Protein 3NVO (pdb70)

Secondary structure (DSSP, 8-state):
--SPPEEHHHH--TT-SEEEEE-SSS-EEE--TT-EE-TTS-EEEEEETTSHHHHHHHHH-TTS-TTTHHHHTT---S-EEEEETTEEEEEEE----EEEEEE-SSEEEEEESS--HHHHHHHHHHHTT-S-SSHHHHHHHHHHHHHHHHHHHHHHHHHHHHHHTT--PPPTTHHHHHHHHHHHHHHHHHHHHHHHHHHTTS--TTS-HHHHHHHHHHHHHHHHHHHHHHHHHHHHHHHHHHHHHHHHT-/--S--B-SSTT--TT-SEEEEE-SSS-EEE--TT--B-SSS-EEEEEETTSHHHHHHHHH-TTS-GGGHHHHTT---S-EEEE-SSSEEEEEEE--EEEEEEE-SSEEEEEESS--TTHHHHHHHHHTT-S-SSHHHHHHHHHHHHHHHHHHHHHHHHHHHHHHHHHHHT--TTHHHHHHHHHHHHHHHHHHHHHHHHHHHHS--TT--HHHHHHHHHHHHHHHHHHHHHHHHHHHHHHHHHHHH--

Foldseek 3Di:
DVDDKDFLLLQPQPPWPAWWWFCLQFATDHGDRHDIFDLQTAIETEHALPDDSNVVSLCDHPVDDNVCSVVQSPPDDAFDWDDDDQKIWTWAQAVNFIKIWIDHSGYIYIYGNDDDPLVVVQVVRRNVSRHASTDLRNVLSSLLSRLVRLQVVLVVLVVVLVCCVPVPHDDPPVLVVSLVVLVVSLVRLVRNLVVLLCCLPPDGPNHDPVSSVSSVVSSVSSVVSSVSSVVSNVSSVVSVVVSVVVVVVD/DPDAKDQLLLDDQPPFPFKWWFQLQQATDGGDRRDIWFLQTAIETEEALVDDSNVVSLCDRPVDDNVCSVVQNVPDDAFDWDDPDQKIWTWAAAPHFIKIWIDHSTYIYIYGNDDDVLCVVQVVRRNVSNHHSTDLSNVLSSLVSRLVRLLVVLVVLLVVLVVVVVVLVVPDPCPLVVSLVVLVVSLVRLVVNLVVLQCSLVPDGPSHDPVSSVSSPVSSVSSVVSSVSSVVSNVSSVVVVVSVVVD

Nearest PDB structures (foldseek):
  3nvo-assembly2_B-2  TM=1.004E+00  e=6.136E-45  Salmonella enterica subsp. enterica serovar Typhimurium
  3nvo-assembly1_A  TM=9.877E-01  e=5.867E-40  Salmonella enterica subsp. enterica serovar Typhimurium
  5n9y-assembly1_E  TM=9.740E-01  e=4.851E-33  Escherichia coli K-12
  3ck6-assembly1_B  TM=8.308E-01  e=1.854E-11  Vibrio parahaemolyticus RIMD 2210633
  2iub-assembly1_C  TM=8.297E-01  e=6.724E-09  Thermotoga maritima

Radius of gyration: 25.21 Å; Cα contacts (8 Å, |Δi|>4): 874; chains: 2; bounding box: 53×58×75 Å

InterPro domains:
  IPR002523 Mg2+ transporter protein, CorA-like/Zinc transport protein ZntB [PF01544] (38-323)
  IPR023714 Zinc transport protein ZntB [MF_01565] (1-327)
  IPR045861 CorA, cytoplasmic domain [SSF143865] (7-255)
  IPR045863 CorA, transmembrane region [SSF144083] (265-324)

B-factor: mean 48.63, std 15.43, range [12.94, 158.64]

CATH classification: 3.30.460.20 (+1 more: 1.20.58.340)

Solvent-accessible surface area: 22160 Å² total; per-residue (Å²): 83,115,36,147,51,8,142,0,56,76,0,52,8,114,36,21,49,27,23,26,8,2,60,36,192,3,6,29,74,62,12,89,76,145,22,89,0,42,26,122,88,1,0,0,0,4,0,17,38,74,67,79,52,0,41,150,32,2,71,83,7,131,36,5,42,119,101,0,37,90,11,0,51,20,138,26,66,125,2,111,14,27,79,56,62,88,0,0,24,0,5,0,26,15,63,63,18,11,2,21,0,11,0,2,13,27,0,0,0,0,0,16,94,159,96,4,22,0,4,20,56,3,1,3,47,2,9,87,35,91,13,6,73,44,2,0,11,0,0,10,56,0,0,55,7,7,2,49,48,6,37,85,44,10,51,30,0,66,69,16,1,78,23,14,87,99,70,106,57,26,47,114,55,25,16,69,36,1,89,148,67,0,49,51,6,92,133,51,9,41,31,2,72,89,5,1,30,91,2,11,85,45,81,2,91,25,2,52,120,76,26,50,127,34,0,72,76,10,0,56,81,4,7,152,11,27,101,39,0,78,45,0,15,58,72,0,23,94,18,51,103,104,34,56,121,92,133,82,85,132,92,109,27,137,44,10,55,0,66,50,2,58,6,123,39,16,59,42,18,25,8,1,38,34,181,2,6,32,88,91,17,100,83,150,26,86,0,34,25,132,79,0,1,0,2,4,0,21,50,94,67,105,61,0,39,59,29,4,63,83,7,128,39,4,30,95,52,0,39,60,11,0,54,23,135,31,65,71,8,96,24,19,70,25,10,60,0,0,21,0,5,0,42,7,51,100,38,9,3,17,0,8,0,4,11,28,3,0,0,0,0,17,49,59,145,7,118,1,7,80,70,3,24,51,52,3,112,126,41,80,10,6,67,47,1,0,11,0,0,4,55,1,0,56,8,4,2,52,51,4,28,119,55,2,104,81,0,78,67,65,1,53,86,24,54,69,82,48,139,125,180,136,175,34,85,26,64,104,3,74,132,58,0,13,67,3,9,93,9,3,9,28,3,17,26,4,0,34,102,1,14,82,59,78,2,95,26,3,55,113,56,25,52,119,111,0,71,81,10,4,70,78,4,9,137,4,8,93,75,0,23,64,5,0,47,62,2,28,97,10,43,90,64,99,68,124,127

Organism: Salmonella typhimurium (strain LT2 / SGSC1412 / ATCC 700720) (NCBI:txid99287)

Structure (mmCIF, N/CA/C/O backbone):
data_3NVO
#
_entry.id   3NVO
#
_cell.length_a   45.039
_cell.length_b   93.845
_cell.length_c   68.231
_cell.angle_alpha   90.00
_cell.angle_beta   91.58
_cell.angle_gamma   90.00
#
_symmetry.space_group_name_H-M   'P 1 21 1'
#
loop_
_entity.id
_entity.type
_entity.pdbx_description
1 polymer 'Zinc transport protein zntB'
2 non-polymer 'SULFATE ION'
3 non-polymer 'ZINC ION'
4 water water
#
loop_
_atom_site.group_PDB
_atom_site.id
_atom_site.type_symbol
_atom_site.label_atom_id
_atom_site.label_alt_id
_atom_site.label_comp_id
_atom_site.label_asym_id
_atom_site.label_entity_id
_atom_site.label_seq_id
_atom_site.pdbx_PDB_ins_code
_atom_site.Cartn_x
_atom_site.Cartn_y
_atom_site.Cartn_z
_atom_site.occupancy
_atom_site.B_iso_or_equiv
_atom_site.auth_seq_id
_atom_site.auth_comp_id
_atom_site.auth_asym_id
_atom_site.auth_atom_id
_atom_site.pdbx_PDB_model_num
ATOM 1 N N . GLY A 1 1 ? 18.562 72.609 37.947 1.00 68.87 1 GLY A N 1
ATOM 2 C CA . GLY A 1 1 ? 18.184 71.379 38.619 1.00 71.37 1 GLY A CA 1
ATOM 3 C C . GLY A 1 1 ? 16.828 71.460 39.300 1.00 71.62 1 GLY A C 1
ATOM 4 O O . GLY A 1 1 ? 16.451 70.578 40.074 1.00 71.70 1 GLY A O 1
ATOM 5 N N . HIS A 1 2 ? 16.093 72.526 39.004 1.00 68.76 2 HIS A N 1
ATOM 6 C CA . HIS A 1 2 ? 14.749 72.726 39.530 1.00 67.63 2 HIS A CA 1
ATOM 7 C C . HIS A 1 2 ? 13.770 71.703 38.967 1.00 65.01 2 HIS A C 1
ATOM 8 O O . HIS A 1 2 ? 12.607 71.670 39.363 1.00 65.65 2 HIS A O 1
ATOM 15 N N . MET A 1 3 ? 14.229 70.890 38.020 1.00 61.50 3 MET A N 1
ATOM 16 C CA . MET A 1 3 ? 13.364 69.888 37.404 1.00 59.56 3 MET A CA 1
ATOM 17 C C . MET A 1 3 ? 13.628 68.491 37.949 1.00 56.97 3 MET A C 1
ATOM 18 O O . MET A 1 3 ? 14.710 68.205 38.459 1.00 58.43 3 MET A O 1
ATOM 23 N N . GLU A 1 4 ? 12.628 67.625 37.836 1.00 54.79 4 GLU A N 1
ATOM 24 C CA . GLU A 1 4 ? 12.745 66.248 38.297 1.00 53.95 4 GLU A CA 1
ATOM 25 C C . GLU A 1 4 ? 13.501 65.380 37.294 1.00 54.90 4 GLU A C 1
ATOM 26 O O . GLU A 1 4 ? 13.368 65.555 36.077 1.00 53.73 4 GLU A O 1
ATOM 32 N N . ALA A 1 5 ? 14.288 64.438 37.804 1.00 50.03 5 ALA A N 1
ATOM 33 C CA . ALA A 1 5 ? 15.107 63.589 36.946 1.00 48.97 5 ALA A CA 1
ATOM 34 C C . ALA A 1 5 ? 14.284 62.582 36.143 1.00 49.98 5 ALA A C 1
ATOM 35 O O . ALA A 1 5 ? 13.124 62.300 36.461 1.00 48.70 5 ALA A O 1
ATOM 37 N N . ILE A 1 6 ? 14.910 62.045 35.099 1.00 48.23 6 ILE A N 1
ATOM 38 C CA . ILE A 1 6 ? 14.276 61.087 34.203 1.00 47.83 6 ILE A CA 1
ATOM 39 C C . ILE A 1 6 ? 15.009 59.750 34.235 1.00 44.84 6 ILE A C 1
ATOM 40 O O . ILE A 1 6 ? 16.234 59.711 34.330 1.00 41.89 6 ILE A O 1
ATOM 45 N N . LYS A 1 7 ? 14.249 58.661 34.162 1.00 50.83 7 LYS A N 1
ATOM 46 C CA . LYS A 1 7 ? 14.815 57.323 34.039 1.00 51.74 7 LYS A CA 1
ATOM 47 C C . LYS A 1 7 ? 15.268 57.079 32.601 1.00 49.09 7 LYS A C 1
ATOM 48 O O . LYS A 1 7 ? 14.618 57.528 31.657 1.00 49.02 7 LYS A O 1
ATOM 54 N N . GLY A 1 8 ? 16.374 56.360 32.434 1.00 46.00 8 GLY A N 1
ATOM 55 C CA . GLY A 1 8 ? 16.866 56.037 31.109 1.00 47.09 8 GLY A CA 1
ATOM 56 C C . GLY A 1 8 ? 15.813 55.273 30.333 1.00 48.99 8 GLY A C 1
ATOM 57 O O . GLY A 1 8 ? 15.476 55.624 29.206 1.00 48.51 8 GLY A O 1
ATOM 58 N N . SER A 1 9 ? 15.281 54.228 30.956 1.00 53.42 9 SER A N 1
ATOM 59 C CA . SER A 1 9 ? 14.243 53.410 30.343 1.00 53.79 9 SER A CA 1
ATOM 60 C C . SER A 1 9 ? 13.108 54.243 29.739 1.00 55.47 9 SER A C 1
ATOM 61 O O . SER A 1 9 ? 12.484 53.829 28.762 1.00 62.86 9 SER A O 1
ATOM 64 N N . ASP A 1 10 ? 12.854 55.418 30.311 1.00 49.48 10 ASP A N 1
ATOM 65 C CA . ASP A 1 10 ? 11.750 56.269 29.869 1.00 49.21 10 ASP A CA 1
ATOM 66 C C . ASP A 1 10 ? 11.989 56.924 28.515 1.00 46.97 10 ASP A C 1
ATOM 67 O O . ASP A 1 10 ? 11.037 57.315 27.839 1.00 40.81 10 ASP A O 1
ATOM 72 N N . VAL A 1 11 ? 13.256 57.061 28.134 1.00 48.04 11 VAL A N 1
ATOM 73 C CA . VAL A 1 11 ? 13.603 57.605 26.822 1.00 53.25 11 VAL A CA 1
ATOM 74 C C . VAL A 1 11 ? 14.489 56.654 26.014 1.00 51.44 11 VAL A C 1
ATOM 75 O O . VAL A 1 11 ? 15.130 57.069 25.058 1.00 47.45 11 VAL A O 1
ATOM 79 N N . ASN A 1 12 ? 14.527 55.381 26.390 1.00 57.13 12 ASN A N 1
ATOM 80 C CA . ASN A 1 12 ? 15.342 54.426 25.647 1.00 62.01 12 ASN A CA 1
ATOM 81 C C . ASN A 1 12 ? 14.567 53.784 24.495 1.00 61.47 12 ASN A C 1
ATOM 82 O O . ASN A 1 12 ? 14.095 52.649 24.597 1.00 64.21 12 ASN A O 1
ATOM 87 N N . VAL A 1 13 ? 14.439 54.535 23.404 1.00 56.10 13 VAL A N 1
ATOM 88 C CA . VAL A 1 13 ? 13.774 54.066 22.194 1.00 51.50 13 VAL A CA 1
ATOM 89 C C . VAL A 1 13 ? 14.752 53.235 21.364 1.00 48.40 13 VAL A C 1
ATOM 90 O O . VAL A 1 13 ? 15.828 53.714 21.011 1.00 48.16 13 VAL A O 1
ATOM 94 N N . PRO A 1 14 ? 14.376 51.985 21.050 1.00 48.66 14 PRO A N 1
ATOM 95 C CA . PRO A 1 14 ? 15.279 51.002 20.439 1.00 47.06 14 PRO A CA 1
ATOM 96 C C . PRO A 1 14 ? 15.750 51.391 19.041 1.00 48.47 14 PRO A C 1
ATOM 97 O O . PRO A 1 14 ? 16.930 51.216 18.736 1.00 51.62 14 PRO A O 1
ATOM 101 N N . ASP A 1 15 ? 14.847 51.913 18.215 1.00 44.99 15 ASP A N 1
ATOM 102 C CA . ASP A 1 15 ? 15.180 52.240 16.832 1.00 46.39 15 ASP A CA 1
ATOM 103 C C . ASP A 1 15 ? 15.548 53.708 16.633 1.00 46.89 15 ASP A C 1
ATOM 104 O O . ASP A 1 15 ? 15.414 54.243 15.531 1.00 46.12 15 ASP A O 1
ATOM 109 N N . ALA A 1 16 ? 16.009 54.357 17.697 1.00 42.24 16 ALA A N 1
ATOM 110 C CA . ALA A 1 16 ? 16.435 55.746 17.594 1.00 40.49 16 ALA A CA 1
ATOM 111 C C . ALA A 1 16 ? 17.702 55.855 16.748 1.00 40.74 16 ALA A C 1
ATOM 112 O O . ALA A 1 16 ? 18.573 54.994 16.803 1.00 41.04 16 ALA A O 1
ATOM 114 N N . VAL A 1 17 ? 17.803 56.918 15.964 1.00 39.86 17 VAL A N 1
ATOM 115 C CA . VAL A 1 17 ? 19.040 57.193 15.256 1.00 39.08 17 VAL A CA 1
ATOM 116 C C . VAL A 1 17 ? 20.169 57.362 16.277 1.00 44.82 17 VAL A C 1
ATOM 117 O O . VAL A 1 17 ? 21.229 56.755 16.140 1.00 45.58 17 VAL A O 1
ATOM 121 N N . PHE A 1 18 ? 19.927 58.184 17.300 1.00 40.50 18 PHE A N 1
ATOM 122 C CA . PHE A 1 18 ? 20.882 58.395 18.385 1.00 37.30 18 PHE A CA 1
ATOM 123 C C . PHE A 1 18 ? 20.146 58.435 19.715 1.00 38.07 18 PHE A C 1
ATOM 124 O O . PHE A 1 18 ? 19.077 59.038 19.827 1.00 40.46 18 PHE A O 1
ATOM 132 N N . ALA A 1 19 ? 20.723 57.791 20.722 1.00 36.45 19 ALA A N 1
ATOM 133 C CA . ALA A 1 19 ? 20.233 57.897 22.086 1.00 39.71 19 ALA A CA 1
ATOM 134 C C . ALA A 1 19 ? 21.445 58.057 22.989 1.00 36.96 19 ALA A C 1
ATOM 135 O O . ALA A 1 19 ? 22.106 57.085 23.343 1.00 37.70 19 ALA A O 1
ATOM 137 N N . TRP A 1 20 ? 21.741 59.297 23.349 1.00 34.76 20 TRP A N 1
ATOM 138 C CA . TRP A 1 20 ? 23.007 59.607 23.989 1.00 31.49 20 TRP A CA 1
ATOM 139 C C . TRP A 1 20 ? 22.834 60.394 25.276 1.00 29.81 20 TRP A C 1
ATOM 140 O O . TRP A 1 20 ? 21.870 61.131 25.440 1.00 33.02 20 TRP A O 1
ATOM 151 N N . LEU A 1 21 ? 23.784 60.228 26.184 1.00 30.28 21 LEU A N 1
ATOM 152 C CA . LEU A 1 21 ? 23.921 61.113 27.330 1.00 34.05 21 LEU A CA 1
ATOM 153 C C . LEU A 1 21 ? 25.184 61.908 27.093 1.00 33.92 21 LEU A C 1
ATOM 154 O O . LEU A 1 21 ? 26.205 61.336 26.722 1.00 33.27 21 LEU A O 1
ATOM 159 N N . LEU A 1 22 ? 25.125 63.221 27.279 1.00 34.85 22 LEU A N 1
ATOM 160 C CA . LEU A 1 22 ? 26.328 64.031 27.148 1.00 32.99 22 LEU A CA 1
ATOM 161 C C . LEU A 1 22 ? 27.163 63.822 28.408 1.00 39.90 22 LEU A C 1
ATOM 162 O O . LEU A 1 22 ? 26.623 63.800 29.513 1.00 45.12 22 LEU A O 1
ATOM 167 N N . ASP A 1 23 ? 28.470 63.642 28.256 1.00 40.87 23 ASP A N 1
ATOM 168 C CA . ASP A 1 23 ? 29.308 63.369 29.419 1.00 38.29 23 ASP A CA 1
ATOM 169 C C . ASP A 1 23 ? 29.740 64.650 30.122 1.00 40.05 23 ASP A C 1
ATOM 170 O O . ASP A 1 23 ? 30.442 64.609 31.129 1.00 43.56 23 ASP A O 1
ATOM 175 N N . GLY A 1 24 ? 29.296 65.785 29.595 1.00 37.01 24 GLY A N 1
ATOM 176 C CA . GLY A 1 24 ? 29.562 67.061 30.231 1.00 33.29 24 GLY A CA 1
ATOM 177 C C . GLY A 1 24 ? 30.972 67.548 29.976 1.00 31.69 24 GLY A C 1
ATOM 178 O O . GLY A 1 24 ? 31.401 68.554 30.531 1.00 33.02 24 GLY A O 1
ATOM 179 N N . ARG A 1 25 ? 31.701 66.836 29.130 1.00 35.44 25 ARG A N 1
ATOM 180 C CA . ARG A 1 25 ? 33.060 67.239 28.803 1.00 40.89 25 ARG A CA 1
ATOM 181 C C . ARG A 1 25 ? 33.304 67.251 27.301 1.00 39.14 25 ARG A C 1
ATOM 182 O O . ARG A 1 25 ? 34.450 67.261 26.857 1.00 43.48 25 ARG A O 1
ATOM 190 N N . GLY A 1 26 ? 32.225 67.255 26.525 1.00 30.73 26 GLY A N 1
ATOM 191 C CA . GLY A 1 26 ? 32.339 67.368 25.086 1.00 32.54 26 GLY A CA 1
ATOM 192 C C . GLY A 1 26 ? 32.015 66.094 24.332 1.00 33.45 26 GLY A C 1
ATOM 193 O O . GLY A 1 26 ? 31.882 66.108 23.112 1.00 41.27 26 GLY A O 1
ATOM 194 N N . GLY A 1 27 ? 31.888 64.992 25.059 1.00 29.31 27 GLY A N 1
ATOM 195 C CA . GLY A 1 27 ? 31.581 63.708 24.456 1.00 24.71 27 GLY A CA 1
ATOM 196 C C . GLY A 1 27 ? 30.236 63.138 24.874 1.00 30.77 27 GLY A C 1
ATOM 197 O O . GLY A 1 27 ? 29.408 63.820 25.495 1.00 27.12 27 GLY A O 1
ATOM 198 N N . VAL A 1 28 ? 30.021 61.871 24.529 1.00 33.99 28 VAL A N 1
ATOM 199 C CA . VAL A 1 28 ? 28.749 61.202 24.760 1.00 35.21 28 VAL A CA 1
ATOM 200 C C . VAL A 1 28 ? 28.983 59.764 25.202 1.00 39.22 28 VAL A C 1
ATOM 201 O O . VAL A 1 28 ? 30.044 59.194 24.954 1.00 35.02 28 VAL A O 1
ATOM 205 N N . LYS A 1 29 ? 27.980 59.187 25.855 1.00 42.73 29 LYS A N 1
ATOM 206 C CA . LYS A 1 29 ? 27.979 57.767 26.175 1.00 45.90 29 LYS A CA 1
ATOM 207 C C . LYS A 1 29 ? 26.602 57.224 25.833 1.00 42.71 29 LYS A C 1
ATOM 208 O O . LYS A 1 29 ? 25.629 57.976 25.801 1.00 40.62 29 LYS A O 1
ATOM 214 N N . PRO A 1 30 ? 26.516 55.918 25.552 1.00 47.90 30 PRO A N 1
ATOM 215 C CA . PRO A 1 30 ? 25.240 55.310 25.160 1.00 48.43 30 PRO A CA 1
ATOM 216 C C . PRO A 1 30 ? 24.212 55.415 26.271 1.00 43.17 30 PRO A C 1
ATOM 217 O O . PRO A 1 30 ? 24.514 55.104 27.419 1.00 44.14 30 PRO A O 1
ATOM 221 N N . LEU A 1 31 ? 23.010 55.862 25.936 1.00 44.57 31 LEU A N 1
ATOM 222 C CA . LEU A 1 31 ? 21.935 55.870 26.911 1.00 45.34 31 LEU A CA 1
ATOM 223 C C . LEU A 1 31 ? 21.644 54.439 27.338 1.00 46.29 31 LEU A C 1
ATOM 224 O O . LEU A 1 31 ? 21.780 53.509 26.542 1.00 45.58 31 LEU A O 1
ATOM 229 N N . GLU A 1 32 ? 21.247 54.268 28.595 1.00 48.82 32 GLU A N 1
ATOM 230 C CA . GLU A 1 32 ? 20.893 52.954 29.126 1.00 47.51 32 GLU A CA 1
ATOM 231 C C . GLU A 1 32 ? 19.701 53.075 30.060 1.00 46.23 32 GLU A C 1
ATOM 232 O O . GLU A 1 32 ? 19.507 54.111 30.698 1.00 46.60 32 GLU A O 1
ATOM 238 N N . ASP A 1 33 ? 18.90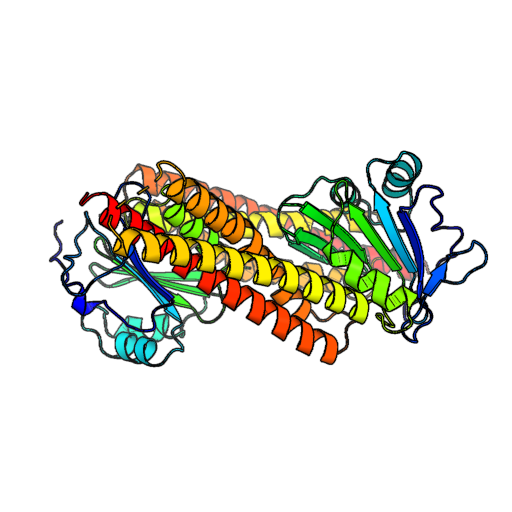7 52.013 30.145 1.00 48.74 33 ASP A N 1
ATOM 239 C CA . ASP A 1 33 ? 17.688 52.034 30.953 1.00 53.94 33 ASP A CA 1
ATOM 240 C C . ASP A 1 33 ? 17.916 52.508 32.390 1.00 54.22 33 ASP A C 1
ATOM 241 O O . ASP A 1 33 ? 17.043 53.141 32.984 1.00 56.65 33 ASP A O 1
ATOM 246 N N . ASN A 1 34 ? 19.090 52.218 32.941 1.00 52.89 34 ASN A N 1
ATOM 247 C CA . ASN A 1 34 ? 19.366 52.566 34.334 1.00 57.65 34 ASN A CA 1
ATOM 248 C C . ASN A 1 34 ? 20.047 53.920 34.553 1.00 55.01 34 ASN A C 1
ATOM 249 O O . ASN A 1 34 ? 20.205 54.364 35.697 1.00 49.79 34 ASN A O 1
ATOM 254 N N . ASP A 1 35 ? 20.449 54.576 33.467 1.00 49.24 35 ASP A N 1
ATOM 255 C CA . ASP A 1 35 ? 21.017 55.912 33.586 1.00 46.63 35 ASP A CA 1
ATOM 256 C C . ASP A 1 35 ? 19.993 56.835 34.220 1.00 45.24 35 ASP A C 1
ATOM 257 O O . ASP A 1 35 ? 18.791 56.622 34.080 1.00 43.92 35 ASP A O 1
ATOM 262 N N . VAL A 1 36 ? 20.473 57.851 34.927 1.00 45.99 36 VAL A N 1
ATOM 263 C CA . VAL A 1 36 ? 19.601 58.899 35.443 1.00 43.16 36 VAL A CA 1
ATOM 264 C C . VAL A 1 36 ? 19.880 60.196 34.688 1.00 43.31 36 VAL A C 1
ATOM 265 O O . VAL A 1 36 ? 21.015 60.684 34.648 1.00 38.23 36 VAL A O 1
ATOM 269 N N . ILE A 1 37 ? 18.840 60.736 34.066 1.00 42.49 37 ILE A N 1
ATOM 270 C CA . ILE A 1 37 ? 18.982 61.926 33.244 1.00 38.59 37 ILE A CA 1
ATOM 271 C C . ILE A 1 37 ? 18.579 63.169 34.026 1.00 41.57 37 ILE A C 1
ATOM 272 O O . ILE A 1 37 ? 17.427 63.312 34.435 1.00 36.47 37 ILE A O 1
ATOM 277 N N . ASP A 1 38 ? 19.549 64.049 34.245 1.00 42.52 38 ASP A N 1
ATOM 278 C CA . ASP A 1 38 ? 19.304 65.330 34.880 1.00 42.26 38 ASP A CA 1
ATOM 279 C C . ASP A 1 38 ? 20.101 66.384 34.124 1.00 42.51 38 ASP A C 1
ATOM 280 O O . ASP A 1 38 ? 20.815 66.058 33.172 1.00 40.19 38 ASP A O 1
ATOM 285 N N . SER A 1 39 ? 19.982 67.636 34.550 1.00 37.38 39 SER A N 1
ATOM 286 C CA . SER A 1 39 ? 20.662 68.745 33.890 1.00 31.00 39 SER A CA 1
ATOM 287 C C . SER A 1 39 ? 22.191 68.619 33.824 1.00 31.37 39 SER A C 1
ATOM 288 O O . SER A 1 39 ? 22.819 69.282 33.007 1.00 36.89 39 SER A O 1
ATOM 291 N N . GLN A 1 40 ? 22.794 67.785 34.666 1.00 31.72 40 GLN A N 1
ATOM 292 C CA . GLN A 1 40 ? 24.232 67.518 34.546 1.00 35.46 40 GLN A CA 1
ATOM 293 C C . GLN A 1 40 ? 24.505 66.323 33.648 1.00 39.50 40 GLN A C 1
ATOM 294 O O . GLN A 1 40 ? 25.645 66.084 33.259 1.00 49.80 40 GLN A O 1
ATOM 300 N N . HIS A 1 41 ? 23.464 65.561 33.336 1.00 36.56 41 HIS A N 1
ATOM 301 C CA . HIS A 1 41 ? 23.603 64.405 32.453 1.00 36.85 41 HIS A CA 1
ATOM 302 C C . HIS A 1 41 ? 22.471 64.402 31.441 1.00 36.68 41 HIS A C 1
ATOM 303 O O . HIS A 1 41 ? 21.619 63.514 31.458 1.00 35.52 41 HIS A O 1
ATOM 310 N N . PRO A 1 42 ? 22.455 65.408 30.553 1.00 33.40 42 PRO A N 1
ATOM 311 C CA . PRO A 1 42 ? 21.335 65.560 29.626 1.00 28.85 42 PRO A CA 1
ATOM 312 C C . PRO A 1 42 ? 21.306 64.405 28.631 1.00 26.84 42 PRO A C 1
ATOM 313 O O . PRO A 1 42 ? 22.352 63.850 28.302 1.00 28.80 42 PRO A O 1
ATOM 317 N N . CYS A 1 43 ? 20.119 64.051 28.157 1.00 27.99 43 CYS A N 1
ATOM 318 C CA . CYS A 1 43 ? 19.995 63.073 27.090 1.00 30.57 43 CYS A CA 1
ATOM 319 C C . CYS A 1 43 ? 19.631 63.750 25.775 1.00 29.11 43 CYS A C 1
ATOM 320 O O . CYS A 1 43 ? 18.747 64.613 25.726 1.00 27.89 43 CYS A O 1
ATOM 323 N N . TRP A 1 44 ? 20.326 63.370 24.710 1.00 30.51 44 TRP A N 1
ATOM 324 C CA . TRP A 1 44 ? 19.906 63.756 23.362 1.00 30.78 44 TRP A CA 1
ATOM 325 C C . TRP A 1 44 ? 19.361 62.537 22.628 1.00 31.49 44 TRP A C 1
ATOM 326 O O . TRP A 1 44 ? 20.097 61.605 22.309 1.00 26.40 44 TRP A O 1
ATOM 337 N N . LEU A 1 45 ? 18.057 62.553 22.384 1.00 31.69 45 LEU A N 1
ATOM 338 C CA . LEU A 1 45 ? 17.399 61.488 21.659 1.00 28.99 45 LEU A CA 1
ATOM 339 C C . LEU A 1 45 ? 17.055 61.985 20.258 1.00 32.59 45 LEU A C 1
ATOM 340 O O . LEU A 1 45 ? 16.261 62.911 20.094 1.00 27.70 45 LEU A O 1
ATOM 345 N N . HIS A 1 46 ? 17.659 61.372 19.246 1.00 31.05 46 HIS A N 1
ATOM 346 C CA . HIS A 1 46 ? 17.404 61.778 17.876 1.00 29.67 46 HIS A CA 1
ATOM 347 C C . HIS A 1 46 ? 16.672 60.673 17.121 1.00 29.77 46 HIS A C 1
ATOM 348 O O . HIS A 1 46 ? 17.133 59.528 17.076 1.00 25.52 46 HIS A O 1
ATOM 355 N N . LEU A 1 47 ? 15.532 61.024 16.530 1.00 27.28 47 LEU A N 1
ATOM 356 C CA . LEU A 1 47 ? 14.638 60.038 15.929 1.00 31.77 47 LEU A CA 1
ATOM 357 C C . LEU A 1 47 ? 14.310 60.298 14.460 1.00 33.71 47 LEU A C 1
ATOM 358 O O . LEU A 1 47 ? 14.116 61.439 14.043 1.00 31.49 47 LEU A O 1
ATOM 363 N N . ASN A 1 48 ? 14.218 59.224 13.686 1.00 35.32 48 ASN A N 1
ATOM 364 C CA . ASN A 1 48 ? 13.519 59.270 12.408 1.00 35.66 48 ASN A CA 1
ATOM 365 C C . ASN A 1 48 ? 12.041 59.083 12.724 1.00 35.26 48 ASN A C 1
ATOM 366 O O . ASN A 1 48 ? 11.617 57.977 13.054 1.00 37.28 48 ASN A O 1
ATOM 371 N N . TYR A 1 49 ? 11.255 60.152 12.654 1.00 34.44 49 TYR A N 1
ATOM 372 C CA . TYR A 1 49 ? 9.875 60.077 13.131 1.00 40.26 49 TYR A CA 1
ATOM 373 C C . TYR A 1 49 ? 9.014 59.135 12.296 1.00 47.95 49 TYR A C 1
ATOM 374 O O . TYR A 1 49 ? 7.809 58.997 12.525 1.00 48.39 49 TYR A O 1
ATOM 383 N N . THR A 1 50 ? 9.654 58.485 11.333 1.00 47.79 50 THR A N 1
ATOM 384 C CA . THR A 1 50 ? 8.993 57.533 10.456 1.00 44.57 50 THR A CA 1
ATOM 385 C C . THR A 1 50 ? 9.129 56.100 10.973 1.00 38.45 50 THR A C 1
ATOM 386 O O . THR A 1 50 ? 8.239 55.280 10.782 1.00 42.57 50 THR A O 1
ATOM 390 N N . HIS A 1 51 ? 10.240 55.797 11.631 1.00 37.17 51 HIS A N 1
ATOM 391 C CA . HIS A 1 51 ? 10.436 54.456 12.170 1.00 41.10 51 HIS A CA 1
ATOM 392 C C . HIS A 1 51 ? 9.363 54.120 13.201 1.00 43.43 51 HIS A C 1
ATOM 393 O O . HIS A 1 51 ? 8.906 54.998 13.930 1.00 40.89 51 HIS A O 1
ATOM 400 N N . PRO A 1 52 ? 8.963 52.839 13.258 1.00 49.00 52 PRO A N 1
ATOM 401 C CA . PRO A 1 52 ? 7.836 52.327 14.049 1.00 49.07 52 PRO A CA 1
ATOM 402 C C . PRO A 1 52 ? 7.905 52.742 15.512 1.00 46.98 52 PRO A C 1
ATOM 403 O O . PRO A 1 52 ? 7.070 53.510 15.990 1.00 50.54 52 PRO A O 1
ATOM 407 N N . ASP A 1 53 ? 8.906 52.218 16.208 1.00 49.55 53 ASP A N 1
ATOM 408 C CA . ASP A 1 53 ? 9.081 52.447 17.635 1.00 51.60 53 ASP A CA 1
ATOM 409 C C . ASP A 1 53 ? 9.146 53.926 17.963 1.00 47.24 53 ASP A C 1
ATOM 410 O O . ASP A 1 53 ? 8.669 54.363 19.009 1.00 43.45 53 ASP A O 1
ATOM 415 N N . SER A 1 54 ? 9.745 54.693 17.060 1.00 43.94 54 SER A N 1
ATOM 416 C CA . SER A 1 54 ? 9.912 56.124 17.256 1.00 34.60 54 SER A CA 1
ATOM 417 C C . SER A 1 54 ? 8.571 56.821 17.197 1.00 35.25 54 SER A C 1
ATOM 418 O O . SER A 1 54 ? 8.276 57.701 18.009 1.00 38.18 54 SER A O 1
ATOM 421 N N . ALA A 1 55 ? 7.759 56.435 16.222 1.00 34.62 55 ALA A N 1
ATOM 422 C CA . ALA A 1 55 ? 6.443 57.032 16.078 1.00 35.41 55 ALA A CA 1
ATOM 423 C C . ALA A 1 55 ? 5.565 56.722 17.300 1.00 41.13 55 ALA A C 1
ATOM 424 O O . ALA A 1 55 ? 4.835 57.587 17.776 1.00 43.97 55 ALA A O 1
ATOM 426 N N . ARG A 1 56 ? 5.653 55.494 17.811 1.00 42.25 56 ARG A N 1
ATOM 427 C CA . ARG A 1 56 ? 4.875 55.092 18.985 1.00 44.33 56 ARG A CA 1
ATOM 428 C C . ARG A 1 56 ? 5.285 55.859 20.235 1.00 41.52 56 ARG A C 1
ATOM 429 O O . ARG A 1 56 ? 4.433 56.339 20.986 1.00 37.29 56 ARG A O 1
ATOM 437 N N . TRP A 1 57 ? 6.593 55.949 20.465 1.00 38.37 57 TRP A N 1
ATOM 438 C CA . TRP A 1 57 ? 7.109 56.730 21.580 1.00 38.38 57 TRP A CA 1
ATOM 439 C C . TRP A 1 57 ? 6.563 58.142 21.478 1.00 41.18 57 TRP A C 1
ATOM 440 O O . TRP A 1 57 ? 5.845 58.611 22.356 1.00 48.23 57 TRP A O 1
ATOM 451 N N . LEU A 1 58 ? 6.896 58.815 20.385 1.00 43.03 58 LEU A N 1
ATOM 452 C CA . LEU A 1 58 ? 6.370 60.146 20.109 1.00 43.93 58 LEU A CA 1
ATOM 453 C C . LEU A 1 58 ? 4.874 60.270 20.393 1.00 40.66 58 LEU A C 1
ATOM 454 O O . LEU A 1 58 ? 4.416 61.298 20.866 1.00 40.17 58 LEU A O 1
ATOM 459 N N . ALA A 1 59 ? 4.118 59.217 20.100 1.00 43.22 59 ALA A N 1
ATOM 460 C CA . ALA A 1 59 ? 2.662 59.263 20.191 1.00 40.52 59 ALA A CA 1
ATOM 461 C C . ALA A 1 59 ? 2.105 59.039 21.605 1.00 41.30 59 ALA A C 1
ATOM 462 O O . ALA A 1 59 ? 0.964 59.409 21.884 1.00 41.58 59 ALA A O 1
ATOM 464 N N . SER A 1 60 ? 2.906 58.454 22.492 1.00 36.47 60 SER A N 1
ATOM 465 C CA . SER A 1 60 ? 2.395 58.000 23.787 1.00 41.26 60 SER A CA 1
ATOM 466 C C . SER A 1 60 ? 3.148 58.476 25.032 1.00 43.71 60 SER A C 1
ATOM 467 O O . SER A 1 60 ? 2.641 58.346 26.140 1.00 49.88 60 SER A O 1
ATOM 470 N N . THR A 1 61 ? 4.355 59.000 24.874 1.00 44.92 61 THR A N 1
ATOM 471 C CA . THR A 1 61 ? 5.179 59.299 26.047 1.00 45.39 61 THR A CA 1
ATOM 472 C C . THR A 1 61 ? 4.676 60.486 26.881 1.00 48.84 61 THR A C 1
ATOM 473 O O . THR A 1 61 ? 4.261 61.503 26.333 1.00 53.23 61 THR A O 1
ATOM 477 N N . PRO A 1 62 ? 4.712 60.345 28.219 1.00 46.21 62 PRO A N 1
ATOM 478 C CA . PRO A 1 62 ? 4.316 61.374 29.188 1.00 44.15 62 PRO A CA 1
ATOM 479 C C . PRO A 1 62 ? 5.285 62.550 29.220 1.00 46.31 62 PRO A C 1
ATOM 480 O O . PRO A 1 62 ? 4.963 63.604 29.777 1.00 42.29 62 PRO A O 1
ATOM 484 N N . LEU A 1 63 ? 6.460 62.365 28.628 1.00 47.87 63 LEU A N 1
ATOM 485 C CA . LEU A 1 63 ? 7.485 63.404 28.596 1.00 47.35 63 LEU A CA 1
ATOM 486 C C . LEU A 1 63 ? 7.177 64.531 27.609 1.00 53.08 63 LEU A C 1
ATOM 487 O O . LEU A 1 63 ? 7.821 65.582 27.641 1.00 56.27 63 LEU A O 1
ATOM 492 N N . LEU A 1 64 ? 6.202 64.313 26.731 1.00 51.23 64 LEU A N 1
ATOM 493 C CA . LEU A 1 64 ? 5.806 65.333 25.766 1.00 45.84 64 LEU A CA 1
ATOM 494 C C . LEU A 1 64 ? 4.396 65.833 26.030 1.00 47.64 64 LEU A C 1
ATOM 495 O O . LEU A 1 64 ? 3.487 65.033 26.225 1.00 51.98 64 LEU A O 1
ATOM 500 N N . PRO A 1 65 ? 4.210 67.162 26.035 1.00 48.64 65 PRO A N 1
ATOM 501 C CA . PRO A 1 65 ? 2.861 67.733 26.005 1.00 51.02 65 PRO A CA 1
ATOM 502 C C . PRO A 1 65 ? 2.100 67.180 24.810 1.00 56.68 65 PRO A C 1
ATOM 503 O O . PRO A 1 65 ? 2.707 66.880 23.784 1.00 59.31 65 PRO A O 1
ATOM 507 N N . ASN A 1 66 ? 0.787 67.047 24.935 1.00 56.90 66 ASN A N 1
ATOM 508 C CA . ASN A 1 66 ? -0.005 66.478 23.858 1.00 53.73 66 ASN A CA 1
ATOM 509 C C . ASN A 1 66 ? 0.071 67.276 22.561 1.00 54.68 66 ASN A C 1
ATOM 510 O O . ASN A 1 66 ? -0.029 66.713 21.471 1.00 54.38 66 ASN A O 1
ATOM 515 N N . ASN A 1 67 ? 0.271 68.583 22.688 1.00 53.88 67 ASN A N 1
ATOM 516 C CA . ASN A 1 67 ? 0.187 69.489 21.550 1.00 51.81 67 ASN A CA 1
ATOM 517 C C . ASN A 1 67 ? 1.446 69.564 20.684 1.00 46.53 67 ASN A C 1
ATOM 518 O O . ASN A 1 67 ? 1.430 70.191 19.627 1.00 48.80 67 ASN A O 1
ATOM 523 N N . VAL A 1 68 ? 2.535 68.944 21.128 1.00 47.93 68 VAL A N 1
ATOM 524 C CA . VAL A 1 68 ? 3.771 68.949 20.341 1.00 46.57 68 VAL A CA 1
ATOM 525 C C . VAL A 1 68 ? 4.015 67.623 19.619 1.00 47.57 68 VAL A C 1
ATOM 526 O O . VAL A 1 68 ? 4.872 67.536 18.742 1.00 47.32 68 VAL A O 1
ATOM 530 N N . ARG A 1 69 ? 3.258 66.598 19.995 1.00 46.50 69 ARG A N 1
ATOM 531 C CA . ARG A 1 69 ? 3.424 65.267 19.427 1.00 49.63 69 ARG A CA 1
ATOM 532 C C . ARG A 1 69 ? 3.315 65.274 17.908 1.00 49.31 69 ARG A C 1
ATOM 533 O O . ARG A 1 69 ? 4.065 64.589 17.217 1.00 46.27 69 ARG A O 1
ATOM 541 N N . ASP A 1 70 ? 2.365 66.045 17.393 1.00 50.73 70 ASP A N 1
ATOM 542 C CA . ASP A 1 70 ? 2.135 66.108 15.957 1.00 54.90 70 ASP A CA 1
ATOM 543 C C . ASP A 1 70 ? 3.278 66.833 15.249 1.00 50.14 70 ASP A C 1
ATOM 544 O O . ASP A 1 70 ? 3.789 66.352 14.240 1.00 50.24 70 ASP A O 1
ATOM 549 N N . ALA A 1 71 ? 3.680 67.984 15.781 1.00 44.93 71 ALA A N 1
ATOM 550 C CA . ALA A 1 71 ? 4.803 68.726 15.216 1.00 44.71 71 ALA A CA 1
ATOM 551 C C . ALA A 1 71 ? 6.018 67.824 15.046 1.00 39.07 71 ALA A C 1
ATOM 552 O O . ALA A 1 71 ? 6.555 67.699 13.950 1.00 37.58 71 ALA A O 1
ATOM 554 N N . LEU A 1 72 ? 6.442 67.192 16.138 1.00 39.53 72 LEU A N 1
ATOM 555 C CA . LEU A 1 72 ? 7.614 66.314 16.127 1.00 35.38 72 LEU A CA 1
ATOM 556 C C . LEU A 1 72 ? 7.437 65.142 15.172 1.00 33.25 72 LEU A C 1
ATOM 557 O O . LEU A 1 72 ? 8.416 64.543 14.712 1.00 30.59 72 LEU A O 1
ATOM 562 N N . ALA A 1 73 ? 6.184 64.813 14.886 1.00 39.67 73 ALA A N 1
ATOM 563 C CA . ALA A 1 73 ? 5.865 63.739 13.961 1.00 42.93 73 ALA A CA 1
ATOM 564 C C . ALA A 1 73 ? 5.908 64.235 12.519 1.00 46.76 73 ALA A C 1
ATOM 565 O O . ALA A 1 73 ? 5.608 63.485 11.593 1.00 50.27 73 ALA A O 1
ATOM 567 N N . GLY A 1 74 ? 6.276 65.503 12.341 1.00 50.30 74 GLY A N 1
ATOM 568 C CA . GLY A 1 74 ? 6.486 66.070 11.019 1.00 53.33 74 GLY A CA 1
ATOM 569 C C . GLY A 1 74 ? 5.535 67.197 10.662 1.00 61.12 74 GLY A C 1
ATOM 570 O O . GLY A 1 74 ? 5.710 67.862 9.645 1.00 63.41 74 GLY A O 1
ATOM 571 N N . GLU A 1 75 ? 4.528 67.417 11.500 1.00 67.35 75 GLU A N 1
ATOM 572 C CA . GLU A 1 75 ? 3.476 68.384 11.198 1.00 71.81 75 GLU A CA 1
ATOM 573 C C . GLU A 1 75 ? 3.880 69.817 11.523 1.00 70.04 75 GLU A C 1
ATOM 574 O O . GLU A 1 75 ? 3.185 70.514 12.262 1.00 70.19 75 GLU A O 1
ATOM 580 N N . SER A 1 76 ? 5.008 70.254 10.974 1.00 67.74 76 SER A N 1
ATOM 581 C CA . SER A 1 76 ? 5.446 71.636 11.140 1.00 64.33 76 SER A CA 1
ATOM 582 C C . SER A 1 76 ? 6.306 72.059 9.958 1.00 61.63 76 SER A C 1
ATOM 583 O O . SER A 1 76 ? 7.070 71.257 9.417 1.00 60.41 76 SER A O 1
ATOM 586 N N . SER A 1 77 ? 6.176 73.318 9.555 1.00 60.50 77 SER A N 1
ATOM 587 C CA . SER A 1 77 ? 6.910 73.813 8.396 1.00 60.62 77 SER A CA 1
ATOM 588 C C . SER A 1 77 ? 7.766 75.034 8.720 1.00 52.48 77 SER A C 1
ATOM 589 O O . SER A 1 77 ? 8.991 74.992 8.611 1.00 53.81 77 SER A O 1
ATOM 592 N N . ARG A 1 78 ? 7.112 76.119 9.112 1.00 46.26 78 ARG A N 1
ATOM 593 C CA . ARG A 1 78 ? 7.786 77.400 9.266 1.00 49.59 78 ARG A CA 1
ATOM 594 C C . ARG A 1 78 ? 8.746 77.404 10.450 1.00 47.64 78 ARG A C 1
ATOM 595 O O . ARG A 1 78 ? 8.383 76.978 11.541 1.00 48.69 78 ARG A O 1
ATOM 603 N N . PRO A 1 79 ? 9.982 77.883 10.232 1.00 45.44 79 PRO A N 1
ATOM 604 C CA . PRO A 1 79 ? 10.915 78.035 11.350 1.00 40.89 79 PRO A CA 1
ATOM 605 C C . PRO A 1 79 ? 10.248 78.818 12.473 1.00 40.07 79 PRO A C 1
ATOM 606 O O . PRO A 1 79 ? 9.683 79.887 12.223 1.00 36.58 79 PRO A O 1
ATOM 610 N N . ARG A 1 80 ? 10.297 78.275 13.688 1.00 37.91 80 ARG A N 1
ATOM 611 C CA . ARG A 1 80 ? 9.529 78.817 14.799 1.00 36.23 80 ARG A CA 1
ATOM 612 C C . ARG A 1 80 ? 10.008 78.300 16.154 1.00 41.22 80 ARG A C 1
ATOM 613 O O . ARG A 1 80 ? 10.496 77.179 16.266 1.00 40.02 80 ARG A O 1
ATOM 621 N N . VAL A 1 81 ? 9.861 79.125 17.183 1.00 45.59 81 VAL A N 1
ATOM 622 C CA . VAL A 1 81 ? 10.077 78.674 18.548 1.00 47.14 81 VAL A CA 1
ATOM 623 C C . VAL A 1 81 ? 8.805 78.906 19.370 1.00 52.65 81 VAL A C 1
ATOM 624 O O . VAL A 1 81 ? 8.094 79.893 19.165 1.00 55.17 81 VAL A O 1
ATOM 628 N N . SER A 1 82 ? 8.507 77.974 20.271 1.00 49.31 82 SER A N 1
ATOM 629 C CA . SER A 1 82 ? 7.328 78.071 21.125 1.00 47.79 82 SER A CA 1
ATOM 630 C C . SER A 1 82 ? 7.660 77.534 22.502 1.00 49.70 82 SER A C 1
ATOM 631 O O . SER A 1 82 ? 8.591 76.745 22.661 1.00 47.20 82 SER A O 1
ATOM 634 N N . ARG A 1 83 ? 6.894 77.950 23.501 1.00 57.15 83 ARG A N 1
ATOM 635 C CA . ARG A 1 83 ? 7.148 77.496 24.862 1.00 62.74 83 ARG A CA 1
ATOM 636 C C . ARG A 1 83 ? 5.930 76.828 25.485 1.00 65.93 83 ARG A C 1
ATOM 637 O O . ARG A 1 83 ? 4.852 77.416 25.562 1.00 70.38 83 ARG A O 1
ATOM 645 N N . MET A 1 84 ? 6.120 75.588 25.922 1.00 63.13 84 MET A N 1
ATOM 646 C CA . MET A 1 84 ? 5.052 74.786 26.498 1.00 60.40 84 MET A CA 1
ATOM 647 C C . MET A 1 84 ? 5.350 74.529 27.970 1.00 62.98 84 MET A C 1
ATOM 648 O O . MET A 1 84 ? 5.476 73.380 28.395 1.00 64.65 84 MET A O 1
ATOM 653 N N . GLY A 1 85 ? 5.469 75.602 28.744 1.00 62.70 85 GLY A N 1
ATOM 654 C CA . GLY A 1 85 ? 5.778 75.485 30.155 1.00 61.10 85 GLY A CA 1
ATOM 655 C C . GLY A 1 85 ? 7.274 75.430 30.385 1.00 64.13 85 GLY A C 1
ATOM 656 O O . GLY A 1 85 ? 7.988 76.393 30.115 1.00 70.28 85 GLY A O 1
ATOM 657 N N . GLU A 1 86 ? 7.750 74.294 30.882 1.00 62.37 86 GLU A N 1
ATOM 658 C CA . GLU A 1 86 ? 9.174 74.094 31.094 1.00 60.78 86 GLU A CA 1
ATOM 659 C C . GLU A 1 86 ? 9.894 73.848 29.773 1.00 57.00 86 GLU A C 1
ATOM 660 O O . GLU A 1 86 ? 11.088 74.113 29.654 1.00 57.67 86 GLU A O 1
ATOM 666 N N . GLY A 1 87 ? 9.158 73.341 28.788 1.00 51.49 87 GLY A N 1
ATOM 667 C CA . GLY A 1 87 ? 9.739 72.926 27.523 1.00 51.46 87 GLY A CA 1
ATOM 668 C C . GLY A 1 87 ? 9.676 73.943 26.396 1.00 48.45 87 GLY A C 1
ATOM 669 O O . GLY A 1 87 ? 8.925 74.917 26.453 1.00 45.72 87 GLY A O 1
ATOM 670 N N . THR A 1 88 ? 10.479 73.706 25.364 1.00 47.14 88 THR A N 1
ATOM 671 C CA . THR A 1 88 ? 10.583 74.616 24.225 1.00 44.37 88 THR A CA 1
ATOM 672 C C . THR A 1 88 ? 10.509 73.822 22.932 1.00 41.80 88 THR A C 1
ATOM 673 O O . THR A 1 88 ? 11.299 72.902 22.727 1.00 45.09 88 THR A O 1
ATOM 677 N N . LEU A 1 89 ? 9.555 74.167 22.070 1.00 40.08 89 LEU A N 1
ATOM 678 C CA . LEU A 1 89 ? 9.401 73.497 20.780 1.00 37.20 89 LEU A CA 1
ATOM 679 C C . LEU A 1 89 ? 9.995 74.333 19.648 1.00 38.51 89 LEU A C 1
ATOM 680 O O . LEU A 1 89 ? 9.602 75.482 19.439 1.00 33.22 89 LEU A O 1
ATOM 685 N N . ILE A 1 90 ? 10.936 73.749 18.911 1.00 38.55 90 ILE A N 1
ATOM 686 C CA . ILE A 1 90 ? 11.617 74.483 17.849 1.00 39.26 90 ILE A CA 1
ATOM 687 C C . ILE A 1 90 ? 11.626 73.742 16.505 1.00 38.58 90 ILE A C 1
ATOM 688 O O . ILE A 1 90 ? 12.009 72.572 16.431 1.00 31.99 90 ILE A O 1
ATOM 693 N N . THR A 1 91 ? 11.183 74.432 15.455 1.00 35.94 91 THR A N 1
ATOM 694 C CA . THR A 1 91 ? 11.301 73.936 14.082 1.00 33.08 91 THR A CA 1
ATOM 695 C C . THR A 1 91 ? 12.373 74.755 13.380 1.00 28.65 91 THR A C 1
ATOM 696 O O . THR A 1 91 ? 12.373 75.979 13.469 1.00 32.64 91 THR A O 1
ATOM 700 N N . LEU A 1 92 ? 13.307 74.084 12.719 1.00 29.35 92 LEU A N 1
ATOM 701 C CA . LEU A 1 92 ? 14.346 74.770 11.955 1.00 30.33 92 LEU A CA 1
ATOM 702 C C . LEU A 1 92 ? 14.514 74.164 10.564 1.00 37.50 92 LEU A C 1
ATOM 703 O O . LEU A 1 92 ? 14.246 72.978 10.357 1.00 34.70 92 LEU A O 1
ATOM 708 N N . ARG A 1 93 ? 14.969 74.981 9.618 1.00 36.99 93 ARG A N 1
ATOM 709 C CA . ARG A 1 93 ? 15.224 74.508 8.261 1.00 42.19 93 ARG A CA 1
ATOM 710 C C . ARG A 1 93 ? 16.701 74.540 7.873 1.00 40.00 93 ARG A C 1
ATOM 711 O O . ARG A 1 93 ? 17.470 75.386 8.323 1.00 39.98 93 ARG A O 1
ATOM 719 N N . CYS A 1 94 ? 17.073 73.597 7.021 1.00 40.59 94 CYS A N 1
ATOM 720 C CA . CYS A 1 94 ? 18.398 73.534 6.434 1.00 40.26 94 CYS A CA 1
ATOM 721 C C . CYS A 1 94 ? 18.232 73.616 4.917 1.00 44.81 94 CYS A C 1
ATOM 722 O O . CYS A 1 94 ? 17.136 73.408 4.399 1.00 39.92 94 CYS A O 1
ATOM 725 N N . ILE A 1 95 ? 19.311 73.940 4.211 1.00 56.02 95 ILE A N 1
ATOM 726 C CA . ILE A 1 95 ? 19.292 73.965 2.751 1.00 63.20 95 ILE A CA 1
ATOM 727 C C . ILE A 1 95 ? 19.983 72.733 2.160 1.00 64.33 95 ILE A C 1
ATOM 728 O O . ILE A 1 95 ? 19.350 71.704 1.916 1.00 63.42 95 ILE A O 1
ATOM 733 N N . LEU A 1 106 ? 13.347 72.189 1.328 1.00 64.45 106 LEU A N 1
ATOM 734 C CA . LEU A 1 106 ? 14.321 72.406 2.398 1.00 67.92 106 LEU A CA 1
ATOM 735 C C . LEU A 1 106 ? 14.037 71.514 3.609 1.00 69.28 106 LEU A C 1
ATOM 736 O O . LEU A 1 106 ? 12.981 71.619 4.237 1.00 71.10 106 LEU A O 1
ATOM 738 N N . VAL A 1 107 ? 14.987 70.638 3.928 1.00 64.09 107 VAL A N 1
ATOM 739 C CA . VAL A 1 107 ? 14.835 69.704 5.040 1.00 59.00 107 VAL A CA 1
ATOM 740 C C . VAL A 1 107 ? 14.591 70.426 6.366 1.00 54.18 107 VAL A C 1
ATOM 741 O O . VAL A 1 107 ? 14.968 71.587 6.539 1.00 53.68 107 VAL A O 1
ATOM 745 N N . ALA A 1 108 ? 13.960 69.724 7.300 1.00 45.36 108 ALA A N 1
ATOM 746 C CA . ALA A 1 108 ? 13.500 70.342 8.528 1.00 41.90 108 ALA A CA 1
ATOM 747 C C . ALA A 1 108 ? 13.961 69.579 9.763 1.00 44.66 108 ALA A C 1
ATOM 748 O O . ALA A 1 108 ? 14.067 68.352 9.755 1.00 47.06 108 ALA A O 1
ATOM 750 N N . MET A 1 109 ? 14.247 70.324 10.821 1.00 43.20 109 MET A N 1
ATOM 751 C CA . MET A 1 109 ? 14.624 69.740 12.094 1.00 40.24 109 MET A CA 1
ATOM 752 C C . MET A 1 109 ? 13.661 70.229 13.162 1.00 42.65 109 MET A C 1
ATOM 753 O O . MET A 1 109 ? 13.446 71.433 13.323 1.00 39.55 109 MET A O 1
ATOM 758 N N . ARG A 1 110 ? 13.065 69.288 13.880 1.00 42.77 110 ARG A N 1
ATOM 759 C CA . ARG A 1 110 ? 12.081 69.631 14.888 1.00 42.95 110 ARG A CA 1
ATOM 760 C C . ARG A 1 110 ? 12.531 69.091 16.231 1.00 43.25 110 ARG A C 1
ATOM 761 O O . ARG A 1 110 ? 12.808 67.904 16.369 1.00 44.50 110 ARG A O 1
ATOM 769 N N . LEU A 1 111 ? 12.619 69.965 17.224 1.00 43.72 111 LEU A N 1
ATOM 770 C CA . LEU A 1 111 ? 13.065 69.527 18.537 1.00 39.37 111 LEU A CA 1
ATOM 771 C C . LEU A 1 111 ? 12.200 70.043 19.687 1.00 38.81 111 LEU A C 1
ATOM 772 O O . LEU A 1 111 ? 11.690 71.162 19.654 1.00 39.49 111 LEU A O 1
ATOM 777 N N . TYR A 1 112 ? 12.030 69.199 20.697 1.00 39.34 112 TYR A N 1
ATOM 778 C CA . TYR A 1 112 ? 11.504 69.639 21.977 1.00 38.19 112 TYR A CA 1
ATOM 779 C C . TYR A 1 112 ? 12.565 69.391 23.035 1.00 37.57 112 TYR A C 1
ATOM 780 O O . TYR A 1 112 ? 13.099 68.286 23.147 1.00 43.87 112 TYR A O 1
ATOM 789 N N . MET A 1 113 ? 12.880 70.419 23.813 1.00 33.64 113 MET A N 1
ATOM 790 C CA . MET A 1 113 ? 13.955 70.292 24.783 1.00 30.26 113 MET A CA 1
ATOM 791 C C . MET A 1 113 ? 13.714 71.076 26.064 1.00 32.02 113 MET A C 1
ATOM 792 O O . MET A 1 113 ? 13.049 72.108 26.062 1.00 38.59 113 MET A O 1
ATOM 797 N N . ASP A 1 114 ? 14.258 70.565 27.161 1.00 34.10 114 ASP A N 1
ATOM 798 C CA . ASP A 1 114 ? 14.389 71.345 28.382 1.00 38.29 114 ASP A CA 1
ATOM 799 C C . ASP A 1 114 ? 15.761 71.075 28.967 1.00 40.99 114 ASP A C 1
ATOM 800 O O . ASP A 1 114 ? 16.623 70.519 28.286 1.00 43.58 114 ASP A O 1
ATOM 805 N N . GLU A 1 115 ? 15.965 71.459 30.222 1.00 39.53 115 GLU A N 1
ATOM 806 C CA . GLU A 1 115 ? 17.287 71.389 30.824 1.00 38.16 115 GLU A CA 1
ATOM 807 C C . GLU A 1 115 ? 17.820 69.961 30.887 1.00 33.00 115 GLU A C 1
ATOM 808 O O . GLU A 1 115 ? 19.026 69.740 30.947 1.00 34.15 115 GLU A O 1
ATOM 814 N N . ARG A 1 116 ? 16.916 68.991 30.866 1.00 29.44 116 ARG A N 1
ATOM 815 C CA . ARG A 1 116 ? 17.302 67.603 31.075 1.00 35.99 116 ARG A CA 1
ATOM 816 C C . ARG A 1 116 ? 17.536 66.835 29.780 1.00 39.34 116 ARG A C 1
ATOM 817 O O . ARG A 1 116 ? 18.349 65.908 29.733 1.00 36.04 116 ARG A O 1
ATOM 825 N N . PHE A 1 117 ? 16.804 67.190 28.735 1.00 39.16 117 PHE A N 1
ATOM 826 C CA . PHE A 1 117 ? 16.850 66.367 27.548 1.00 39.61 117 PHE A CA 1
ATOM 827 C C . PHE A 1 117 ? 16.361 67.062 26.287 1.00 34.61 117 PHE A C 1
ATOM 828 O O . PHE A 1 117 ? 15.636 68.056 26.336 1.00 35.25 117 PHE A O 1
ATOM 836 N N . ILE A 1 118 ? 16.795 66.518 25.162 1.00 28.73 118 ILE A N 1
ATOM 837 C CA . ILE A 1 118 ? 16.416 66.992 23.843 1.00 29.60 118 ILE A CA 1
ATOM 838 C C . ILE A 1 118 ? 15.839 65.809 2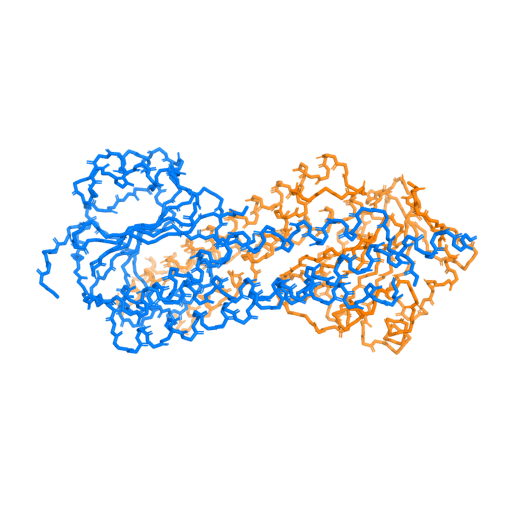3.081 1.00 26.48 118 ILE A C 1
ATOM 839 O O . ILE A 1 118 ? 16.416 64.727 23.072 1.00 31.15 118 ILE A O 1
ATOM 844 N N . VAL A 1 119 ? 14.680 65.992 22.474 1.00 29.00 119 VAL A N 1
ATOM 845 C CA . VAL A 1 119 ? 14.227 65.025 21.493 1.00 32.36 119 VAL A CA 1
ATOM 846 C C . VAL A 1 119 ? 14.083 65.751 20.161 1.00 33.50 119 VAL A C 1
ATOM 847 O O . VAL A 1 119 ? 13.277 66.672 20.025 1.00 29.54 119 VAL A O 1
ATOM 851 N N . SER A 1 120 ? 14.912 65.372 19.194 1.00 29.32 120 SER A N 1
ATOM 852 C CA . SER A 1 120 ? 14.790 65.942 17.863 1.00 33.77 120 SER A CA 1
ATOM 853 C C . SER A 1 120 ? 14.366 64.853 16.895 1.00 35.72 120 SER A C 1
ATOM 854 O O . SER A 1 120 ? 14.660 63.678 17.099 1.00 33.90 120 SER A O 1
ATOM 857 N N . THR A 1 121 ? 13.660 65.254 15.846 1.00 35.94 121 THR A N 1
ATOM 858 C CA . THR A 1 121 ? 13.149 64.313 14.868 1.00 33.26 121 THR A CA 1
ATOM 859 C C . THR A 1 121 ? 13.354 64.854 13.462 1.00 35.11 121 THR A C 1
ATOM 860 O O . THR A 1 121 ? 13.385 66.068 13.248 1.00 35.60 121 THR A O 1
ATOM 864 N N . ARG A 1 122 ? 13.517 63.942 12.512 1.00 32.18 122 ARG A N 1
ATOM 865 C CA . ARG A 1 122 ? 13.529 64.295 11.100 1.00 37.98 122 ARG A CA 1
ATOM 866 C C . ARG A 1 122 ? 13.166 63.073 10.264 1.00 40.59 122 ARG A C 1
ATOM 867 O O . ARG A 1 122 ? 12.999 61.975 10.791 1.00 37.00 122 ARG A O 1
ATOM 875 N N . GLN A 1 123 ? 13.023 63.270 8.961 1.00 45.59 123 GLN A N 1
ATOM 876 C CA . GLN A 1 123 ? 12.918 62.144 8.053 1.00 43.21 123 GLN A CA 1
ATOM 877 C C . GLN A 1 123 ? 14.177 62.124 7.202 1.00 46.26 123 GLN A C 1
ATOM 878 O O . GLN A 1 123 ? 14.975 61.183 7.263 1.00 46.83 123 GLN A O 1
ATOM 884 N N . ARG A 1 124 ? 14.360 63.186 6.426 1.00 44.12 124 ARG A N 1
ATOM 885 C CA . ARG A 1 124 ? 15.565 63.357 5.638 1.00 44.33 124 ARG A CA 1
ATOM 886 C C . ARG A 1 124 ? 16.676 63.870 6.541 1.00 39.52 124 ARG A C 1
ATOM 887 O O . ARG A 1 124 ? 16.444 64.720 7.409 1.00 39.83 124 ARG A O 1
ATOM 895 N N . LYS A 1 125 ? 17.882 63.355 6.333 1.00 32.15 125 LYS A N 1
ATOM 896 C CA . LYS A 1 125 ? 19.019 63.717 7.163 1.00 36.40 125 LYS A CA 1
ATOM 897 C C . LYS A 1 125 ? 19.327 65.214 7.149 1.00 40.96 125 LYS A C 1
ATOM 898 O O . LYS A 1 125 ? 19.181 65.891 6.127 1.00 39.32 125 LYS A O 1
ATOM 904 N N . VAL A 1 126 ? 19.731 65.719 8.311 1.00 40.37 126 VAL A N 1
ATOM 905 C CA . VAL A 1 126 ? 20.104 67.114 8.472 1.00 39.10 126 VAL A CA 1
ATOM 906 C C . VAL A 1 126 ? 21.627 67.179 8.524 1.00 37.29 126 VAL A C 1
ATOM 907 O O . VAL A 1 126 ? 22.238 66.736 9.495 1.00 37.42 126 VAL A O 1
ATOM 911 N N . LEU A 1 127 ? 22.236 67.696 7.457 1.00 34.88 127 LEU A N 1
ATOM 912 C CA . LEU A 1 127 ? 23.694 67.708 7.324 1.00 34.63 127 LEU A CA 1
ATOM 913 C C . LEU A 1 127 ? 24.360 68.477 8.460 1.00 40.22 127 LEU A C 1
ATOM 914 O O . LEU A 1 127 ? 25.510 68.210 8.815 1.00 42.33 127 LEU A O 1
ATOM 916 N N . ALA A 1 128 ? 23.628 69.437 9.017 1.00 38.22 128 ALA A N 1
ATOM 917 C CA . ALA A 1 128 ? 24.099 70.222 10.154 1.00 38.97 128 ALA A CA 1
ATOM 918 C C . ALA A 1 128 ? 24.329 69.367 11.402 1.00 36.31 128 ALA A C 1
ATOM 919 O O . ALA A 1 128 ? 25.302 69.574 12.124 1.00 42.85 128 ALA A O 1
ATOM 921 N N . LEU A 1 129 ? 23.438 68.413 11.661 1.00 31.44 129 LEU A N 1
ATOM 922 C CA . LEU A 1 129 ? 23.583 67.567 12.847 1.00 35.73 129 LEU A CA 1
ATOM 923 C C . LEU A 1 129 ? 24.831 66.692 12.817 1.00 40.15 129 LEU A C 1
ATOM 924 O O . LEU A 1 129 ? 25.333 66.295 13.866 1.00 40.87 129 LEU A O 1
ATOM 929 N N . ASP A 1 130 ? 25.336 66.396 11.622 1.00 42.88 130 ASP A N 1
ATOM 930 C CA . ASP A 1 130 ? 26.504 65.531 11.508 1.00 43.50 130 ASP A CA 1
ATOM 931 C C . ASP A 1 130 ? 27.760 66.222 12.014 1.00 37.22 130 ASP A C 1
ATOM 932 O O . ASP A 1 130 ? 28.678 65.572 12.499 1.00 39.15 130 ASP A O 1
ATOM 937 N N . ASP A 1 131 ? 27.788 67.546 11.901 1.00 35.50 131 ASP A N 1
ATOM 938 C CA . ASP A 1 131 ? 28.853 68.347 12.494 1.00 37.28 131 ASP A CA 1
ATOM 939 C C . ASP A 1 131 ? 28.885 68.169 14.008 1.00 37.35 131 ASP A C 1
ATOM 940 O O . ASP A 1 131 ? 29.952 68.020 14.611 1.00 40.51 131 ASP A O 1
ATOM 945 N N . VAL A 1 132 ? 27.704 68.195 14.616 1.00 31.80 132 VAL A N 1
ATOM 946 C CA . VAL A 1 132 ? 27.582 68.098 16.062 1.00 31.21 132 VAL A CA 1
ATOM 947 C C . VAL A 1 132 ? 27.878 66.670 16.520 1.00 27.96 132 VAL A C 1
ATOM 948 O O . VAL A 1 132 ? 28.586 66.458 17.503 1.00 25.11 132 VAL A O 1
ATOM 952 N N . VAL A 1 133 ? 27.353 65.695 15.782 1.00 27.79 133 VAL A N 1
ATOM 953 C CA . VAL A 1 133 ? 27.615 64.296 16.083 1.00 29.59 133 VAL A CA 1
ATOM 954 C C . VAL A 1 133 ? 29.109 63.997 16.003 1.00 33.87 133 VAL A C 1
ATOM 955 O O . VAL A 1 133 ? 29.655 63.315 16.866 1.00 34.02 133 VAL A O 1
ATOM 959 N N . SER A 1 134 ? 29.770 64.520 14.975 1.00 32.69 134 SER A N 1
ATOM 960 C CA . SER A 1 134 ? 31.204 64.304 14.814 1.00 31.56 134 SER A CA 1
ATOM 961 C C . SER A 1 134 ? 32.003 64.900 15.961 1.00 25.41 134 SER A C 1
ATOM 962 O O . SER A 1 134 ? 32.907 64.259 16.492 1.00 30.31 134 SER A O 1
ATOM 965 N N . ASP A 1 135 ? 31.680 66.134 16.326 1.00 26.05 135 ASP A N 1
ATOM 966 C CA . ASP A 1 135 ? 32.337 66.793 17.448 1.00 28.76 135 ASP A CA 1
ATOM 967 C C . ASP A 1 135 ? 32.142 65.994 18.746 1.00 26.39 135 ASP A C 1
ATOM 968 O O . ASP A 1 135 ? 33.095 65.726 19.476 1.00 25.52 135 ASP A O 1
ATOM 973 N N . LEU A 1 136 ? 30.904 65.595 19.014 1.00 27.72 136 LEU A N 1
ATOM 974 C CA . LEU A 1 136 ? 30.613 64.737 20.153 1.00 27.42 136 LEU A CA 1
ATOM 975 C C . LEU A 1 136 ? 31.435 63.443 20.138 1.00 34.58 136 LEU A C 1
ATOM 976 O O . LEU A 1 136 ? 32.025 63.070 21.160 1.00 31.45 136 LEU A O 1
ATOM 981 N N . GLN A 1 137 ? 31.485 62.767 18.986 1.00 38.55 137 GLN A N 1
ATOM 982 C CA . GLN A 1 137 ? 32.262 61.525 18.848 1.00 38.23 137 GLN A CA 1
ATOM 983 C C . GLN A 1 137 ? 33.731 61.790 19.129 1.00 33.73 137 GLN A C 1
ATOM 984 O O . GLN A 1 137 ? 34.453 60.927 19.624 1.00 41.32 137 GLN A O 1
ATOM 990 N N . GLU A 1 138 ? 34.168 62.997 18.810 1.00 32.20 138 GLU A N 1
ATOM 991 C CA . GLU A 1 138 ? 35.559 63.367 18.989 1.00 36.62 138 GLU A CA 1
ATOM 992 C C . GLU A 1 138 ? 35.825 63.904 20.385 1.00 38.63 138 GLU A C 1
ATOM 993 O O . GLU A 1 138 ? 36.961 64.231 20.717 1.00 41.24 138 GLU A O 1
ATOM 999 N N . GLY A 1 139 ? 34.776 64.006 21.194 1.00 35.83 139 GLY A N 1
ATOM 1000 C CA . GLY A 1 139 ? 34.908 64.542 22.537 1.00 34.71 139 GLY A CA 1
ATOM 1001 C C . GLY A 1 139 ? 35.052 66.055 22.550 1.00 35.06 139 GLY A C 1
ATOM 1002 O O . GLY A 1 139 ? 35.596 66.630 23.499 1.00 29.57 139 GLY A O 1
ATOM 1003 N N . THR A 1 140 ? 34.569 66.712 21.498 1.00 33.96 140 THR A N 1
ATOM 1004 C CA . THR A 1 140 ? 34.690 68.168 21.425 1.00 33.63 140 THR A CA 1
ATOM 1005 C C . THR A 1 140 ? 33.367 68.885 21.146 1.00 33.32 140 THR A C 1
ATOM 1006 O O . THR A 1 140 ? 33.362 70.018 20.667 1.00 32.34 140 THR A O 1
ATOM 1010 N N . GLY A 1 141 ? 32.254 68.228 21.468 1.00 31.38 141 GLY A N 1
ATOM 1011 C CA . GLY A 1 141 ? 30.937 68.802 21.258 1.00 31.36 141 GLY A CA 1
ATOM 1012 C C . GLY A 1 141 ? 30.363 69.555 22.450 1.00 32.90 141 GLY A C 1
ATOM 1013 O O . GLY A 1 141 ? 31.089 69.925 23.374 1.00 33.92 141 GLY A O 1
ATOM 1014 N N . PRO A 1 142 ? 29.042 69.782 22.435 1.00 32.91 142 PRO A N 1
ATOM 1015 C CA . PRO A 1 142 ? 28.323 70.503 23.498 1.00 36.04 142 PRO A CA 1
ATOM 1016 C C . PRO A 1 142 ? 28.412 69.768 24.833 1.00 34.21 142 PRO A C 1
ATOM 1017 O O . PRO A 1 142 ? 28.429 68.535 24.831 1.00 33.05 142 PRO A O 1
ATOM 1021 N N . VAL A 1 143 ? 28.471 70.502 25.947 1.00 31.12 143 VAL A N 1
ATOM 1022 C CA . VAL A 1 143 ? 28.550 69.865 27.263 1.00 35.04 143 VAL A CA 1
ATOM 1023 C C . VAL A 1 143 ? 27.205 69.874 27.980 1.00 33.99 143 VAL A C 1
ATOM 1024 O O . VAL A 1 143 ? 27.017 69.157 28.961 1.00 36.95 143 VAL A O 1
ATOM 1028 N N . ASP A 1 144 ? 26.275 70.685 27.483 1.00 29.27 144 ASP A N 1
ATOM 1029 C CA . ASP A 1 144 ? 24.932 70.750 28.043 1.00 30.71 144 ASP A CA 1
ATOM 1030 C C . ASP A 1 144 ? 23.901 71.101 26.983 1.00 33.04 144 ASP A C 1
ATOM 1031 O O . ASP A 1 144 ? 24.244 71.315 25.823 1.00 33.62 144 ASP A O 1
ATOM 1036 N N . CYS A 1 145 ? 22.636 71.160 27.385 1.00 34.78 145 CYS A N 1
ATOM 1037 C CA . CYS A 1 145 ? 21.547 71.404 26.448 1.00 34.81 145 CYS A CA 1
ATOM 1038 C C . CYS A 1 145 ? 21.655 72.758 25.749 1.00 36.30 145 CYS A C 1
ATOM 1039 O O . CYS A 1 145 ? 21.415 72.868 24.548 1.00 33.99 145 CYS A O 1
ATOM 1042 N N . GLY A 1 146 ? 22.016 73.784 26.510 1.00 33.20 146 GLY A N 1
ATOM 1043 C CA . GLY A 1 146 ? 22.179 75.116 25.961 1.00 32.19 146 GLY A CA 1
ATOM 1044 C C . GLY A 1 146 ? 23.281 75.182 24.927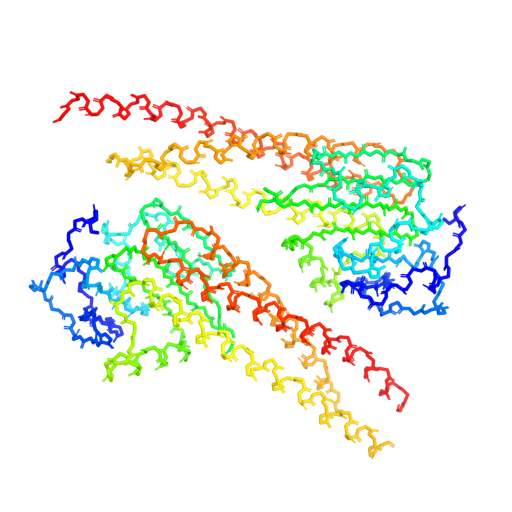 1.00 30.28 146 GLY A C 1
ATOM 1045 O O . GLY A 1 146 ? 23.117 75.800 23.878 1.00 37.99 146 GLY A O 1
ATOM 1046 N N . GLY A 1 147 ? 24.405 74.539 25.214 1.00 29.07 147 GLY A N 1
ATOM 1047 C CA . GLY A 1 147 ? 25.523 74.522 24.286 1.00 31.68 147 GLY A CA 1
ATOM 1048 C C . GLY A 1 147 ? 25.238 73.699 23.040 1.00 34.91 147 GLY A C 1
ATOM 1049 O O . GLY A 1 147 ? 25.871 73.891 22.006 1.00 35.86 147 GLY A O 1
ATOM 1050 N N . TRP A 1 148 ? 24.284 72.776 23.146 1.00 32.32 148 TRP A N 1
ATOM 1051 C CA . TRP A 1 148 ? 23.911 71.911 22.042 1.00 29.59 148 TRP A CA 1
ATOM 1052 C C . TRP A 1 148 ? 23.108 72.687 20.995 1.00 35.14 148 TRP A C 1
ATOM 1053 O O . TRP A 1 148 ? 23.406 72.649 19.802 1.00 34.41 148 TRP A O 1
ATOM 1064 N N . LEU A 1 149 ? 22.084 73.390 21.459 1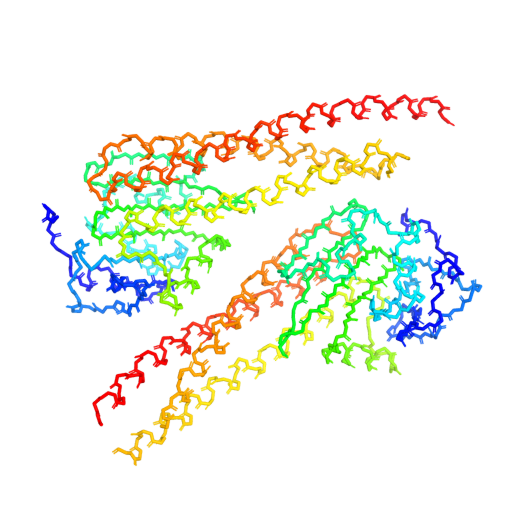.00 36.15 149 LEU A N 1
ATOM 1065 C CA . LEU A 1 149 ? 21.233 74.168 20.583 1.00 33.53 149 LEU A CA 1
ATOM 1066 C C . LEU A 1 149 ? 22.065 75.238 19.898 1.00 33.14 149 LEU A C 1
ATOM 1067 O O . LEU A 1 149 ? 21.935 75.458 18.699 1.00 32.77 149 LEU A O 1
ATOM 1072 N N . VAL A 1 150 ? 22.927 75.900 20.662 1.00 29.77 150 VAL A N 1
ATOM 1073 C CA . VAL A 1 150 ? 23.827 76.879 20.074 1.00 32.70 150 VAL A CA 1
ATOM 1074 C C . VAL A 1 150 ? 24.723 76.273 18.987 1.00 33.29 150 VAL A C 1
ATOM 1075 O O . VAL A 1 150 ? 24.947 76.901 17.959 1.00 29.43 150 VAL A O 1
ATOM 1079 N N . ASP A 1 151 ? 25.241 75.064 19.203 1.00 32.54 151 ASP A N 1
ATOM 1080 C CA . ASP A 1 151 ? 26.138 74.474 18.205 1.00 34.39 151 ASP A CA 1
ATOM 1081 C C . ASP A 1 151 ? 25.378 74.055 16.946 1.00 31.94 151 ASP A C 1
ATOM 1082 O O . ASP A 1 151 ? 25.908 74.105 15.840 1.00 26.50 151 ASP A O 1
ATOM 1087 N N . VAL A 1 152 ? 24.129 73.654 17.141 1.00 34.47 152 VAL A N 1
ATOM 1088 C CA . VAL A 1 152 ? 23.247 73.262 16.064 1.00 28.63 152 VAL A CA 1
ATOM 1089 C C . VAL A 1 152 ? 22.898 74.473 15.202 1.00 30.96 152 VAL A C 1
ATOM 1090 O O . VAL A 1 152 ? 23.040 74.431 13.976 1.00 28.80 152 VAL A O 1
ATOM 1094 N N . CYS A 1 153 ? 22.458 75.555 15.849 1.00 28.07 153 CYS A N 1
ATOM 1095 C CA . CYS A 1 153 ? 22.101 76.784 15.142 1.00 30.36 153 CYS A CA 1
ATOM 1096 C C . CYS A 1 153 ? 23.312 77.399 14.450 1.00 30.15 153 CYS A C 1
ATOM 1097 O O . CYS A 1 153 ? 23.187 78.059 13.419 1.00 31.76 153 CYS A O 1
ATOM 1100 N N . ASP A 1 154 ? 24.486 77.166 15.017 1.00 32.09 154 ASP A N 1
ATOM 1101 C CA . ASP A 1 154 ? 25.727 77.643 14.427 1.00 33.01 154 ASP A CA 1
ATOM 1102 C C . ASP A 1 154 ? 26.067 76.847 13.173 1.00 37.49 154 ASP A C 1
ATOM 1103 O O . ASP A 1 154 ? 26.513 77.409 12.179 1.00 40.89 154 ASP A O 1
ATOM 1108 N N . ALA A 1 155 ? 25.857 75.534 13.221 1.00 34.22 155 ALA A N 1
ATOM 1109 C CA . ALA A 1 155 ? 26.159 74.682 12.076 1.00 30.64 155 ALA A CA 1
ATOM 1110 C C . ALA A 1 155 ? 25.185 74.932 10.920 1.00 30.06 155 ALA A C 1
ATOM 1111 O O . ALA A 1 155 ? 25.588 74.995 9.767 1.00 30.61 155 ALA A O 1
ATOM 1113 N N . LEU A 1 156 ? 23.906 75.080 11.243 1.00 27.10 156 LEU A N 1
ATOM 1114 C CA . LEU A 1 156 ? 22.900 75.434 10.260 1.00 22.59 156 LEU A CA 1
ATOM 1115 C C . LEU A 1 156 ? 23.257 76.746 9.564 1.00 26.37 156 LEU A C 1
ATOM 1116 O O . LEU A 1 156 ? 23.027 76.908 8.371 1.00 26.61 156 LEU A O 1
ATOM 1121 N N . THR A 1 157 ? 23.819 77.682 10.316 1.00 34.53 157 THR A N 1
ATOM 1122 C CA . THR A 1 157 ? 24.154 78.987 9.767 1.00 36.44 157 THR A CA 1
ATOM 1123 C C . THR A 1 157 ? 25.421 78.921 8.918 1.00 40.24 157 THR A C 1
ATOM 1124 O O . THR A 1 157 ? 25.559 79.666 7.952 1.00 38.75 157 THR A O 1
ATOM 1128 N N . ASP A 1 158 ? 26.339 78.026 9.277 1.00 42.21 158 ASP A N 1
ATOM 1129 C CA . ASP A 1 158 ? 27.531 77.805 8.468 1.00 40.41 158 ASP A CA 1
ATOM 1130 C C . ASP A 1 158 ? 27.119 77.340 7.091 1.00 38.98 158 ASP A C 1
ATOM 1131 O O . ASP A 1 158 ? 27.644 77.809 6.085 1.00 46.27 158 ASP A O 1
ATOM 1136 N N . HIS A 1 159 ? 26.173 76.410 7.059 1.00 36.95 159 HIS A N 1
ATOM 1137 C CA . HIS A 1 159 ? 25.713 75.821 5.812 1.00 41.70 159 HIS A CA 1
ATOM 1138 C C . HIS A 1 159 ? 24.922 76.829 4.979 1.00 42.10 159 HIS A C 1
ATOM 1139 O O . HIS A 1 159 ? 25.065 76.887 3.759 1.00 39.87 159 HIS A O 1
ATOM 1146 N N . ALA A 1 160 ? 24.075 77.609 5.642 1.00 38.47 160 ALA A N 1
ATOM 1147 C CA . ALA A 1 160 ? 23.250 78.586 4.949 1.00 36.83 160 ALA A CA 1
ATOM 1148 C C . ALA A 1 160 ? 24.150 79.654 4.340 1.00 39.15 160 ALA A C 1
ATOM 1149 O O . ALA A 1 160 ? 23.982 80.042 3.184 1.00 38.85 160 ALA A O 1
ATOM 1151 N N . SER A 1 161 ? 25.119 80.102 5.125 1.00 38.35 161 SER A N 1
ATOM 1152 C CA . SER A 1 161 ? 26.079 81.094 4.677 1.00 44.03 161 SER A CA 1
ATOM 1153 C C . SER A 1 161 ? 26.875 80.623 3.461 1.00 44.86 161 SER A C 1
ATOM 1154 O O . SER A 1 161 ? 27.037 81.370 2.493 1.00 41.10 161 SER A O 1
ATOM 1157 N N . GLU A 1 162 ? 27.373 79.387 3.520 1.00 48.04 162 GLU A N 1
ATOM 1158 C CA . GLU A 1 162 ? 28.194 78.824 2.448 1.00 46.59 162 GLU A CA 1
ATOM 1159 C C . GLU A 1 162 ? 27.418 78.755 1.145 1.00 46.01 162 GLU A C 1
ATOM 1160 O O . GLU A 1 162 ? 27.970 78.948 0.059 1.00 46.19 162 GLU A O 1
ATOM 1166 N N . PHE A 1 163 ? 26.130 78.467 1.256 1.00 43.95 163 PHE A N 1
ATOM 1167 C CA . PHE A 1 163 ? 25.279 78.387 0.084 1.00 38.23 163 PHE A CA 1
ATOM 1168 C C . PHE A 1 163 ? 24.986 79.783 -0.453 1.00 39.34 163 PHE A C 1
ATOM 1169 O O . PHE A 1 163 ? 25.085 80.029 -1.646 1.00 40.79 163 PHE A O 1
ATOM 1177 N N . ILE A 1 164 ? 24.635 80.704 0.436 1.00 40.57 164 ILE A N 1
ATOM 1178 C CA . ILE A 1 164 ? 24.357 82.071 0.020 1.00 34.15 164 ILE A CA 1
ATOM 1179 C C . ILE A 1 164 ? 25.530 82.633 -0.777 1.00 35.02 164 ILE A C 1
ATOM 1180 O O . ILE A 1 164 ? 25.338 83.281 -1.802 1.00 36.82 164 ILE A O 1
ATOM 1185 N N . GLU A 1 165 ? 26.742 82.377 -0.298 1.00 38.37 165 GLU A N 1
ATOM 1186 C CA . GLU A 1 165 ? 27.949 82.841 -0.967 1.00 42.07 165 GLU A CA 1
ATOM 1187 C C . GLU A 1 165 ? 28.167 82.137 -2.306 1.00 48.03 165 GLU A C 1
ATOM 1188 O O . GLU A 1 165 ? 28.735 82.720 -3.226 1.00 52.87 165 GLU A O 1
ATOM 1190 N N . GLU A 1 166 ? 27.721 80.888 -2.418 1.00 47.32 166 GLU A N 1
ATOM 1191 C CA . GLU A 1 166 ? 27.839 80.159 -3.684 1.00 44.42 166 GLU A CA 1
ATOM 1192 C C . GLU A 1 166 ? 26.960 80.786 -4.756 1.00 44.37 166 GLU A C 1
ATOM 1193 O O . GLU A 1 166 ? 27.376 80.944 -5.904 1.00 48.57 166 GLU A O 1
ATOM 1195 N N . LEU A 1 167 ? 25.736 81.135 -4.376 1.00 41.38 167 LEU A N 1
ATOM 1196 C CA . LEU A 1 167 ? 24.823 81.815 -5.282 1.00 40.60 167 LEU A CA 1
ATOM 1197 C C . LEU A 1 167 ? 25.383 83.165 -5.694 1.00 42.72 167 LEU A C 1
ATOM 1198 O O . LEU A 1 167 ? 25.219 83.582 -6.830 1.00 47.69 167 LEU A O 1
ATOM 1203 N N . HIS A 1 168 ? 26.042 83.844 -4.761 1.00 46.66 168 HIS A N 1
ATOM 1204 C CA . HIS A 1 168 ? 26.614 85.157 -5.020 1.00 51.39 168 HIS A CA 1
ATOM 1205 C C . HIS A 1 168 ? 27.670 85.061 -6.109 1.00 55.61 168 HIS A C 1
ATOM 1206 O O . HIS A 1 168 ? 27.690 85.863 -7.041 1.00 53.51 168 HIS A O 1
ATOM 1213 N N . ASP A 1 169 ? 28.535 84.058 -5.993 1.00 56.51 169 ASP A N 1
ATOM 1214 C CA . ASP A 1 169 ? 29.624 83.859 -6.946 1.00 56.46 169 ASP A CA 1
ATOM 1215 C C . ASP A 1 169 ? 29.140 83.474 -8.343 1.00 52.83 169 ASP A C 1
ATOM 1216 O O . ASP A 1 169 ? 29.641 83.994 -9.342 1.00 54.68 169 ASP A O 1
ATOM 1221 N N . LYS A 1 170 ? 28.168 82.570 -8.416 1.00 44.22 170 LYS A N 1
ATOM 1222 C CA . LYS A 1 170 ? 27.587 82.209 -9.705 1.00 43.61 170 LYS A CA 1
ATOM 1223 C C . LYS A 1 170 ? 26.975 83.431 -10.388 1.00 45.62 170 LYS A C 1
ATOM 1224 O O . LYS A 1 170 ? 27.049 83.576 -11.608 1.00 48.39 170 LYS A O 1
ATOM 1230 N N . ILE A 1 171 ? 26.373 84.306 -9.591 1.00 45.58 171 ILE A N 1
ATOM 1231 C CA . ILE A 1 171 ? 25.728 85.507 -10.104 1.00 46.29 171 ILE A CA 1
ATOM 1232 C C . ILE A 1 171 ? 26.755 86.532 -10.573 1.00 47.83 171 ILE A C 1
ATOM 1233 O O . ILE A 1 171 ? 26.624 87.103 -11.661 1.00 44.58 171 ILE A O 1
ATOM 1238 N N . ILE A 1 172 ? 27.771 86.763 -9.745 1.00 47.83 172 ILE A N 1
ATOM 1239 C CA . ILE A 1 172 ? 28.879 87.635 -10.108 1.00 45.57 172 ILE A CA 1
ATOM 1240 C C . ILE A 1 172 ? 29.483 87.154 -11.412 1.00 53.19 172 ILE A C 1
ATOM 1241 O O . ILE A 1 172 ? 29.773 87.947 -12.307 1.00 58.26 172 ILE A O 1
ATOM 1246 N N . ASP A 1 173 ? 29.670 85.845 -11.518 1.00 55.41 173 ASP A N 1
ATOM 1247 C CA . ASP A 1 173 ? 30.188 85.259 -12.739 1.00 60.58 173 ASP A CA 1
ATOM 1248 C C . ASP A 1 173 ? 29.289 85.633 -13.906 1.00 62.70 173 ASP A C 1
ATOM 1249 O O . ASP A 1 173 ? 29.760 86.059 -14.965 1.00 66.22 173 ASP A O 1
ATOM 1254 N N . LEU A 1 174 ? 27.986 85.469 -13.707 1.00 56.70 174 LEU A N 1
ATOM 1255 C CA . LEU A 1 174 ? 27.014 85.773 -14.746 1.00 52.14 174 LEU A CA 1
ATOM 1256 C C . LEU A 1 174 ? 27.094 87.216 -15.218 1.00 49.64 174 LEU A C 1
ATOM 1257 O O . LEU A 1 174 ? 26.990 87.486 -16.411 1.00 48.91 174 LEU A O 1
ATOM 1262 N N . GLU A 1 175 ? 27.281 88.138 -14.280 1.00 53.21 175 GLU A N 1
ATOM 1263 C CA . GLU A 1 175 ? 27.365 89.555 -14.607 1.00 61.88 175 GLU A CA 1
ATOM 1264 C C . GLU A 1 175 ? 28.344 89.840 -15.746 1.00 68.84 175 GLU A C 1
ATOM 1265 O O . GLU A 1 175 ? 28.383 90.949 -16.276 1.00 71.72 175 GLU A O 1
ATOM 1271 N N . ASP A 1 176 ? 29.142 88.846 -16.116 1.00 70.11 176 ASP A N 1
ATOM 1272 C CA . ASP A 1 176 ? 30.106 89.022 -17.193 1.00 70.34 176 ASP A CA 1
ATOM 1273 C C . ASP A 1 176 ? 29.930 87.916 -18.222 1.00 70.25 176 ASP A C 1
ATOM 1274 O O . ASP A 1 176 ? 29.443 88.150 -19.331 1.00 73.67 176 ASP A O 1
ATOM 1279 N N . ASN A 1 177 ? 30.324 86.707 -17.828 1.00 63.66 177 ASN A N 1
ATOM 1280 C CA . ASN A 1 177 ? 30.287 85.541 -18.699 1.00 60.81 177 ASN A CA 1
ATOM 1281 C C . ASN A 1 177 ? 29.065 84.657 -18.450 1.00 62.71 177 ASN A C 1
ATOM 1282 O O . ASN A 1 177 ? 28.968 83.544 -18.977 1.00 60.37 177 ASN A O 1
ATOM 1284 N N . GLN A 1 182 ? 28.856 87.251 -21.794 1.00 77.21 182 GLN A N 1
ATOM 1285 C CA . GLN A 1 182 ? 27.886 86.582 -22.654 1.00 75.47 182 GLN A CA 1
ATOM 1286 C C . GLN A 1 182 ? 26.566 86.390 -21.914 1.00 74.74 182 GLN A C 1
ATOM 1287 O O . GLN A 1 182 ? 26.451 86.742 -20.738 1.00 74.77 182 GLN A O 1
ATOM 1289 N N . ILE A 1 183 ? 25.574 85.840 -22.611 1.00 71.20 183 ILE A N 1
ATOM 1290 C CA . ILE A 1 183 ? 24.280 85.541 -22.009 1.00 66.68 183 ILE A CA 1
ATOM 1291 C C . ILE A 1 183 ? 24.315 84.175 -21.332 1.00 68.66 183 ILE A C 1
ATOM 1292 O O . ILE A 1 183 ? 25.037 83.282 -21.774 1.00 65.93 183 ILE A O 1
ATOM 1294 N N . PRO A 1 184 ? 23.548 84.015 -20.236 1.00 72.16 184 PRO A N 1
ATOM 1295 C CA . PRO A 1 184 ? 23.445 82.749 -19.496 1.00 70.33 184 PRO A CA 1
ATOM 1296 C C . PRO A 1 184 ? 22.675 81.666 -20.252 1.00 69.92 184 PRO A C 1
ATOM 1297 O O . PRO A 1 184 ? 21.866 81.979 -21.126 1.00 71.59 184 PRO A O 1
ATOM 1301 N N . PRO A 1 185 ? 22.933 80.393 -19.916 1.00 69.49 185 PRO A N 1
ATOM 1302 C CA . PRO A 1 185 ? 22.175 79.242 -20.419 1.00 66.59 185 PRO A CA 1
ATOM 1303 C C . PRO A 1 185 ? 20.706 79.313 -20.015 1.00 62.07 185 PRO A C 1
ATOM 1304 O O . PRO A 1 185 ? 20.391 79.730 -18.902 1.00 61.47 185 PRO A O 1
ATOM 1308 N N . ARG A 1 186 ? 19.827 78.893 -20.918 1.00 63.52 186 ARG A N 1
ATOM 1309 C CA . ARG A 1 186 ? 18.384 79.003 -20.727 1.00 64.05 186 ARG A CA 1
ATOM 1310 C C . ARG A 1 186 ? 17.904 78.418 -19.402 1.00 64.55 186 ARG A C 1
ATOM 1311 O O . ARG A 1 186 ? 18.180 77.262 -19.087 1.00 67.21 186 ARG A O 1
ATOM 1313 N N . GLY A 1 187 ? 17.182 79.229 -18.632 1.00 61.52 187 GLY A N 1
ATOM 1314 C CA . GLY A 1 187 ? 16.570 78.775 -17.395 1.00 59.06 187 GLY A CA 1
ATOM 1315 C C . GLY A 1 187 ? 17.424 78.938 -16.149 1.00 52.08 187 GLY A C 1
ATOM 1316 O O . GLY A 1 187 ? 16.922 78.823 -15.035 1.00 48.09 187 GLY A O 1
ATOM 1317 N N . PHE A 1 188 ? 18.712 79.211 -16.341 1.00 48.68 188 PHE A N 1
ATOM 1318 C CA . PHE A 1 188 ? 19.665 79.301 -15.237 1.00 44.88 188 PHE A CA 1
ATOM 1319 C C . PHE A 1 188 ? 19.407 80.510 -14.333 1.00 44.41 188 PHE A C 1
ATOM 1320 O O . PHE A 1 188 ? 19.230 80.363 -13.130 1.00 38.61 188 PHE A O 1
ATOM 1328 N N . LEU A 1 189 ? 19.393 81.705 -14.914 1.00 44.08 189 LEU A N 1
ATOM 1329 C CA . LEU A 1 189 ? 19.174 82.909 -14.130 1.00 42.49 189 LEU A CA 1
ATOM 1330 C C . LEU A 1 189 ? 17.859 82.768 -13.380 1.00 43.25 189 LEU A C 1
ATOM 1331 O O . LEU A 1 189 ? 17.764 83.125 -12.208 1.00 45.95 189 LEU A O 1
ATOM 1336 N N . ALA A 1 190 ? 16.848 82.238 -14.059 1.00 37.97 190 ALA A N 1
ATOM 1337 C CA . ALA A 1 190 ? 15.544 82.045 -13.440 1.00 39.46 190 ALA A CA 1
ATOM 1338 C C . ALA A 1 190 ? 15.633 81.068 -12.273 1.00 42.47 190 ALA A C 1
ATOM 1339 O O . ALA A 1 190 ? 14.859 81.152 -11.318 1.00 43.54 190 ALA A O 1
ATOM 1341 N N . LEU A 1 191 ? 16.587 80.146 -12.355 1.00 42.61 191 LEU A N 1
ATOM 1342 C CA . LEU A 1 191 ? 16.812 79.172 -11.290 1.00 42.86 191 LEU A CA 1
ATOM 1343 C C . LEU A 1 191 ? 17.468 79.793 -10.057 1.00 39.57 191 LEU A C 1
ATOM 1344 O O . LEU A 1 191 ? 17.056 79.523 -8.933 1.00 43.03 191 LEU A O 1
ATOM 1346 N N . LEU A 1 192 ? 18.496 80.610 -10.267 1.00 36.36 192 LEU A N 1
ATOM 1347 C CA . LEU A 1 192 ? 19.191 81.247 -9.157 1.00 36.77 192 LEU A CA 1
ATOM 1348 C C . LEU A 1 192 ? 18.229 82.117 -8.363 1.00 37.24 192 LEU A C 1
ATOM 1349 O O . LEU A 1 192 ? 18.206 82.082 -7.131 1.00 34.74 192 LEU A O 1
ATOM 1354 N N . ARG A 1 193 ? 17.436 82.895 -9.090 1.00 41.09 193 ARG A N 1
ATOM 1355 C CA . ARG A 1 193 ? 16.431 83.764 -8.499 1.00 41.40 193 ARG A CA 1
ATOM 1356 C C . ARG A 1 193 ? 15.446 82.979 -7.642 1.00 44.65 193 ARG A C 1
ATOM 1357 O O . ARG A 1 193 ? 15.112 83.393 -6.530 1.00 48.57 193 ARG A O 1
ATOM 1365 N N . LYS A 1 194 ? 14.983 81.848 -8.164 1.00 43.53 194 LYS A N 1
ATOM 1366 C CA . LYS A 1 194 ? 14.034 81.002 -7.453 1.00 43.86 194 LYS A CA 1
ATOM 1367 C C . LYS A 1 194 ? 14.625 80.510 -6.130 1.00 41.85 194 LYS A C 1
ATOM 1368 O O . LYS A 1 194 ? 13.939 80.484 -5.102 1.00 32.67 194 LYS A O 1
ATOM 1374 N N . GLN A 1 195 ? 15.901 80.130 -6.169 1.00 40.52 195 GLN A N 1
ATOM 1375 C CA . GLN A 1 195 ? 16.602 79.615 -4.996 1.00 43.84 195 GLN A CA 1
ATOM 1376 C C . GLN A 1 195 ? 16.806 80.699 -3.938 1.00 45.12 195 GLN A C 1
ATOM 1377 O O . GLN A 1 195 ? 16.667 80.445 -2.741 1.00 42.65 195 GLN A O 1
ATOM 1383 N N . LEU A 1 196 ? 17.149 81.904 -4.387 1.00 43.48 196 LEU A N 1
ATOM 1384 C CA . LEU A 1 196 ? 17.324 83.033 -3.480 1.00 35.69 196 LEU A CA 1
ATOM 1385 C C . LEU A 1 196 ? 16.024 83.329 -2.746 1.00 29.14 196 LEU A C 1
ATOM 1386 O O . LEU A 1 196 ? 16.014 83.523 -1.537 1.00 31.40 196 LEU A O 1
ATOM 1391 N N . ILE A 1 197 ? 14.932 83.359 -3.498 1.00 29.01 197 ILE A N 1
ATOM 1392 C CA . ILE A 1 197 ? 13.604 83.625 -2.962 1.00 29.93 197 ILE A CA 1
ATOM 1393 C C . ILE A 1 197 ? 13.156 82.560 -1.966 1.00 33.90 197 ILE A C 1
ATOM 1394 O O . ILE A 1 197 ? 12.467 82.864 -0.981 1.00 29.88 197 ILE A O 1
ATOM 1399 N N . VAL A 1 198 ? 13.536 81.309 -2.230 1.00 33.06 198 VAL A N 1
ATOM 1400 C CA . VAL A 1 198 ? 13.254 80.226 -1.294 1.00 35.59 198 VAL A CA 1
ATOM 1401 C C . VAL A 1 198 ? 14.093 80.368 -0.017 1.00 34.10 198 VAL A C 1
ATOM 1402 O O . VAL A 1 198 ? 13.575 80.181 1.085 1.00 32.82 198 VAL A O 1
ATOM 1406 N N . MET A 1 199 ? 15.374 80.714 -0.170 1.00 27.49 199 MET A N 1
ATOM 1407 C CA . MET A 1 199 ? 16.231 81.000 0.980 1.00 32.06 199 MET A CA 1
ATOM 1408 C C . MET A 1 199 ? 15.648 82.123 1.818 1.00 36.94 199 MET A C 1
ATOM 1409 O O . MET A 1 199 ? 15.605 82.024 3.038 1.00 41.61 199 MET A O 1
ATOM 1414 N N . ARG A 1 200 ? 15.207 83.192 1.156 1.00 36.70 200 ARG A N 1
ATOM 1415 C CA . ARG A 1 200 ? 14.648 84.353 1.843 1.00 34.81 200 ARG A CA 1
ATOM 1416 C C . ARG A 1 200 ? 13.413 83.973 2.631 1.00 38.95 200 ARG A C 1
ATOM 1417 O O . ARG A 1 200 ? 13.269 84.348 3.792 1.00 40.01 200 ARG A O 1
ATOM 1425 N N . ARG A 1 201 ? 12.516 83.235 1.987 1.00 38.00 201 ARG A N 1
ATOM 1426 C CA . ARG A 1 201 ? 11.248 82.882 2.603 1.00 40.12 201 ARG A CA 1
ATOM 1427 C C . ARG A 1 201 ? 11.437 82.158 3.934 1.00 40.93 201 ARG A C 1
ATOM 1428 O O . ARG A 1 201 ? 10.686 82.389 4.886 1.00 35.78 201 ARG A O 1
ATOM 1436 N N . TYR A 1 202 ? 12.444 81.295 4.008 1.00 40.43 202 TYR A N 1
ATOM 1437 C CA . TYR A 1 202 ? 12.621 80.479 5.205 1.00 44.94 202 TYR A CA 1
ATOM 1438 C C . TYR A 1 202 ? 13.664 80.992 6.183 1.00 40.54 202 TYR A C 1
ATOM 1439 O O . TYR A 1 202 ? 13.584 80.705 7.375 1.00 39.71 202 TYR A O 1
ATOM 1448 N N . MET A 1 203 ? 14.632 81.755 5.689 1.00 33.82 203 MET A N 1
ATOM 1449 C CA . MET A 1 203 ? 15.700 82.259 6.546 1.00 28.85 203 MET A CA 1
ATOM 1450 C C . MET A 1 203 ? 15.285 83.466 7.375 1.00 32.07 203 MET A C 1
ATOM 1451 O O . MET A 1 203 ? 15.810 83.678 8.470 1.00 35.38 203 MET A O 1
ATOM 1456 N N . ALA A 1 204 ? 14.357 84.266 6.858 1.00 36.02 204 ALA A N 1
ATOM 1457 C CA . ALA A 1 204 ? 13.884 85.433 7.596 1.00 35.89 204 ALA A CA 1
ATOM 1458 C C . ALA A 1 204 ? 13.242 85.047 8.940 1.00 35.57 204 ALA A C 1
ATOM 1459 O O . ALA A 1 204 ? 13.610 85.592 9.986 1.00 36.43 204 ALA A O 1
ATOM 1461 N N . PRO A 1 205 ? 12.275 84.109 8.917 1.00 39.05 205 PRO A N 1
ATOM 1462 C CA . PRO A 1 205 ? 11.675 83.574 10.146 1.00 40.91 205 PRO A CA 1
ATOM 1463 C C . PRO A 1 205 ? 12.706 82.888 11.044 1.00 40.58 205 PRO A C 1
ATOM 1464 O O . PRO A 1 205 ? 12.702 83.073 12.257 1.00 43.72 205 PRO A O 1
ATOM 1468 N N . GLN A 1 206 ? 13.583 82.095 10.444 1.00 36.21 206 GLN A N 1
ATOM 1469 C CA . GLN A 1 206 ? 14.576 81.365 11.214 1.00 33.93 206 GLN A CA 1
ATOM 1470 C C . GLN A 1 206 ? 15.526 82.322 11.926 1.00 34.90 206 GLN A C 1
ATOM 1471 O O . GLN A 1 206 ? 15.941 82.083 13.057 1.00 30.71 206 GLN A O 1
ATOM 1477 N N . ARG A 1 207 ? 15.860 83.414 11.257 1.00 41.51 207 ARG A N 1
ATOM 1478 C CA . ARG A 1 207 ? 16.699 84.441 11.851 1.00 42.31 207 ARG A CA 1
ATOM 1479 C C . ARG A 1 207 ? 16.013 85.043 13.084 1.00 40.70 207 ARG A C 1
ATOM 1480 O O . ARG A 1 207 ? 16.672 85.443 14.046 1.00 37.28 207 ARG A O 1
ATOM 1488 N N . ASP A 1 208 ? 14.685 85.083 13.063 1.00 37.25 208 ASP A N 1
ATOM 1489 C CA . ASP A 1 208 ? 13.933 85.593 14.200 1.00 36.87 208 ASP A CA 1
ATOM 1490 C C . ASP A 1 208 ? 13.914 84.585 15.354 1.00 43.59 208 ASP A C 1
ATOM 1491 O O . ASP A 1 208 ? 13.874 84.968 16.528 1.00 36.84 208 ASP A O 1
ATOM 1496 N N . VAL A 1 209 ? 13.944 83.299 15.018 1.00 42.58 209 VAL A N 1
ATOM 1497 C CA . VAL A 1 209 ? 14.065 82.265 16.033 1.00 41.73 209 VAL A CA 1
ATOM 1498 C C . VAL A 1 209 ? 15.377 82.439 16.787 1.00 39.37 209 VAL A C 1
ATOM 1499 O O . VAL A 1 209 ? 15.408 82.377 18.007 1.00 38.69 209 VAL A O 1
ATOM 1503 N N . TYR A 1 210 ? 16.464 82.664 16.055 1.00 37.40 210 TYR A N 1
ATOM 1504 C CA . TYR A 1 210 ? 17.762 82.851 16.684 1.00 34.26 210 TYR A CA 1
ATOM 1505 C C . TYR A 1 210 ? 17.765 84.069 17.598 1.00 41.44 210 TYR A C 1
ATOM 1506 O O . TYR A 1 210 ? 18.315 84.030 18.703 1.00 45.19 210 TYR A O 1
ATOM 1515 N N . ALA A 1 211 ? 17.146 85.149 17.134 1.00 40.58 211 ALA A N 1
ATOM 1516 C CA . ALA A 1 211 ? 17.138 86.397 17.881 1.00 45.09 211 ALA A CA 1
ATOM 1517 C C . ALA A 1 211 ? 16.339 86.269 19.185 1.00 48.92 211 ALA A C 1
ATOM 1518 O O . ALA A 1 211 ? 16.683 86.881 20.203 1.00 48.38 211 ALA A O 1
ATOM 1520 N N . ARG A 1 212 ? 15.286 85.456 19.148 1.00 43.81 212 ARG A N 1
ATOM 1521 C CA . ARG A 1 212 ? 14.433 85.248 20.310 1.00 38.08 212 ARG A CA 1
ATOM 1522 C C . ARG A 1 212 ? 15.105 84.361 21.364 1.00 42.21 212 ARG A C 1
ATOM 1523 O O . ARG A 1 212 ? 15.034 84.633 22.564 1.00 38.85 212 ARG A O 1
ATOM 1531 N N . LEU A 1 213 ? 15.756 83.295 20.915 1.00 42.31 213 LEU A N 1
ATOM 1532 C CA . LEU A 1 213 ? 16.507 82.448 21.830 1.00 44.84 213 LEU A CA 1
ATOM 1533 C C . LEU A 1 213 ? 17.600 83.258 22.519 1.00 47.01 213 LEU A C 1
ATOM 1534 O O . LEU A 1 213 ? 17.985 82.966 23.650 1.00 50.45 213 LEU A O 1
ATOM 1539 N N . ALA A 1 214 ? 18.086 84.284 21.830 1.00 47.32 214 ALA A N 1
ATOM 1540 C CA . ALA A 1 214 ? 19.178 85.101 22.336 1.00 47.67 214 ALA A CA 1
ATOM 1541 C C . ALA A 1 214 ? 18.726 86.109 23.391 1.00 51.32 214 ALA A C 1
ATOM 1542 O O . ALA A 1 214 ? 19.552 86.685 24.100 1.00 53.86 214 ALA A O 1
ATOM 1544 N N . SER A 1 215 ? 17.422 86.334 23.498 1.00 51.37 215 SER A N 1
ATOM 1545 C CA . SER A 1 215 ? 16.919 87.278 24.496 1.00 52.99 215 SER A CA 1
ATOM 1546 C C . SER A 1 215 ? 15.970 86.631 25.498 1.00 56.23 215 SER A C 1
ATOM 1547 O O . SER A 1 215 ? 15.935 87.020 26.660 1.00 62.01 215 SER A O 1
ATOM 1550 N N . GLU A 1 216 ? 15.206 85.645 25.045 1.00 57.94 216 GLU A N 1
ATOM 1551 C CA . GLU A 1 216 ? 14.332 84.888 25.927 1.00 64.16 216 GLU A CA 1
ATOM 1552 C C . GLU A 1 216 ? 15.145 84.398 27.116 1.00 65.53 216 GLU A C 1
ATOM 1553 O O . GLU A 1 216 ? 16.255 83.896 26.951 1.00 66.14 216 GLU A O 1
ATOM 1559 N N . ARG A 1 217 ? 14.602 84.554 28.317 1.00 66.34 217 ARG A N 1
ATOM 1560 C CA . ARG A 1 217 ? 15.292 84.081 29.507 1.00 64.22 217 ARG A CA 1
ATOM 1561 C C . ARG A 1 217 ? 15.065 82.586 29.656 1.00 60.07 217 ARG A C 1
ATOM 1562 O O . ARG A 1 217 ? 14.057 82.148 30.205 1.00 61.05 217 ARG A O 1
ATOM 1564 N N . LEU A 1 218 ? 15.999 81.801 29.143 1.00 59.20 218 LEU A N 1
ATOM 1565 C CA . LEU A 1 218 ? 15.918 80.358 29.296 1.00 59.45 218 LEU A CA 1
ATOM 1566 C C . LEU A 1 218 ? 16.853 79.913 30.407 1.00 56.91 218 LEU A C 1
ATOM 1567 O O . LEU A 1 218 ? 18.015 80.314 30.446 1.00 62.25 218 LEU A O 1
ATOM 1572 N N . PRO A 1 219 ? 16.334 79.099 31.331 1.00 49.67 219 PRO A N 1
ATOM 1573 C CA . PRO A 1 219 ? 17.105 78.601 32.475 1.00 51.62 219 PRO A CA 1
ATOM 1574 C C . PRO A 1 219 ? 18.353 77.846 32.024 1.00 48.07 219 PRO A C 1
ATOM 1575 O O . PRO A 1 219 ? 19.438 78.058 32.566 1.00 44.02 219 PRO A O 1
ATOM 1579 N N . TRP A 1 220 ? 18.192 76.975 31.033 1.00 45.32 220 TRP A N 1
ATOM 1580 C CA . TRP A 1 220 ? 19.290 76.130 30.573 1.00 40.68 220 TRP A CA 1
ATOM 1581 C C . TRP A 1 220 ? 20.185 76.817 29.541 1.00 37.19 220 TRP A C 1
ATOM 1582 O O . TRP A 1 220 ? 21.144 76.223 29.041 1.00 39.98 220 TRP A O 1
ATOM 1593 N N . MET A 1 221 ? 19.868 78.068 29.225 1.00 38.11 221 MET A N 1
ATOM 1594 C CA . MET A 1 221 ? 20.749 78.888 28.396 1.00 40.60 221 MET A CA 1
ATOM 1595 C C . MET A 1 221 ? 21.471 79.928 29.253 1.00 39.97 221 MET A C 1
ATOM 1596 O O . MET A 1 221 ? 20.840 80.684 29.985 1.00 32.92 221 MET A O 1
ATOM 1601 N N . SER A 1 222 ? 22.798 79.950 29.163 1.00 43.49 222 SER A N 1
ATOM 1602 C CA . SER A 1 222 ? 23.611 80.890 29.928 1.00 43.61 222 SER A CA 1
ATOM 1603 C C . SER A 1 222 ? 23.706 82.233 29.209 1.00 48.65 222 SER A C 1
ATOM 1604 O O . SER A 1 222 ? 23.224 82.372 28.083 1.00 44.71 222 SER A O 1
ATOM 1607 N N . ASP A 1 223 ? 24.329 83.213 29.866 1.00 51.44 223 ASP A N 1
ATOM 1608 C CA . ASP A 1 223 ? 24.617 84.513 29.256 1.00 46.83 223 ASP A CA 1
ATOM 1609 C C . ASP A 1 223 ? 25.529 84.353 28.049 1.00 40.94 223 ASP A C 1
ATOM 1610 O O . ASP A 1 223 ? 25.350 85.027 27.033 1.00 38.88 223 ASP A O 1
ATOM 1615 N N . ASP A 1 224 ? 26.521 83.475 28.171 1.00 35.40 224 ASP A N 1
ATOM 1616 C CA . ASP A 1 224 ? 27.415 83.199 27.054 1.00 43.43 224 ASP A CA 1
ATOM 1617 C C . ASP A 1 224 ? 26.635 82.578 25.895 1.00 42.12 224 ASP A C 1
ATOM 1618 O O . ASP A 1 224 ? 26.834 82.936 24.735 1.00 45.66 224 ASP A O 1
ATOM 1623 N N . HIS A 1 225 ? 25.740 81.652 26.221 1.00 43.64 225 HIS A N 1
ATOM 1624 C CA . HIS A 1 225 ? 24.897 81.021 25.214 1.00 45.82 225 HIS A CA 1
ATOM 1625 C C . HIS A 1 225 ? 24.060 82.052 24.474 1.00 44.98 225 HIS A C 1
ATOM 1626 O O . HIS A 1 225 ? 23.998 82.032 23.246 1.00 43.16 225 HIS A O 1
ATOM 1633 N N . ARG A 1 226 ? 23.412 82.947 25.219 1.00 39.85 226 ARG A N 1
ATOM 1634 C CA . ARG A 1 226 ? 22.586 83.976 24.594 1.00 39.52 226 ARG A CA 1
ATOM 1635 C C . ARG A 1 226 ? 23.432 84.911 23.747 1.00 37.34 226 ARG A C 1
ATOM 1636 O O . ARG A 1 226 ? 22.944 85.483 22.780 1.00 37.47 226 ARG A O 1
ATOM 1644 N N . ARG A 1 227 ? 24.701 85.058 24.115 1.00 39.69 227 ARG A N 1
ATOM 1645 C CA . ARG A 1 227 ? 25.625 85.913 23.376 1.00 41.41 227 ARG A CA 1
ATOM 1646 C C . ARG A 1 227 ? 26.029 85.270 22.060 1.00 39.84 227 ARG A C 1
ATOM 1647 O O . ARG A 1 227 ? 26.018 85.914 21.015 1.00 45.76 227 ARG A O 1
ATOM 1654 N N . ARG A 1 228 ? 26.396 83.996 22.120 1.00 41.18 228 ARG A N 1
ATOM 1655 C CA . ARG A 1 228 ? 26.759 83.245 20.926 1.00 38.83 228 ARG A CA 1
ATOM 1656 C C . ARG A 1 228 ? 25.608 83.235 19.920 1.00 38.01 228 ARG A C 1
ATOM 1657 O O . ARG A 1 228 ? 25.808 83.461 18.730 1.00 39.03 228 ARG A O 1
ATOM 1660 N N . MET A 1 229 ? 24.404 82.970 20.414 1.00 35.45 229 MET A N 1
ATOM 1661 C CA . MET A 1 229 ? 23.195 83.008 19.602 1.00 29.74 229 MET A CA 1
ATOM 1662 C C . MET A 1 229 ? 22.993 84.344 18.902 1.00 34.64 229 MET A C 1
ATOM 1663 O O . MET A 1 229 ? 22.658 84.385 17.716 1.00 39.96 229 MET A O 1
ATOM 1668 N N . GLN A 1 230 ? 23.165 85.437 19.638 1.00 35.75 230 GLN A N 1
ATOM 1669 C CA . GLN A 1 230 ? 22.959 86.755 19.058 1.00 36.59 230 GLN A CA 1
ATOM 1670 C C . GLN A 1 230 ? 23.915 86.950 17.888 1.00 37.82 230 GLN A C 1
ATOM 1671 O O . GLN A 1 230 ? 23.532 87.502 16.854 1.00 38.73 230 GLN A O 1
ATOM 1677 N N . ASP A 1 231 ? 25.149 86.481 18.042 1.00 37.76 231 ASP A N 1
ATOM 1678 C CA . ASP A 1 231 ? 26.114 86.527 16.942 1.00 42.12 231 ASP A CA 1
ATOM 1679 C C . ASP A 1 231 ? 25.647 85.690 15.753 1.00 38.18 231 ASP A C 1
ATOM 1680 O O . ASP A 1 231 ? 25.811 86.082 14.596 1.00 34.64 231 ASP A O 1
ATOM 1685 N N . ILE A 1 232 ? 25.075 84.528 16.046 1.00 37.39 232 ILE A N 1
ATOM 1686 C CA . ILE A 1 232 ? 24.540 83.654 15.007 1.00 38.03 232 ILE A CA 1
ATOM 1687 C C . ILE A 1 232 ? 23.363 84.327 14.306 1.00 35.94 232 ILE A C 1
ATOM 1688 O O . ILE A 1 232 ? 23.185 84.186 13.102 1.00 32.18 232 ILE A O 1
ATOM 1693 N N . ALA A 1 233 ? 22.568 85.069 15.073 1.00 38.23 233 ALA A N 1
ATOM 1694 C CA . ALA A 1 233 ? 21.420 85.794 14.528 1.00 35.66 233 ALA A CA 1
ATOM 1695 C C . ALA A 1 233 ? 21.850 86.944 13.618 1.00 35.05 233 ALA A C 1
ATOM 1696 O O . ALA A 1 233 ? 21.230 87.192 12.587 1.00 36.75 233 ALA A O 1
ATOM 1698 N N . ASP A 1 234 ? 22.909 87.644 14.002 1.00 33.56 234 ASP A N 1
ATOM 1699 C CA . ASP A 1 234 ? 23.425 88.746 13.198 1.00 35.99 234 ASP A CA 1
ATOM 1700 C C . ASP A 1 234 ? 24.138 88.219 11.962 1.00 40.46 234 ASP A C 1
ATOM 1701 O O . ASP A 1 234 ? 24.082 88.828 10.893 1.00 38.99 234 ASP A O 1
ATOM 1706 N N . ARG A 1 235 ? 24.808 87.082 12.106 1.00 42.46 235 ARG A N 1
ATOM 1707 C CA . ARG A 1 235 ? 25.446 86.463 10.960 1.00 41.38 235 ARG A CA 1
ATOM 1708 C C . ARG A 1 235 ? 24.394 86.137 9.908 1.00 42.16 235 ARG A C 1
ATOM 1709 O O . ARG A 1 235 ? 24.544 86.482 8.738 1.00 41.25 235 ARG A O 1
ATOM 1717 N N . LEU A 1 236 ? 23.319 85.483 10.337 1.00 42.00 236 LEU A N 1
ATOM 1718 C CA . LEU A 1 236 ? 22.224 85.149 9.440 1.00 35.73 236 LEU A CA 1
ATOM 1719 C C . LEU A 1 236 ? 21.552 86.411 8.888 1.00 37.83 236 LEU A C 1
ATOM 1720 O O . LEU A 1 236 ? 21.188 86.472 7.710 1.00 36.98 236 LEU A O 1
ATOM 1725 N N . GLY A 1 237 ? 21.396 87.416 9.742 1.00 34.22 237 GLY A N 1
ATOM 1726 C CA . GLY A 1 237 ? 20.862 88.705 9.325 1.00 34.64 237 GLY A CA 1
ATOM 1727 C C . GLY A 1 237 ? 21.629 89.305 8.163 1.00 36.41 237 GLY A C 1
ATOM 1728 O O . GLY A 1 237 ? 21.032 89.776 7.199 1.00 40.63 237 GLY A O 1
ATOM 1729 N N . ARG A 1 238 ? 22.955 89.276 8.249 1.00 39.30 238 ARG A N 1
ATOM 1730 C CA . ARG A 1 238 ? 23.815 89.740 7.162 1.00 40.35 238 ARG A CA 1
ATOM 1731 C C . ARG A 1 238 ? 23.646 88.893 5.899 1.00 41.37 238 ARG A C 1
ATOM 1732 O O . ARG A 1 238 ? 23.945 89.343 4.798 1.00 43.70 238 ARG A O 1
ATOM 1740 N N . GLY A 1 239 ? 23.175 87.663 6.067 1.00 41.02 239 GLY A N 1
ATOM 1741 C CA . GLY A 1 239 ? 22.975 86.763 4.945 1.00 35.59 239 GLY A CA 1
ATOM 1742 C C . GLY A 1 239 ? 21.728 87.116 4.164 1.00 31.22 239 GLY A C 1
ATOM 1743 O O . GLY A 1 239 ? 21.738 87.131 2.936 1.00 30.79 239 GLY A O 1
ATOM 1744 N N . LEU A 1 240 ? 20.649 87.399 4.884 1.00 32.63 240 LEU A N 1
ATOM 1745 C CA . LEU A 1 240 ? 19.413 87.874 4.274 1.00 32.52 240 LEU A CA 1
ATOM 1746 C C . LEU A 1 240 ? 19.654 89.182 3.518 1.00 34.20 240 LEU A C 1
ATOM 1747 O O . LEU A 1 240 ? 19.046 89.428 2.474 1.00 30.86 240 LEU A O 1
ATOM 1752 N N . ASP A 1 241 ? 20.537 90.013 4.062 1.00 35.41 241 ASP A N 1
ATOM 1753 C CA . ASP A 1 241 ? 20.950 91.250 3.409 1.00 38.28 241 ASP A CA 1
ATOM 1754 C C . ASP A 1 241 ? 21.576 90.955 2.055 1.00 36.57 241 ASP A C 1
ATOM 1755 O O . ASP A 1 241 ? 21.286 91.625 1.069 1.00 38.17 241 ASP A O 1
ATOM 1760 N N . GLU A 1 242 ? 22.446 89.953 2.014 1.00 37.47 242 GLU A N 1
ATOM 1761 C CA . GLU A 1 242 ? 23.124 89.583 0.778 1.00 37.36 242 GLU A CA 1
ATOM 1762 C C . GLU A 1 242 ? 22.150 88.913 -0.190 1.00 35.55 242 GLU A C 1
ATOM 1763 O O . GLU A 1 242 ? 22.157 89.188 -1.388 1.00 36.30 242 GLU A O 1
ATOM 1765 N N . ILE A 1 243 ? 21.299 88.040 0.334 1.00 36.03 243 ILE A N 1
ATOM 1766 C CA . ILE A 1 243 ? 20.250 87.451 -0.488 1.00 34.58 243 ILE A CA 1
ATOM 1767 C C . ILE A 1 243 ? 19.461 88.548 -1.198 1.00 32.74 243 ILE A C 1
ATOM 1768 O O . ILE A 1 243 ? 19.190 88.454 -2.394 1.00 35.92 243 ILE A O 1
ATOM 1773 N N . ASP A 1 244 ? 19.108 89.593 -0.458 1.00 28.67 244 ASP A N 1
ATOM 1774 C CA . ASP A 1 244 ? 18.277 90.659 -1.006 1.00 33.70 244 ASP A CA 1
ATOM 1775 C C . ASP A 1 244 ? 18.958 91.425 -2.140 1.00 29.32 244 ASP A C 1
ATOM 1776 O O . ASP A 1 244 ? 18.342 91.673 -3.170 1.00 27.73 244 ASP A O 1
ATOM 1781 N N . ALA A 1 245 ? 20.223 91.792 -1.954 1.00 23.62 245 ALA A N 1
ATOM 1782 C CA . ALA A 1 245 ? 21.005 92.388 -3.035 1.00 25.46 245 ALA A CA 1
ATOM 1783 C C . ALA A 1 245 ? 21.098 91.476 -4.271 1.00 29.28 245 ALA A C 1
ATOM 1784 O O . ALA A 1 245 ? 21.018 91.947 -5.399 1.00 34.16 245 ALA A O 1
ATOM 1786 N N . CYS A 1 246 ? 21.267 90.175 -4.048 1.00 30.58 246 CYS A N 1
ATOM 1787 C CA . CYS A 1 246 ? 21.334 89.199 -5.130 1.00 27.87 246 CYS A CA 1
ATOM 1788 C C . CYS A 1 246 ? 20.043 89.109 -5.909 1.00 31.48 246 CYS A C 1
ATOM 1789 O O . CYS A 1 246 ? 20.060 88.974 -7.138 1.00 31.45 246 CYS A O 1
ATOM 1792 N N . ILE A 1 247 ? 18.923 89.147 -5.190 1.00 33.24 247 ILE A N 1
ATOM 1793 C CA . ILE A 1 247 ? 17.614 89.103 -5.831 1.00 33.40 247 ILE A CA 1
ATOM 1794 C C . ILE A 1 247 ? 17.467 90.288 -6.784 1.00 35.03 247 ILE A C 1
ATOM 1795 O O . ILE A 1 247 ? 17.069 90.119 -7.940 1.00 32.42 247 ILE A O 1
ATOM 1800 N N . ALA A 1 248 ? 17.803 91.483 -6.298 1.00 30.92 248 ALA A N 1
ATOM 1801 C CA . ALA A 1 248 ? 17.742 92.693 -7.118 1.00 30.06 248 ALA A CA 1
ATOM 1802 C C . ALA A 1 248 ? 18.624 92.558 -8.368 1.00 29.93 248 ALA A C 1
ATOM 1803 O O . ALA A 1 248 ? 18.253 92.982 -9.462 1.00 26.22 248 ALA A O 1
ATOM 1805 N N . ARG A 1 249 ? 19.790 91.952 -8.200 1.00 32.97 249 ARG A N 1
ATOM 1806 C CA . ARG A 1 249 ? 20.709 91.756 -9.315 1.00 36.82 249 ARG A CA 1
ATOM 1807 C C . ARG A 1 249 ? 20.132 90.797 -10.370 1.00 34.43 249 ARG A C 1
ATOM 1808 O O . ARG A 1 249 ? 20.280 91.027 -11.572 1.00 36.25 249 ARG A O 1
ATOM 1816 N N . THR A 1 250 ? 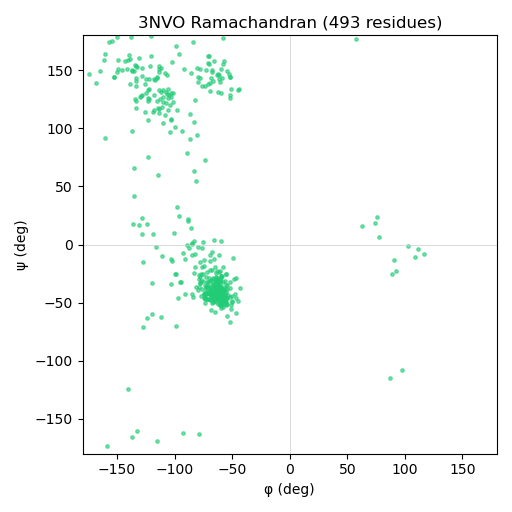19.467 89.732 -9.930 1.00 32.94 250 THR A N 1
ATOM 1817 C CA . THR A 1 250 ? 18.880 88.781 -10.873 1.00 31.90 250 THR A CA 1
ATOM 1818 C C . THR A 1 250 ? 17.790 89.435 -11.713 1.00 31.59 250 THR A C 1
ATOM 1819 O O . THR A 1 250 ? 17.595 89.080 -12.873 1.00 34.47 250 THR A O 1
ATOM 1823 N N . GLY A 1 251 ? 17.077 90.385 -11.118 1.00 28.57 251 GLY A N 1
ATOM 1824 C CA . GLY A 1 251 ? 16.062 91.134 -11.834 1.00 25.58 251 GLY A CA 1
ATOM 1825 C C . GLY A 1 251 ? 16.679 92.096 -12.833 1.00 27.87 251 GLY A C 1
ATOM 1826 O O . GLY A 1 251 ? 16.192 92.243 -13.950 1.00 27.97 251 GLY A O 1
ATOM 1827 N N . ILE A 1 252 ? 17.757 92.760 -12.432 1.00 32.95 252 ILE A N 1
ATOM 1828 C CA . ILE A 1 252 ? 18.442 93.662 -13.342 1.00 37.96 252 ILE A CA 1
ATOM 1829 C C . ILE A 1 252 ? 19.069 92.877 -14.479 1.00 37.41 252 ILE A C 1
ATOM 1830 O O . ILE A 1 252 ? 19.031 93.304 -15.625 1.00 39.80 252 ILE A O 1
ATOM 1835 N N . MET A 1 253 ? 19.633 91.720 -14.161 1.00 36.74 253 MET A N 1
ATOM 1836 C CA . MET A 1 253 ? 20.262 90.899 -15.183 1.00 38.03 253 MET A CA 1
ATOM 1837 C C . MET A 1 253 ? 19.261 90.394 -16.220 1.00 38.07 253 MET A C 1
ATOM 1838 O O . MET A 1 253 ? 19.548 90.395 -17.414 1.00 40.16 253 MET A O 1
ATOM 1843 N N . ALA A 1 254 ? 18.086 89.964 -15.772 1.00 34.33 254 ALA A N 1
ATOM 1844 C CA . ALA A 1 254 ? 17.068 89.504 -16.708 1.00 28.49 254 ALA A CA 1
ATOM 1845 C C . ALA A 1 254 ? 16.706 90.628 -17.670 1.00 28.10 254 ALA A C 1
ATOM 1846 O O . ALA A 1 254 ? 16.635 90.416 -18.881 1.00 33.45 254 ALA A O 1
ATOM 1848 N N . ASP A 1 255 ? 16.500 91.827 -17.130 1.00 31.77 255 ASP A N 1
ATOM 1849 C CA . ASP A 1 255 ? 16.164 92.990 -17.946 1.00 32.44 255 ASP A CA 1
ATOM 1850 C C . ASP A 1 255 ? 17.212 93.273 -19.012 1.00 29.54 255 ASP A C 1
ATOM 1851 O O . ASP A 1 255 ? 16.877 93.506 -20.168 1.00 32.63 255 ASP A O 1
ATOM 1856 N N . GLU A 1 256 ? 18.481 93.256 -18.624 1.00 31.80 256 GLU A N 1
ATOM 1857 C CA . GLU A 1 256 ? 19.546 93.612 -19.556 1.00 37.21 256 GLU A CA 1
ATOM 1858 C C . GLU A 1 256 ? 19.847 92.492 -20.542 1.00 34.93 256 GLU A C 1
ATOM 1859 O O . GLU A 1 256 ? 20.331 92.737 -21.642 1.00 41.89 256 GLU A O 1
ATOM 1865 N N . ILE A 1 257 ? 19.542 91.266 -20.143 1.00 35.29 257 ILE A N 1
ATOM 1866 C CA . ILE A 1 257 ? 19.653 90.115 -21.025 1.00 33.82 257 ILE A CA 1
ATOM 1867 C C . ILE A 1 257 ? 18.674 90.260 -22.180 1.00 37.32 257 ILE A C 1
ATOM 1868 O O . ILE A 1 257 ? 18.971 89.876 -23.308 1.00 37.84 257 ILE A O 1
ATOM 1873 N N . ALA A 1 258 ? 17.507 90.829 -21.886 1.00 37.46 258 ALA A N 1
ATOM 1874 C CA . ALA A 1 258 ? 16.479 91.043 -22.891 1.00 35.03 258 ALA A CA 1
ATOM 1875 C C . ALA A 1 258 ? 16.949 92.067 -23.916 1.00 40.72 258 ALA A C 1
ATOM 1876 O O . ALA A 1 258 ? 16.547 92.028 -25.088 1.00 38.80 258 ALA A O 1
ATOM 1878 N N . GLN A 1 259 ? 17.798 92.988 -23.468 1.00 41.62 259 GLN A N 1
ATOM 1879 C CA . GLN A 1 259 ? 18.336 94.023 -24.344 1.00 42.91 259 GLN A CA 1
ATOM 1880 C C . GLN A 1 259 ? 19.382 93.410 -25.280 1.00 37.61 259 GLN A C 1
ATOM 1881 O O . GLN A 1 259 ? 19.416 93.695 -26.468 1.00 38.33 259 GLN A O 1
ATOM 1887 N N . VAL A 1 260 ? 20.230 92.558 -24.728 1.00 41.82 260 VAL A N 1
ATOM 1888 C CA . VAL A 1 260 ? 21.211 91.852 -25.527 1.00 47.67 260 VAL A CA 1
ATOM 1889 C C . VAL A 1 260 ? 20.520 91.070 -26.645 1.00 52.93 260 VAL A C 1
ATOM 1890 O O . VAL A 1 260 ? 20.900 91.169 -27.816 1.00 57.35 260 VAL A O 1
ATOM 1894 N N . MET A 1 261 ? 19.486 90.316 -26.289 1.00 51.55 261 MET A N 1
ATOM 1895 C CA . MET A 1 261 ? 18.725 89.561 -27.280 1.00 52.10 261 MET A CA 1
ATOM 1896 C C . MET A 1 261 ? 18.102 90.434 -28.376 1.00 59.17 261 MET A C 1
ATOM 1897 O O . MET A 1 261 ? 18.151 90.080 -29.552 1.00 60.99 261 MET A O 1
ATOM 1902 N N . GLN A 1 262 ? 17.520 91.568 -27.993 1.00 59.51 262 GLN A N 1
ATOM 1903 C CA . GLN A 1 262 ? 16.926 92.481 -28.964 1.00 55.31 262 GLN A CA 1
ATOM 1904 C C . GLN A 1 262 ? 17.988 93.073 -29.887 1.00 59.93 262 GLN A C 1
ATOM 1905 O O . GLN A 1 262 ? 17.709 93.387 -31.045 1.00 55.78 262 GLN A O 1
ATOM 1907 N N . GLU A 1 263 ? 19.205 93.232 -29.377 1.00 62.61 263 GLU A N 1
ATOM 1908 C CA . GLU A 1 263 ? 20.299 93.708 -30.216 1.00 68.33 263 GLU A CA 1
ATOM 1909 C C . GLU A 1 263 ? 20.642 92.612 -31.214 1.00 76.56 263 GLU A C 1
ATOM 1910 O O . GLU A 1 263 ? 21.427 92.821 -32.136 1.00 78.61 263 GLU A O 1
ATOM 1912 N N . SER A 1 264 ? 20.041 91.443 -31.003 1.00 84.63 264 SER A N 1
ATOM 1913 C CA . SER A 1 264 ? 20.159 90.294 -31.900 1.00 89.46 264 SER A CA 1
ATOM 1914 C C . SER A 1 264 ? 21.573 90.080 -32.432 1.00 93.95 264 SER A C 1
ATOM 1915 O O . SER A 1 264 ? 21.762 89.542 -33.526 1.00 94.82 264 SER A O 1
ATOM 1918 N N . GLY B 1 1 ? 22.255 66.593 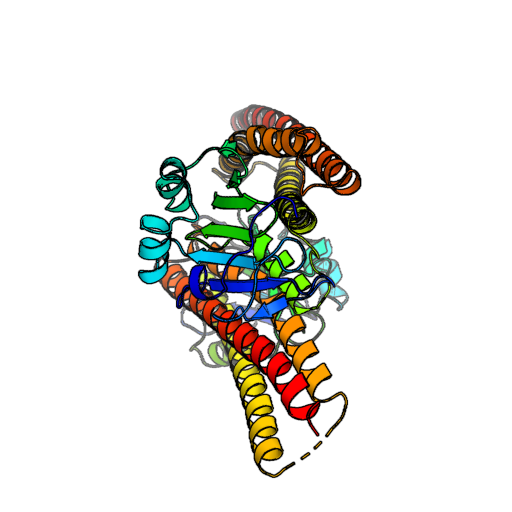-26.796 1.00 70.02 1 GLY B N 1
ATOM 1919 C CA . GLY B 1 1 ? 23.149 67.330 -27.670 1.00 71.31 1 GLY B CA 1
ATOM 1920 C C . GLY B 1 1 ? 22.708 68.766 -27.879 1.00 70.41 1 GLY B C 1
ATOM 1921 O O . GLY B 1 1 ? 22.675 69.262 -29.006 1.00 74.10 1 GLY B O 1
ATOM 1922 N N . HIS B 1 2 ? 22.361 69.433 -26.785 1.00 67.39 2 HIS B N 1
ATOM 1923 C CA . HIS B 1 2 ? 21.941 70.825 -26.828 1.00 65.57 2 HIS B CA 1
ATOM 1924 C C . HIS B 1 2 ? 23.168 71.723 -26.795 1.00 61.56 2 HIS B C 1
ATOM 1925 O O . HIS B 1 2 ? 23.066 72.938 -26.958 1.00 61.69 2 HIS B O 1
ATOM 1932 N N . MET B 1 3 ? 24.327 71.126 -26.552 1.00 59.91 3 MET B N 1
ATOM 1933 C CA . MET B 1 3 ? 25.561 71.896 -26.501 1.00 60.56 3 MET B CA 1
ATOM 1934 C C . MET B 1 3 ? 26.424 71.661 -27.724 1.00 65.85 3 MET B C 1
ATOM 1935 O O . MET B 1 3 ? 26.460 70.563 -28.280 1.00 69.03 3 MET B O 1
ATOM 1940 N N . GLU B 1 4 ? 27.117 72.711 -28.140 1.00 66.40 4 GLU B N 1
ATOM 1941 C CA . GLU B 1 4 ? 27.917 72.660 -29.347 1.00 69.59 4 GLU B CA 1
ATOM 1942 C C . GLU B 1 4 ? 29.261 71.981 -29.081 1.00 62.31 4 GLU B C 1
ATOM 1943 O O . GLU B 1 4 ? 29.763 71.989 -27.953 1.00 57.43 4 GLU B O 1
ATOM 1949 N N . ALA B 1 5 ? 29.820 71.365 -30.121 1.00 57.76 5 ALA B N 1
ATOM 1950 C CA . ALA B 1 5 ? 31.027 70.559 -29.984 1.00 54.54 5 ALA B CA 1
ATOM 1951 C C . ALA B 1 5 ? 32.261 71.370 -29.597 1.00 53.93 5 ALA B C 1
ATOM 1952 O O . ALA B 1 5 ? 32.323 72.579 -29.808 1.00 53.49 5 ALA B O 1
ATOM 1954 N N . ILE B 1 6 ? 33.242 70.681 -29.026 1.00 55.00 6 ILE B N 1
ATOM 1955 C CA . ILE B 1 6 ? 34.515 71.285 -28.669 1.00 55.95 6 ILE B CA 1
ATOM 1956 C C . ILE B 1 6 ? 35.573 70.755 -29.628 1.00 56.69 6 ILE B C 1
ATOM 1957 O O . ILE B 1 6 ? 35.489 69.613 -30.085 1.00 51.40 6 ILE B O 1
ATOM 1962 N N . LYS B 1 7 ? 36.568 71.579 -29.932 1.00 66.11 7 LYS B N 1
ATOM 1963 C CA . LYS B 1 7 ? 37.526 71.250 -30.986 1.00 75.19 7 LYS B CA 1
ATOM 1964 C C . LYS B 1 7 ? 38.326 69.979 -30.720 1.00 78.11 7 LYS B C 1
ATOM 1965 O O . LYS B 1 7 ? 38.586 69.205 -31.637 1.00 83.74 7 LYS B O 1
ATOM 1967 N N . GLY B 1 8 ? 38.715 69.761 -29.471 1.00 75.64 8 GLY B N 1
ATOM 1968 C CA . GLY B 1 8 ? 39.625 68.673 -29.161 1.00 77.85 8 GLY B CA 1
ATOM 1969 C C . GLY B 1 8 ? 41.038 69.203 -29.277 1.00 79.13 8 GLY B C 1
ATOM 1970 O O . GLY B 1 8 ? 41.973 68.683 -28.665 1.00 79.64 8 GLY B O 1
ATOM 1971 N N . SER B 1 9 ? 41.181 70.249 -30.084 1.00 76.64 9 SER B N 1
ATOM 1972 C CA . SER B 1 9 ? 42.400 71.037 -30.123 1.00 74.02 9 SER B CA 1
ATOM 1973 C C . SER B 1 9 ? 42.372 71.954 -28.910 1.00 72.68 9 SER B C 1
ATOM 1974 O O . SER B 1 9 ? 43.407 72.262 -28.323 1.00 73.32 9 SER B O 1
ATOM 1977 N N . ASP B 1 10 ? 41.168 72.377 -28.536 1.00 72.21 10 ASP B N 1
ATOM 1978 C CA . ASP B 1 10 ? 40.970 73.277 -27.406 1.00 76.39 10 ASP B CA 1
ATOM 1979 C C . ASP B 1 10 ? 41.099 72.550 -26.068 1.00 79.50 10 ASP B C 1
ATOM 1980 O O . ASP B 1 10 ? 41.017 73.163 -25.000 1.00 79.40 10 ASP B O 1
ATOM 1982 N N . VAL B 1 11 ? 41.307 71.240 -26.131 1.00 79.60 11 VAL B N 1
ATOM 1983 C CA . VAL B 1 11 ? 41.373 70.425 -24.927 1.00 78.39 11 VAL B CA 1
ATOM 1984 C C . VAL B 1 11 ? 42.534 69.439 -24.969 1.00 82.86 11 VAL B C 1
ATOM 1985 O O . VAL B 1 11 ? 42.386 68.280 -24.582 1.00 85.72 11 VAL B O 1
ATOM 1987 N N . ASN B 1 12 ? 43.689 69.896 -25.440 1.00 84.72 12 ASN B N 1
ATOM 1988 C CA . ASN B 1 12 ? 44.889 69.063 -25.418 1.00 86.67 12 ASN B CA 1
ATOM 1989 C C . ASN B 1 12 ? 45.979 69.615 -24.501 1.00 81.26 12 ASN B C 1
ATOM 1990 O O . ASN B 1 12 ? 46.493 70.715 -24.708 1.00 80.54 12 ASN B O 1
ATOM 1995 N N . VAL B 1 13 ? 46.308 68.837 -23.474 1.00 74.00 13 VAL B N 1
ATOM 1996 C CA . VAL B 1 13 ? 47.351 69.191 -22.525 1.00 69.88 13 VAL B CA 1
ATOM 1997 C C . VAL B 1 13 ? 48.387 68.072 -22.512 1.00 73.13 13 VAL B C 1
ATOM 1998 O O . VAL B 1 13 ? 48.126 66.987 -21.995 1.00 77.38 13 VAL B O 1
ATOM 2002 N N . PRO B 1 14 ? 49.568 68.334 -23.092 1.00 72.81 14 PRO B N 1
ATOM 2003 C CA . PRO B 1 14 ? 50.613 67.321 -23.284 1.00 70.15 14 PRO B CA 1
ATOM 2004 C C . PRO B 1 14 ? 50.881 66.481 -22.036 1.00 72.11 14 PRO B C 1
ATOM 2005 O O . PRO B 1 14 ? 50.969 65.258 -22.145 1.00 73.22 14 PRO B O 1
ATOM 2009 N N . ASP B 1 15 ? 51.001 67.123 -20.875 1.00 72.78 15 ASP B N 1
ATOM 2010 C CA . ASP B 1 15 ? 51.324 66.412 -19.634 1.00 69.86 15 ASP B CA 1
ATOM 2011 C C . ASP B 1 15 ? 50.092 65.846 -18.923 1.00 66.33 15 ASP B C 1
ATOM 2012 O O . ASP B 1 15 ? 50.161 65.458 -17.755 1.00 64.43 15 ASP B O 1
ATOM 2017 N N . ALA B 1 16 ? 48.969 65.803 -19.634 1.00 65.80 16 ALA B N 1
ATOM 2018 C CA . ALA B 1 16 ? 47.749 65.215 -19.099 1.00 61.81 16 ALA B CA 1
ATOM 2019 C C . ALA B 1 16 ? 47.998 63.755 -18.752 1.00 58.73 16 ALA B C 1
ATOM 2020 O O . ALA B 1 16 ? 48.540 63.004 -19.563 1.00 58.83 16 ALA B O 1
ATOM 2022 N N . VAL B 1 17 ? 47.612 63.362 -17.542 1.00 54.91 17 VAL B N 1
ATOM 2023 C CA . VAL B 1 17 ? 47.740 61.977 -17.119 1.00 52.63 17 VAL B CA 1
ATOM 2024 C C . VAL B 1 17 ? 47.210 61.121 -18.258 1.00 53.37 17 VAL B C 1
ATOM 2025 O O . VAL B 1 17 ? 47.926 60.293 -18.817 1.00 56.98 17 VAL B O 1
ATOM 2029 N N . PHE B 1 18 ? 45.952 61.345 -18.614 1.00 53.28 18 PHE B N 1
ATOM 2030 C CA . PHE B 1 18 ? 45.430 60.876 -19.888 1.00 53.24 18 PHE B CA 1
ATOM 2031 C C . PHE B 1 18 ? 44.288 61.753 -20.362 1.00 53.28 18 PHE B C 1
ATOM 2032 O O . PHE B 1 18 ? 43.510 62.272 -19.562 1.00 55.91 18 PHE B O 1
ATOM 2040 N N . ALA B 1 19 ? 44.222 61.938 -21.675 1.00 52.64 19 ALA B N 1
ATOM 2041 C CA . ALA B 1 19 ? 43.111 62.617 -22.312 1.00 48.20 19 ALA B CA 1
ATOM 2042 C C . ALA B 1 19 ? 42.449 61.607 -23.232 1.00 51.22 19 ALA B C 1
ATOM 2043 O O . ALA B 1 19 ? 43.062 61.121 -24.181 1.00 52.96 19 ALA B O 1
ATOM 2045 N N . TRP B 1 20 ? 41.202 61.269 -22.939 1.00 54.04 20 TRP B N 1
ATOM 2046 C CA . TRP B 1 20 ? 40.509 60.250 -23.709 1.00 57.22 20 TRP B CA 1
ATOM 2047 C C . TRP B 1 20 ? 39.228 60.761 -24.348 1.00 57.91 20 TRP B C 1
ATOM 2048 O O . TRP B 1 20 ? 38.622 61.721 -23.876 1.00 56.82 20 TRP B O 1
ATOM 2059 N N . LEU B 1 21 ? 38.843 60.120 -25.446 1.00 56.83 21 LEU B N 1
ATOM 2060 C CA . LEU B 1 21 ? 37.545 60.343 -26.058 1.00 52.81 21 LEU B CA 1
ATOM 2061 C C . LEU B 1 21 ? 36.780 59.030 -25.953 1.00 51.44 21 LEU B C 1
ATOM 2062 O O . LEU B 1 21 ? 37.271 57.994 -26.394 1.00 52.43 21 LEU B O 1
ATOM 2067 N N . LEU B 1 22 ? 35.599 59.060 -25.342 1.00 44.82 22 LEU B N 1
ATOM 2068 C CA . LEU B 1 22 ? 34.805 57.845 -25.216 1.00 44.61 22 LEU B CA 1
ATOM 2069 C C . LEU B 1 22 ? 34.104 57.536 -26.543 1.00 45.64 22 LEU B C 1
ATOM 2070 O O . LEU B 1 22 ? 33.794 58.441 -27.316 1.00 39.08 22 LEU B O 1
ATOM 2075 N N . ASP B 1 23 ? 33.860 56.257 -26.803 1.00 49.94 23 ASP B N 1
ATOM 2076 C CA . ASP B 1 23 ? 33.276 55.842 -28.072 1.00 54.73 23 ASP B CA 1
ATOM 2077 C C . ASP B 1 23 ? 31.782 55.556 -27.951 1.00 56.76 23 ASP B C 1
ATOM 2078 O O . ASP B 1 23 ? 31.167 55.021 -28.869 1.00 66.31 23 ASP B O 1
ATOM 2083 N N . GLY B 1 24 ? 31.199 55.914 -26.815 1.00 52.04 24 GLY B N 1
ATOM 2084 C CA . GLY B 1 24 ? 29.775 55.733 -26.622 1.00 49.25 24 GLY B CA 1
ATOM 2085 C C . GLY B 1 24 ? 29.347 54.279 -26.677 1.00 50.12 24 GLY B C 1
ATOM 2086 O O . GLY B 1 24 ? 28.160 53.983 -26.823 1.00 49.57 24 GLY B O 1
ATOM 2087 N N . ARG B 1 25 ? 30.305 53.366 -26.558 1.00 52.77 25 ARG B N 1
ATOM 2088 C CA . ARG B 1 25 ? 29.975 51.946 -26.472 1.00 58.83 25 ARG B CA 1
ATOM 2089 C C . ARG B 1 25 ? 30.777 51.211 -25.391 1.00 63.29 25 ARG B C 1
ATOM 2090 O O . ARG B 1 25 ? 30.861 49.983 -25.397 1.00 68.56 25 ARG B O 1
ATOM 2098 N N . GLY B 1 26 ? 31.353 51.967 -24.461 1.00 62.07 26 GLY B N 1
ATOM 2099 C CA . GLY B 1 26 ? 32.068 51.382 -23.338 1.00 57.32 26 GLY B CA 1
ATOM 2100 C C . GLY B 1 26 ? 33.578 51.434 -23.471 1.00 53.73 26 GLY B C 1
ATOM 2101 O O . GLY B 1 26 ? 34.302 50.996 -22.575 1.00 56.34 26 GLY B O 1
ATOM 2102 N N . GLY B 1 27 ? 34.058 51.977 -24.585 1.00 46.14 27 GLY B N 1
ATOM 2103 C CA . GLY B 1 27 ? 35.485 52.080 -24.819 1.00 42.53 27 GLY B CA 1
ATOM 2104 C C . GLY B 1 27 ? 35.976 53.501 -25.020 1.00 45.33 27 GLY B C 1
ATOM 2105 O O . GLY B 1 27 ? 35.195 54.458 -25.003 1.00 41.33 27 GLY B O 1
ATOM 2106 N N . VAL B 1 28 ? 37.285 53.633 -25.217 1.00 51.31 28 VAL B N 1
ATOM 2107 C CA . VAL B 1 28 ? 37.913 54.933 -25.431 1.00 52.98 28 VAL B CA 1
ATOM 2108 C C . VAL B 1 28 ? 38.979 54.841 -26.508 1.00 54.85 28 VAL B C 1
ATOM 2109 O O . VAL B 1 28 ? 39.429 53.752 -26.851 1.00 55.42 28 VAL B O 1
ATOM 2113 N N . LYS B 1 29 ? 39.375 55.995 -27.035 1.00 54.23 29 LYS B N 1
ATOM 2114 C CA . LYS B 1 29 ? 40.576 56.107 -27.850 1.00 58.22 29 LYS B CA 1
ATOM 2115 C C . LYS B 1 29 ? 41.318 57.331 -27.337 1.00 56.67 29 LYS B C 1
ATOM 2116 O O . LYS B 1 29 ? 40.700 58.237 -26.785 1.00 56.79 29 LYS B O 1
ATOM 2122 N N . PRO B 1 30 ? 42.645 57.363 -27.503 1.00 57.64 30 PRO B N 1
ATOM 2123 C CA . PRO B 1 30 ? 43.396 58.549 -27.074 1.00 56.20 30 PRO B CA 1
ATOM 2124 C C . PRO B 1 30 ? 42.912 59.784 -27.825 1.00 56.04 30 PRO B C 1
ATOM 2125 O O . PRO B 1 30 ? 42.645 59.694 -29.022 1.00 62.04 30 PRO B O 1
ATOM 2129 N N . LEU B 1 31 ? 42.795 60.919 -27.144 1.00 55.83 31 LEU B N 1
ATOM 2130 C CA . LEU B 1 31 ? 42.297 62.133 -27.791 1.00 59.45 31 LEU B CA 1
ATOM 2131 C C . LEU B 1 31 ? 43.263 62.682 -28.839 1.00 62.18 31 LEU B C 1
ATOM 2132 O O . LEU B 1 31 ? 44.477 62.551 -28.711 1.00 62.54 31 LEU B O 1
ATOM 2137 N N . GLU B 1 32 ? 42.706 63.307 -29.870 1.00 68.03 32 GLU B N 1
ATOM 2138 C CA . GLU B 1 32 ? 43.502 63.919 -30.928 1.00 72.88 32 GLU B CA 1
ATOM 2139 C C . GLU B 1 32 ? 42.934 65.272 -31.343 1.00 68.73 32 GLU B C 1
ATOM 2140 O O . GLU B 1 32 ? 41.765 65.569 -31.100 1.00 68.67 32 GLU B O 1
ATOM 2146 N N . ASP B 1 33 ? 43.773 66.090 -31.968 1.00 68.64 33 ASP B N 1
ATOM 2147 C CA . ASP B 1 33 ? 43.424 67.477 -32.264 1.00 72.27 33 ASP B CA 1
ATOM 2148 C C . ASP B 1 33 ? 42.213 67.650 -33.178 1.00 71.26 33 ASP B C 1
ATOM 2149 O O . ASP B 1 33 ? 41.380 68.523 -32.941 1.00 69.26 33 ASP B O 1
ATOM 2154 N N . ASN B 1 34 ? 42.118 66.827 -34.221 1.00 75.13 34 ASN B N 1
ATOM 2155 C CA . ASN B 1 34 ? 41.011 66.924 -35.175 1.00 73.83 34 ASN B CA 1
ATOM 2156 C C . ASN B 1 34 ? 39.697 66.354 -34.647 1.00 66.81 34 ASN B C 1
ATOM 2157 O O . ASN B 1 34 ? 38.622 66.677 -35.153 1.00 64.07 34 ASN B O 1
ATOM 2162 N N . ASP B 1 35 ? 39.798 65.515 -33.620 1.00 62.38 35 ASP B N 1
ATOM 2163 C CA . ASP B 1 35 ? 38.638 64.856 -33.028 1.00 54.88 35 ASP B CA 1
ATOM 2164 C C . ASP B 1 35 ? 37.534 65.826 -32.634 1.00 51.72 35 ASP B C 1
ATOM 2165 O O . ASP B 1 35 ? 37.800 66.957 -32.242 1.00 48.78 35 ASP B O 1
ATOM 2170 N N . VAL B 1 36 ? 36.290 65.369 -32.747 1.00 54.29 36 VAL B N 1
ATOM 2171 C CA . VAL B 1 36 ? 35.132 66.161 -32.347 1.00 52.03 36 VAL B CA 1
ATOM 2172 C C . VAL B 1 36 ? 34.589 65.675 -31.004 1.00 51.35 36 VAL B C 1
ATOM 2173 O O . VAL B 1 36 ? 34.364 64.477 -30.809 1.00 48.99 36 VAL B O 1
ATOM 2177 N N . ILE B 1 37 ? 34.378 66.613 -30.086 1.00 48.98 37 ILE B N 1
ATOM 2178 C CA . ILE B 1 37 ? 33.903 66.286 -28.746 1.00 46.15 37 ILE B CA 1
ATOM 2179 C C . ILE B 1 37 ? 32.470 66.747 -28.527 1.00 44.73 37 ILE B C 1
ATOM 2180 O O . ILE B 1 37 ? 32.144 67.912 -28.733 1.00 48.33 37 ILE B O 1
ATOM 2185 N N . ASP B 1 38 ? 31.615 65.830 -28.097 1.00 42.95 38 ASP B N 1
ATOM 2186 C CA . ASP B 1 38 ? 30.233 66.177 -27.810 1.00 44.11 38 ASP B CA 1
ATOM 2187 C C . ASP B 1 38 ? 29.601 65.159 -26.878 1.00 45.77 38 ASP B C 1
ATOM 2188 O O . ASP B 1 38 ? 30.281 64.269 -26.376 1.00 46.43 38 ASP B O 1
ATOM 2193 N N . SER B 1 39 ? 28.296 65.300 -26.663 1.00 49.91 39 SER B N 1
ATOM 2194 C CA . SER B 1 39 ? 27.564 64.493 -25.689 1.00 47.64 39 SER B CA 1
ATOM 2195 C C . SER B 1 39 ? 27.587 63.011 -26.032 1.00 47.79 39 SER B C 1
ATOM 2196 O O . SER B 1 39 ? 27.569 62.166 -25.140 1.00 45.49 39 SER B O 1
ATOM 2199 N N . GLN B 1 40 ? 27.614 62.692 -27.324 1.00 44.75 40 GLN B N 1
ATOM 2200 C CA . GLN B 1 40 ? 27.680 61.297 -27.744 1.00 43.32 40 GLN B CA 1
ATOM 2201 C C . GLN B 1 40 ? 29.101 60.777 -27.614 1.00 44.91 40 GLN B C 1
ATOM 2202 O O . GLN B 1 40 ? 29.317 59.622 -27.245 1.00 50.71 40 GLN B O 1
ATOM 2208 N N . HIS B 1 41 ? 30.070 61.636 -27.907 1.00 38.07 41 HIS B N 1
ATOM 2209 C CA . HIS B 1 41 ? 31.464 61.253 -27.780 1.00 39.05 41 HIS B CA 1
ATOM 2210 C C . HIS B 1 41 ? 32.178 62.211 -26.845 1.00 37.56 41 HIS B C 1
ATOM 2211 O O . HIS B 1 41 ? 32.913 63.089 -27.294 1.00 39.66 41 HIS B O 1
ATOM 2218 N N . PRO B 1 42 ? 31.933 62.052 -25.529 1.00 29.11 42 PRO B N 1
ATOM 2219 C CA . PRO B 1 42 ? 32.505 62.931 -24.508 1.00 31.34 42 PRO B CA 1
ATOM 2220 C C . PRO B 1 42 ? 33.984 62.683 -24.387 1.00 32.40 42 PRO B C 1
ATOM 2221 O O . PRO B 1 42 ? 34.477 61.648 -24.817 1.00 43.04 42 PRO B O 1
ATOM 2225 N N . CYS B 1 43 ? 34.675 63.633 -23.784 1.00 34.18 43 CYS B N 1
ATOM 2226 C CA . CYS B 1 43 ? 36.092 63.519 -23.530 1.00 34.96 43 CYS B CA 1
ATOM 2227 C C . CYS B 1 43 ? 36.332 63.523 -22.024 1.00 41.50 43 CYS B C 1
ATOM 2228 O O . CYS B 1 43 ? 35.657 64.242 -21.282 1.00 42.54 43 CYS B O 1
ATOM 2231 N N . TRP B 1 44 ? 37.283 62.707 -21.577 1.00 43.64 44 TRP B N 1
ATOM 2232 C CA . TRP B 1 44 ? 37.730 62.733 -20.190 1.00 43.60 44 TRP B CA 1
ATOM 2233 C C . TRP B 1 44 ? 39.174 63.209 -20.144 1.00 38.62 44 TRP B C 1
ATOM 2234 O O . TRP B 1 44 ? 40.077 62.536 -20.633 1.00 33.54 44 TRP B O 1
ATOM 2245 N N . LEU B 1 45 ? 39.385 64.386 -19.571 1.00 39.24 45 LEU B N 1
ATOM 2246 C CA . LEU B 1 45 ? 40.734 64.878 -19.346 1.00 44.83 45 LEU B CA 1
ATOM 2247 C C . LEU B 1 45 ? 41.071 64.718 -17.868 1.00 47.08 45 LEU B C 1
ATOM 2248 O O . LEU B 1 45 ? 40.388 65.265 -17.004 1.00 47.40 45 LEU B O 1
ATOM 2253 N N . HIS B 1 46 ? 42.116 63.955 -17.577 1.00 49.50 46 HIS B N 1
ATOM 2254 C CA . HIS B 1 46 ? 42.510 63.728 -16.197 1.00 48.11 46 HIS B CA 1
ATOM 2255 C C . HIS B 1 46 ? 43.835 64.408 -15.899 1.00 47.10 46 HIS B C 1
ATOM 2256 O O . HIS B 1 46 ? 44.861 64.077 -16.493 1.00 46.51 46 HIS B O 1
ATOM 2263 N N . LEU B 1 47 ? 43.808 65.352 -14.963 1.00 47.16 47 LEU B N 1
ATOM 2264 C CA . LEU B 1 47 ? 44.968 66.201 -14.703 1.00 48.43 47 LEU B CA 1
ATOM 2265 C C . LEU B 1 47 ? 45.605 66.035 -13.324 1.00 48.08 47 LEU B C 1
ATOM 2266 O O . LEU B 1 47 ? 44.925 65.819 -12.320 1.00 43.82 47 LEU B O 1
ATOM 2271 N N . ASN B 1 48 ? 46.927 66.147 -13.303 1.00 53.00 48 ASN B N 1
ATOM 2272 C CA . ASN B 1 48 ? 47.656 66.424 -12.079 1.00 55.94 48 ASN B CA 1
ATOM 2273 C C . ASN B 1 48 ? 47.841 67.933 -11.994 1.00 57.31 48 ASN B C 1
ATOM 2274 O O . ASN B 1 48 ? 48.752 68.482 -12.612 1.00 61.29 48 ASN B O 1
ATOM 2279 N N . TYR B 1 49 ? 46.971 68.601 -11.239 1.00 54.86 49 TYR B N 1
ATOM 2280 C CA . TYR B 1 49 ? 46.913 70.065 -11.234 1.00 53.27 49 TYR B CA 1
ATOM 2281 C C . TYR B 1 49 ? 48.214 70.736 -10.795 1.00 57.46 49 TYR B C 1
ATOM 2282 O O . TYR B 1 49 ? 48.291 71.961 -10.691 1.00 56.25 49 TYR B O 1
ATOM 2291 N N . THR B 1 50 ? 49.234 69.922 -10.546 1.00 61.85 50 THR B N 1
ATOM 2292 C CA . THR B 1 50 ? 50.569 70.422 -10.255 1.00 65.39 50 THR B CA 1
ATOM 2293 C C . THR B 1 50 ? 51.345 70.720 -11.541 1.00 61.94 50 THR B C 1
ATOM 2294 O O . THR B 1 50 ? 51.976 71.768 -11.661 1.00 62.57 50 THR B O 1
ATOM 2298 N N . HIS B 1 51 ? 51.290 69.800 -12.501 1.00 62.23 51 HIS B N 1
ATOM 2299 C CA . HIS B 1 51 ? 52.026 69.959 -13.758 1.00 66.67 51 HIS B CA 1
ATOM 2300 C C . HIS B 1 51 ? 51.758 71.307 -14.434 1.00 69.71 51 HIS B C 1
ATOM 2301 O O . HIS B 1 51 ? 50.637 71.823 -14.382 1.00 68.87 51 HIS B O 1
ATOM 2308 N N . PRO B 1 52 ? 52.798 71.876 -15.074 1.00 71.43 52 PRO B N 1
ATOM 2309 C CA . PRO B 1 52 ? 52.825 73.235 -15.639 1.00 70.63 52 PRO B CA 1
ATOM 2310 C C . PRO B 1 52 ? 51.753 73.496 -16.693 1.00 68.82 52 PRO B C 1
ATOM 2311 O O . PRO B 1 52 ? 51.035 74.496 -16.620 1.00 65.81 52 PRO B O 1
ATOM 2315 N N . ASP B 1 53 ? 51.663 72.607 -17.674 1.00 69.53 53 ASP B N 1
ATOM 2316 C CA . ASP B 1 53 ? 50.711 72.769 -18.763 1.00 68.27 53 ASP B CA 1
ATOM 2317 C C . ASP B 1 53 ? 49.291 72.647 -18.231 1.00 67.82 53 ASP B C 1
ATOM 2318 O O . ASP B 1 53 ? 48.404 73.423 -18.603 1.00 69.22 53 ASP B O 1
ATOM 2323 N N . SER B 1 54 ? 49.090 71.669 -17.352 1.00 62.97 54 SER B N 1
ATOM 2324 C CA . SER B 1 54 ? 47.786 71.424 -16.751 1.00 60.96 54 SER B CA 1
ATOM 2325 C C . SER B 1 54 ? 47.302 72.637 -15.957 1.00 62.92 54 SER B C 1
ATOM 2326 O O . SER B 1 54 ? 46.175 73.102 -16.148 1.00 58.11 54 SER B O 1
ATOM 2329 N N . ALA B 1 55 ? 48.163 73.149 -15.079 1.00 64.72 55 ALA B N 1
ATOM 2330 C CA . ALA B 1 55 ? 47.861 74.345 -14.294 1.00 64.38 55 ALA B CA 1
ATOM 2331 C C . ALA B 1 55 ? 47.584 75.579 -15.168 1.00 70.49 55 ALA B C 1
ATOM 2332 O O . ALA B 1 55 ? 46.612 76.305 -14.946 1.00 71.06 55 ALA B O 1
ATOM 2334 N N . ARG B 1 56 ? 48.441 75.819 -16.157 1.00 70.98 56 ARG B N 1
ATOM 2335 C CA . ARG B 1 56 ? 48.255 76.950 -17.060 1.00 70.35 56 ARG B CA 1
ATOM 2336 C C . ARG B 1 56 ? 46.931 76.807 -17.803 1.00 68.44 56 ARG B C 1
ATOM 2337 O O . ARG B 1 56 ? 46.170 77.767 -17.946 1.00 63.02 56 ARG B O 1
ATOM 2339 N N . TRP B 1 57 ? 46.667 75.593 -18.273 1.00 66.28 57 TRP B N 1
ATOM 2340 C CA . TRP B 1 57 ? 45.426 75.292 -18.963 1.00 57.99 57 TRP B CA 1
ATOM 2341 C C . TRP B 1 57 ? 44.238 75.548 -18.047 1.00 56.90 57 TRP B C 1
ATOM 2342 O O . TRP B 1 57 ? 43.303 76.261 -18.418 1.00 57.80 57 TRP B O 1
ATOM 2353 N N . LEU B 1 58 ? 44.282 74.968 -16.849 1.00 54.27 58 LEU B N 1
ATOM 2354 C CA . LEU B 1 58 ? 43.201 75.133 -15.880 1.00 56.14 58 LEU B CA 1
ATOM 2355 C C . LEU B 1 58 ? 42.969 76.609 -15.604 1.00 60.55 58 LEU B C 1
ATOM 2356 O O . LEU B 1 58 ? 41.844 77.032 -15.333 1.00 60.04 58 LEU B O 1
ATOM 2361 N N . ALA B 1 59 ? 44.041 77.390 -15.689 1.00 62.13 59 ALA B N 1
ATOM 2362 C CA . ALA B 1 59 ? 43.972 78.814 -15.395 1.00 64.19 59 ALA B CA 1
ATOM 2363 C C . ALA B 1 59 ? 43.410 79.609 -16.565 1.00 68.12 59 ALA B C 1
ATOM 2364 O O . ALA B 1 59 ? 42.632 80.543 -16.374 1.00 68.27 59 ALA B O 1
ATOM 2366 N N . SER B 1 60 ? 43.801 79.224 -17.776 1.00 74.19 60 SER B N 1
ATOM 2367 C CA . SER B 1 60 ? 43.525 80.024 -18.965 1.00 72.31 60 SER B CA 1
ATOM 2368 C C . SER B 1 60 ? 42.286 79.587 -19.744 1.00 70.25 60 SER B C 1
ATOM 2369 O O . SER B 1 60 ? 41.468 80.425 -20.124 1.00 70.09 60 SER B O 1
ATOM 2372 N N . THR B 1 61 ? 42.150 78.281 -19.976 1.00 66.73 61 THR B N 1
ATOM 2373 C CA . THR B 1 61 ? 41.086 77.753 -20.834 1.00 60.41 61 THR B CA 1
ATOM 2374 C C . THR B 1 61 ? 39.722 78.382 -20.578 1.00 54.19 61 THR B C 1
ATOM 2375 O O . THR B 1 61 ? 39.304 78.515 -19.432 1.00 50.85 61 THR B O 1
ATOM 2379 N N . PRO B 1 62 ? 39.024 78.766 -21.657 1.00 54.05 62 PRO B N 1
ATOM 2380 C CA . PRO B 1 62 ? 37.681 79.353 -21.596 1.00 53.27 62 PRO B CA 1
ATOM 2381 C C . PRO B 1 62 ? 36.603 78.287 -21.418 1.00 53.42 62 PRO B C 1
ATOM 2382 O O . PRO B 1 62 ? 35.416 78.620 -21.312 1.00 50.12 62 PRO B O 1
ATOM 2386 N N . LEU B 1 63 ? 37.011 77.020 -21.393 1.00 52.14 63 LEU B N 1
ATOM 2387 C CA . LEU B 1 63 ? 36.058 75.923 -21.274 1.00 50.87 63 LEU B CA 1
ATOM 2388 C C . LEU B 1 63 ? 35.531 75.833 -19.856 1.00 48.03 63 LEU B C 1
ATOM 2389 O O . LEU B 1 63 ? 34.478 75.238 -19.612 1.00 47.69 63 LEU B O 1
ATOM 2394 N N . LEU B 1 64 ? 36.264 76.444 -18.930 1.00 51.17 64 LEU B N 1
ATOM 2395 C CA . LEU B 1 64 ? 35.927 76.403 -17.513 1.00 54.76 64 LEU B CA 1
ATOM 2396 C C . LEU B 1 64 ? 35.498 77.775 -17.017 1.00 57.69 64 LEU B C 1
ATOM 2397 O O . LEU B 1 64 ? 36.181 78.765 -17.272 1.00 56.66 64 LEU B O 1
ATOM 2402 N N . PRO B 1 65 ? 34.363 77.840 -16.300 1.00 60.58 65 PRO B N 1
ATOM 2403 C CA . PRO B 1 65 ? 33.986 79.100 -15.655 1.00 63.87 65 PRO B CA 1
ATOM 2404 C C . PRO B 1 65 ? 35.110 79.536 -14.729 1.00 69.92 65 PRO B C 1
ATOM 2405 O O . PRO B 1 65 ? 35.925 78.705 -14.312 1.00 68.48 65 PRO B O 1
ATOM 2409 N N . ASN B 1 66 ? 35.162 80.824 -14.413 1.00 71.62 66 ASN B N 1
ATOM 2410 C CA . ASN B 1 66 ? 36.245 81.340 -13.593 1.00 71.30 66 ASN B CA 1
ATOM 2411 C C . ASN B 1 66 ? 36.124 80.907 -12.142 1.00 65.30 66 ASN B C 1
ATOM 2412 O O . ASN B 1 66 ? 37.125 80.638 -11.482 1.00 64.57 66 ASN B O 1
ATOM 2417 N N . ASN B 1 67 ? 34.889 80.826 -11.661 1.00 64.44 67 ASN B N 1
ATOM 2418 C CA . ASN B 1 67 ? 34.626 80.504 -10.266 1.00 64.88 67 ASN B CA 1
ATOM 2419 C C . ASN B 1 67 ? 34.812 79.033 -9.899 1.00 60.10 67 ASN B C 1
ATOM 2420 O O . ASN B 1 67 ? 34.584 78.645 -8.756 1.00 60.63 67 ASN B O 1
ATOM 2425 N N . VAL B 1 68 ? 35.226 78.214 -10.859 1.00 54.73 68 VAL B N 1
ATOM 2426 C CA . VAL B 1 68 ? 35.541 76.819 -10.558 1.00 51.32 68 VAL B CA 1
ATOM 2427 C C . VAL B 1 68 ? 37.017 76.578 -10.809 1.00 53.42 68 VAL B C 1
ATOM 2428 O O . VAL B 1 68 ? 37.544 75.488 -10.572 1.00 56.80 68 VAL B O 1
ATOM 2432 N N . ARG B 1 69 ? 37.683 77.622 -11.278 1.00 49.06 69 ARG B N 1
ATOM 2433 C CA . ARG B 1 69 ? 39.077 77.524 -11.647 1.00 55.51 69 ARG B CA 1
ATOM 2434 C C . ARG B 1 69 ? 39.950 77.235 -10.424 1.00 58.61 69 ARG B C 1
ATOM 2435 O O . ARG B 1 69 ? 40.797 76.341 -10.456 1.00 60.71 69 ARG B O 1
ATOM 2443 N N . ASP B 1 70 ? 39.731 77.983 -9.345 1.00 56.66 70 ASP B N 1
ATOM 2444 C CA . ASP B 1 70 ? 40.516 77.828 -8.121 1.00 54.34 70 ASP B CA 1
ATOM 2445 C C . ASP B 1 70 ? 40.348 76.446 -7.478 1.00 55.73 70 ASP B C 1
ATOM 2446 O O . ASP B 1 70 ? 41.317 75.851 -7.012 1.00 55.36 70 ASP B O 1
ATOM 2448 N N . ALA B 1 71 ? 39.117 75.940 -7.463 1.00 55.13 71 ALA B N 1
ATOM 2449 C CA . ALA B 1 71 ? 38.817 74.629 -6.885 1.00 51.99 71 ALA B CA 1
ATOM 2450 C C . ALA B 1 71 ? 39.605 73.495 -7.542 1.00 51.27 71 ALA B C 1
ATOM 2451 O O . ALA B 1 71 ? 40.202 72.661 -6.861 1.00 49.94 71 ALA B O 1
ATOM 2453 N N . LEU B 1 72 ? 39.590 73.456 -8.869 1.00 53.91 72 LEU B N 1
ATOM 2454 C CA . LEU B 1 72 ? 40.286 72.400 -9.598 1.00 56.39 72 LEU B CA 1
ATOM 2455 C C . LEU B 1 72 ? 41.791 72.501 -9.394 1.00 58.06 72 LEU B C 1
ATOM 2456 O O . LEU B 1 72 ? 42.535 71.580 -9.729 1.00 59.16 72 LEU B O 1
ATOM 2461 N N . ALA B 1 73 ? 42.230 73.625 -8.837 1.00 61.62 73 ALA B N 1
ATOM 2462 C CA . ALA B 1 73 ? 43.643 73.837 -8.543 1.00 61.16 73 ALA B CA 1
ATOM 2463 C C . ALA B 1 73 ? 44.001 73.339 -7.141 1.00 58.05 73 ALA B C 1
ATOM 2464 O O . ALA B 1 73 ? 45.154 73.424 -6.718 1.00 59.85 73 ALA B O 1
ATOM 2466 N N . GLY B 1 74 ? 43.010 72.817 -6.426 1.00 56.05 74 GLY B N 1
ATOM 2467 C CA . GLY B 1 74 ? 43.234 72.278 -5.095 1.00 58.58 74 GLY B CA 1
ATOM 2468 C C . GLY B 1 74 ? 42.603 73.094 -3.981 1.00 57.97 74 GLY B C 1
ATOM 2469 O O . GLY B 1 74 ? 42.655 72.708 -2.815 1.00 59.70 74 GLY B O 1
ATOM 2470 N N . GLU B 1 75 ? 42.004 74.222 -4.342 1.00 60.73 75 GLU B N 1
ATOM 2471 C CA . GLU B 1 75 ? 41.381 75.110 -3.367 1.00 69.82 75 GLU B CA 1
ATOM 2472 C C . GLU B 1 75 ? 39.976 74.636 -3.024 1.00 70.40 75 GLU B C 1
ATOM 2473 O O . GLU B 1 75 ? 38.987 75.324 -3.288 1.00 74.00 75 GLU B O 1
ATOM 2479 N N . SER B 1 76 ? 39.906 73.446 -2.443 1.00 66.17 76 SER B N 1
ATOM 2480 C CA . SER B 1 76 ? 38.651 72.862 -1.993 1.00 62.52 76 SER B CA 1
ATOM 2481 C C . SER B 1 76 ? 38.982 71.646 -1.135 1.00 57.70 76 SER B C 1
ATOM 2482 O O . SER B 1 76 ? 39.893 70.883 -1.450 1.00 58.29 76 SER B O 1
ATOM 2485 N N . SER B 1 77 ? 38.256 71.473 -0.041 1.00 57.11 77 SER B N 1
ATOM 2486 C CA . SER B 1 77 ? 38.544 70.370 0.863 1.00 60.34 77 SER B CA 1
ATOM 2487 C C . SER B 1 77 ? 37.351 69.436 1.001 1.00 57.62 77 SER B C 1
ATOM 2488 O O . SER B 1 77 ? 37.437 68.250 0.683 1.00 57.14 77 SER B O 1
ATOM 2490 N N . ARG B 1 78 ? 36.236 69.986 1.467 1.00 57.21 78 ARG B N 1
ATOM 2491 C CA . ARG B 1 78 ? 35.043 69.196 1.747 1.00 58.03 78 ARG B CA 1
ATOM 2492 C C . ARG B 1 78 ? 34.376 68.660 0.481 1.00 52.82 78 ARG B C 1
ATOM 2493 O O . ARG B 1 78 ? 34.281 69.367 -0.524 1.00 47.55 78 ARG B O 1
ATOM 2497 N N . PRO B 1 79 ? 33.915 67.399 0.530 1.00 51.33 79 PRO B N 1
ATOM 2498 C CA . PRO B 1 79 ? 33.089 66.891 -0.565 1.00 50.69 79 PRO B CA 1
ATOM 2499 C C . PRO B 1 79 ? 31.952 67.876 -0.813 1.00 49.16 79 PRO B C 1
ATOM 2500 O O . PRO B 1 79 ? 31.449 68.472 0.145 1.00 45.83 79 PRO B O 1
ATOM 2504 N N . ARG B 1 80 ? 31.571 68.053 -2.076 1.00 43.62 80 ARG B N 1
ATOM 2505 C CA . ARG B 1 80 ? 30.613 69.088 -2.445 1.00 41.58 80 ARG B CA 1
ATOM 2506 C C . ARG B 1 80 ? 30.220 69.020 -3.922 1.00 37.60 80 ARG B C 1
ATOM 2507 O O . ARG B 1 80 ? 31.018 68.648 -4.773 1.00 32.01 80 ARG B O 1
ATOM 2515 N N . VAL B 1 81 ? 28.978 69.382 -4.211 1.00 38.41 81 VAL B N 1
ATOM 2516 C CA . VAL B 1 81 ? 28.525 69.535 -5.581 1.00 39.17 81 VAL B CA 1
ATOM 2517 C C . VAL B 1 81 ? 27.975 70.954 -5.773 1.00 43.13 81 VAL B C 1
ATOM 2518 O O . VAL B 1 81 ? 27.209 71.444 -4.943 1.00 42.93 81 VAL B O 1
ATOM 2522 N N . SER B 1 82 ? 28.390 71.617 -6.851 1.00 44.45 82 SER B N 1
ATOM 2523 C CA . SER B 1 82 ? 27.913 72.965 -7.167 1.00 47.50 82 SER B CA 1
ATOM 2524 C C . SER B 1 82 ? 27.531 73.091 -8.644 1.00 47.91 82 SER B C 1
ATOM 2525 O O . SER B 1 82 ? 28.353 72.825 -9.518 1.00 48.92 82 SER B O 1
ATOM 2528 N N . ARG B 1 83 ? 26.301 73.516 -8.921 1.00 46.58 83 ARG B N 1
ATOM 2529 C CA . ARG B 1 83 ? 25.855 73.703 -10.302 1.00 48.63 83 ARG B CA 1
ATOM 2530 C C . ARG B 1 83 ? 26.209 75.087 -10.837 1.00 50.07 83 ARG B C 1
ATOM 2531 O O . ARG B 1 83 ? 25.666 76.093 -10.382 1.00 50.80 83 ARG B O 1
ATOM 2539 N N . MET B 1 84 ? 27.119 75.118 -11.810 1.00 47.55 84 MET B N 1
ATOM 2540 C CA . MET B 1 84 ? 27.644 76.360 -12.374 1.00 55.05 84 MET B CA 1
ATOM 2541 C C . MET B 1 84 ? 26.950 76.749 -13.676 1.00 65.07 84 MET B C 1
ATOM 2542 O O . MET B 1 84 ? 27.566 77.344 -14.566 1.00 69.35 84 MET B O 1
ATOM 2547 N N . GLY B 1 85 ? 25.670 76.415 -13.790 1.00 65.65 85 GLY B N 1
ATOM 2548 C CA . GLY B 1 85 ? 24.938 76.675 -15.013 1.00 64.43 85 GLY B CA 1
ATOM 2549 C C . GLY B 1 85 ? 24.904 75.420 -15.851 1.00 63.24 85 GLY B C 1
ATOM 2550 O O . GLY B 1 85 ? 24.210 74.461 -15.507 1.00 64.02 85 GLY B O 1
ATOM 2551 N N . GLU B 1 86 ? 25.665 75.418 -16.941 1.00 61.29 86 GLU B N 1
ATOM 2552 C CA . GLU B 1 86 ? 25.771 74.242 -17.799 1.00 64.65 86 GLU B CA 1
ATOM 2553 C C . GLU B 1 86 ? 26.596 73.132 -17.141 1.00 62.05 86 GLU B C 1
ATOM 2554 O O . GLU B 1 86 ? 26.285 71.945 -17.280 1.00 62.53 86 GLU B O 1
ATOM 2560 N N . GLY B 1 87 ? 27.640 73.522 -16.416 1.00 54.40 87 GLY B N 1
ATOM 2561 C CA . GLY B 1 87 ? 28.511 72.559 -15.772 1.00 49.63 87 GLY B CA 1
ATOM 2562 C C . GLY B 1 87 ? 28.221 72.323 -14.301 1.00 46.87 87 GLY B C 1
ATOM 2563 O O . GLY B 1 87 ? 27.417 73.021 -13.688 1.00 41.50 87 GLY B O 1
ATOM 2564 N N . THR B 1 88 ? 28.880 71.314 -13.742 1.00 46.50 88 THR B N 1
ATOM 2565 C CA . THR B 1 88 ? 28.762 70.998 -12.329 1.00 44.87 88 THR B CA 1
ATOM 2566 C C . THR B 1 88 ? 30.151 70.780 -11.764 1.00 43.55 88 THR B C 1
ATOM 2567 O O . THR B 1 88 ? 30.980 70.113 -12.383 1.00 37.40 88 THR B O 1
ATOM 2571 N N . LEU B 1 89 ? 30.396 71.347 -10.586 1.00 43.56 89 LEU B N 1
ATOM 2572 C CA . LEU B 1 89 ? 31.671 71.192 -9.897 1.00 38.92 89 LEU B CA 1
ATOM 2573 C C . LEU B 1 89 ? 31.521 70.183 -8.768 1.00 35.79 89 LEU B C 1
ATOM 2574 O O . LEU B 1 89 ? 30.627 70.297 -7.931 1.00 33.50 89 LEU B O 1
ATOM 2579 N N . ILE B 1 90 ? 32.385 69.180 -8.745 1.00 39.72 90 ILE B N 1
ATOM 2580 C CA . ILE B 1 90 ? 32.298 68.181 -7.691 1.00 36.46 90 ILE B CA 1
ATOM 2581 C C . ILE B 1 90 ? 33.633 67.987 -7.001 1.00 35.77 90 ILE B C 1
ATOM 2582 O O . ILE B 1 90 ? 34.653 67.783 -7.654 1.00 40.96 90 ILE B O 1
ATOM 2587 N N . THR B 1 91 ? 33.621 68.073 -5.677 1.00 37.77 91 THR B N 1
ATOM 2588 C CA . THR B 1 91 ? 34.773 67.692 -4.872 1.00 40.63 91 THR B CA 1
ATOM 2589 C C . THR B 1 91 ? 34.457 66.358 -4.185 1.00 38.81 91 THR B C 1
ATOM 2590 O O . THR B 1 91 ? 33.395 66.206 -3.576 1.00 35.74 91 THR B O 1
ATOM 2594 N N . LEU B 1 92 ? 35.365 65.391 -4.308 1.00 39.64 92 LEU B N 1
ATOM 2595 C CA . LEU B 1 92 ? 35.172 64.063 -3.718 1.00 34.25 92 LEU B CA 1
ATOM 2596 C C . LEU B 1 92 ? 36.420 63.553 -3.004 1.00 35.54 92 LEU B C 1
ATOM 2597 O O . LEU B 1 92 ? 37.544 63.858 -3.406 1.00 35.27 92 LEU B O 1
ATOM 2602 N N . ARG B 1 93 ? 36.211 62.756 -1.959 1.00 35.47 93 ARG B N 1
ATOM 2603 C CA . ARG B 1 93 ? 37.310 62.131 -1.227 1.00 42.28 93 ARG B CA 1
ATOM 2604 C C . ARG B 1 93 ? 37.333 60.602 -1.377 1.00 44.03 93 ARG B C 1
ATOM 2605 O O . ARG B 1 93 ? 36.299 59.969 -1.605 1.00 38.34 93 ARG B O 1
ATOM 2613 N N . CYS B 1 94 ? 38.525 60.026 -1.241 1.00 48.19 94 CYS B N 1
ATOM 2614 C CA . CYS B 1 94 ? 38.700 58.582 -1.129 1.00 54.55 94 CYS B CA 1
ATOM 2615 C C . CYS B 1 94 ? 39.613 58.343 0.065 1.00 55.07 94 CYS B C 1
ATOM 2616 O O . CYS B 1 94 ? 40.316 59.258 0.493 1.00 53.12 94 CYS B O 1
ATOM 2619 N N . ILE B 1 95 ? 39.607 57.128 0.606 1.00 57.03 95 ILE B N 1
ATOM 2620 C CA . ILE B 1 95 ? 40.534 56.776 1.678 1.00 56.65 95 ILE B CA 1
ATOM 2621 C C . ILE B 1 95 ? 41.608 55.840 1.142 1.00 53.21 95 ILE B C 1
ATOM 2622 O O . ILE B 1 95 ? 41.344 55.043 0.245 1.00 49.82 95 ILE B O 1
ATOM 2624 N N . LEU B 1 106 ? 43.775 60.202 3.133 1.00 55.48 106 LEU B N 1
ATOM 2625 C CA . LEU B 1 106 ? 42.551 60.715 2.527 1.00 61.48 106 LEU B CA 1
ATOM 2626 C C . LEU B 1 106 ? 42.859 61.565 1.292 1.00 61.38 106 LEU B C 1
ATOM 2627 O O . LEU B 1 106 ? 43.312 62.706 1.405 1.00 63.71 106 LEU B O 1
ATOM 2632 N N . VAL B 1 107 ? 42.610 61.000 0.112 1.00 58.03 107 VAL B N 1
ATOM 2633 C CA . VAL B 1 107 ? 42.866 61.695 -1.146 1.00 51.97 107 VAL B CA 1
ATOM 2634 C C . VAL B 1 107 ? 41.639 62.456 -1.653 1.00 45.96 107 VAL B C 1
ATOM 2635 O O . VAL B 1 107 ? 40.498 62.086 -1.379 1.00 44.40 107 VAL B O 1
ATOM 2639 N N . ALA B 1 108 ? 41.882 63.532 -2.390 1.00 44.41 108 ALA B N 1
ATOM 2640 C CA . ALA B 1 108 ? 40.791 64.324 -2.935 1.00 42.25 108 ALA B CA 1
ATOM 2641 C C . ALA B 1 108 ? 40.793 64.272 -4.449 1.00 39.63 108 ALA B C 1
ATOM 2642 O O . ALA B 1 108 ? 41.846 64.245 -5.084 1.00 45.08 108 ALA B O 1
ATOM 2644 N N . MET B 1 109 ? 39.599 64.248 -5.018 1.00 39.24 109 MET B N 1
ATOM 2645 C CA . MET B 1 109 ? 39.432 64.291 -6.462 1.00 42.12 109 MET B CA 1
ATOM 2646 C C . MET B 1 109 ? 38.502 65.450 -6.774 1.00 39.40 109 MET B C 1
ATOM 2647 O O . MET B 1 109 ? 37.516 65.670 -6.067 1.00 37.02 109 MET B O 1
ATOM 2652 N N . ARG B 1 110 ? 38.824 66.204 -7.817 1.00 35.45 110 ARG B N 1
ATOM 2653 C CA . ARG B 1 110 ? 38.030 67.374 -8.159 1.00 33.98 110 ARG B CA 1
ATOM 2654 C C . ARG B 1 110 ? 37.756 67.364 -9.649 1.00 34.69 110 ARG B C 1
ATOM 2655 O O . ARG B 1 110 ? 38.622 67.016 -10.447 1.00 32.00 110 ARG B O 1
ATOM 2663 N N . LEU B 1 111 ? 36.543 67.743 -10.024 1.00 36.55 111 LEU B N 1
ATOM 2664 C CA . LEU B 1 111 ? 36.149 67.664 -11.417 1.00 38.63 111 LEU B CA 1
ATOM 2665 C C . LEU B 1 111 ? 35.134 68.736 -11.782 1.00 39.93 111 LEU B C 1
ATOM 2666 O O . LEU B 1 111 ? 34.338 69.167 -10.947 1.00 42.15 111 LEU B O 1
ATOM 2671 N N . TYR B 1 112 ? 35.196 69.176 -13.033 1.00 40.93 112 TYR B N 1
ATOM 2672 C CA . TYR B 1 112 ? 34.134 69.963 -13.635 1.00 40.07 112 TYR B CA 1
ATOM 2673 C C . TYR B 1 112 ? 33.673 69.217 -14.867 1.00 35.62 112 TYR B C 1
ATOM 2674 O O . TYR B 1 112 ? 34.495 68.763 -15.664 1.00 36.80 112 TYR B O 1
ATOM 2683 N N . MET B 1 113 ? 32.364 69.096 -15.040 1.00 33.30 113 MET B N 1
ATOM 2684 C CA . MET B 1 113 ? 31.852 68.357 -16.180 1.00 42.91 113 MET B CA 1
ATOM 2685 C C . MET B 1 113 ? 30.510 68.875 -16.680 1.00 43.61 113 MET B C 1
ATOM 2686 O O . MET B 1 113 ? 29.714 69.433 -15.918 1.00 39.99 113 MET B O 1
ATOM 2691 N N . ASP B 1 114 ? 30.292 68.690 -17.979 1.00 39.20 114 ASP B N 1
ATOM 2692 C CA . ASP B 1 114 ? 28.983 68.831 -18.593 1.00 37.47 114 ASP B CA 1
ATOM 2693 C C . ASP B 1 114 ? 28.753 67.609 -19.480 1.00 43.25 114 ASP B C 1
ATOM 2694 O O . ASP B 1 114 ? 29.419 66.584 -19.320 1.00 45.20 114 ASP B O 1
ATOM 2699 N N . GLU B 1 115 ? 27.821 67.716 -20.419 1.00 44.53 115 GLU B N 1
ATOM 2700 C CA . GLU B 1 115 ? 27.455 66.580 -21.253 1.00 39.63 115 GLU B CA 1
ATOM 2701 C C . GLU B 1 115 ? 28.570 66.135 -22.199 1.00 38.57 115 GLU B C 1
ATOM 2702 O O . GLU B 1 115 ? 28.577 64.991 -22.655 1.00 38.30 115 GLU B O 1
ATOM 2708 N N . ARG B 1 116 ? 29.510 67.032 -22.485 1.00 36.72 116 ARG B N 1
ATOM 2709 C CA . ARG B 1 116 ? 30.481 66.809 -23.552 1.00 42.04 116 ARG B CA 1
ATOM 2710 C C . ARG B 1 116 ? 31.835 66.411 -23.018 1.00 38.48 116 ARG B C 1
ATOM 2711 O O . ARG B 1 116 ? 32.575 65.651 -23.650 1.00 37.77 116 ARG B O 1
ATOM 2719 N N . PHE B 1 117 ? 32.189 66.955 -21.866 1.00 38.04 117 PHE B N 1
ATOM 2720 C CA . PHE B 1 117 ? 33.511 66.684 -21.349 1.00 44.12 117 PHE B CA 1
ATOM 2721 C C . PHE B 1 117 ? 33.603 66.688 -19.828 1.00 44.66 117 PHE B C 1
ATOM 2722 O O . PHE B 1 117 ? 32.749 67.240 -19.119 1.00 36.22 117 PHE B O 1
ATOM 2730 N N . ILE B 1 118 ? 34.652 66.032 -19.351 1.00 41.77 118 ILE B N 1
ATOM 2731 C CA . ILE B 1 118 ? 34.973 65.977 -17.945 1.00 34.08 118 ILE B CA 1
ATOM 2732 C C . ILE B 1 118 ? 36.436 66.347 -17.808 1.00 32.93 118 ILE B C 1
ATOM 2733 O O . ILE B 1 118 ? 37.292 65.764 -18.475 1.00 35.58 118 ILE B O 1
ATOM 2738 N N . VAL B 1 119 ? 36.727 67.328 -16.965 1.00 36.64 119 VAL B N 1
ATOM 2739 C CA . VAL B 1 119 ? 38.098 67.525 -16.514 1.00 41.22 119 VAL B CA 1
ATOM 2740 C C . VAL B 1 119 ? 38.173 67.234 -15.025 1.00 38.35 119 VAL B C 1
ATOM 2741 O O . VAL B 1 119 ? 37.528 67.899 -14.220 1.00 41.62 119 VAL B O 1
ATOM 2745 N N . SER B 1 120 ? 38.945 66.219 -14.664 1.00 35.04 120 SER B N 1
ATOM 2746 C CA . SER B 1 120 ? 39.152 65.891 -13.267 1.00 41.88 120 SER B CA 1
ATOM 2747 C C . SER B 1 120 ? 40.599 66.187 -12.923 1.00 43.49 120 SER B C 1
ATOM 2748 O O . SER B 1 120 ? 41.467 66.137 -13.797 1.00 37.56 120 SER B O 1
ATOM 2751 N N . THR B 1 121 ? 40.853 66.505 -11.656 1.00 39.76 121 THR B N 1
ATOM 2752 C CA . THR B 1 121 ? 42.197 66.854 -11.214 1.00 44.85 121 THR B CA 1
ATOM 2753 C C . THR B 1 121 ? 42.537 66.197 -9.882 1.00 43.09 121 THR B C 1
ATOM 2754 O O . THR B 1 121 ? 41.661 65.972 -9.051 1.00 37.68 121 THR B O 1
ATOM 2758 N N . ARG B 1 122 ? 43.819 65.901 -9.687 1.00 45.96 122 ARG B N 1
ATOM 2759 C CA . ARG B 1 122 ? 44.327 65.458 -8.394 1.00 41.79 122 ARG B CA 1
ATOM 2760 C C . ARG B 1 122 ? 45.832 65.654 -8.319 1.00 46.46 122 ARG B C 1
ATOM 2761 O O . ARG B 1 122 ? 46.486 65.862 -9.341 1.00 48.46 122 ARG B O 1
ATOM 2769 N N . GLN B 1 123 ? 46.373 65.606 -7.106 1.00 44.57 123 GLN B N 1
ATOM 2770 C CA . GLN B 1 123 ? 47.818 65.548 -6.910 1.00 49.93 123 GLN B CA 1
ATOM 2771 C C . GLN B 1 123 ? 48.216 64.094 -6.649 1.00 53.74 123 GLN B C 1
ATOM 2772 O O . GLN B 1 123 ? 48.836 63.448 -7.497 1.00 58.14 123 GLN B O 1
ATOM 2774 N N . ARG B 1 124 ? 47.845 63.580 -5.478 1.00 45.62 124 ARG B N 1
ATOM 2775 C CA . ARG B 1 124 ? 48.042 62.167 -5.178 1.00 47.47 124 ARG B CA 1
ATOM 2776 C C . ARG B 1 124 ? 47.046 61.331 -5.978 1.00 42.00 124 ARG B C 1
ATOM 2777 O O . ARG B 1 124 ? 45.944 61.786 -6.271 1.00 40.81 124 ARG B O 1
ATOM 2779 N N . LYS B 1 125 ? 47.436 60.107 -6.315 1.00 43.56 125 LYS B N 1
ATOM 2780 C CA . LYS B 1 125 ? 46.594 59.210 -7.107 1.00 45.04 125 LYS B CA 1
ATOM 2781 C C . LYS B 1 125 ? 45.315 58.753 -6.403 1.00 46.46 125 LYS B C 1
ATOM 2782 O O . LYS B 1 125 ? 45.309 58.463 -5.204 1.00 44.09 125 LYS B O 1
ATOM 2788 N N . VAL B 1 126 ? 44.234 58.677 -7.169 1.00 43.71 126 VAL B N 1
ATOM 2789 C CA . VAL B 1 126 ? 42.982 58.136 -6.665 1.00 42.71 126 VAL B CA 1
ATOM 2790 C C . VAL B 1 126 ? 42.789 56.727 -7.229 1.00 44.18 126 VAL B C 1
ATOM 2791 O O . VAL B 1 126 ? 42.330 56.549 -8.359 1.00 46.26 126 VAL B O 1
ATOM 2795 N N . LEU B 1 127 ? 43.166 55.729 -6.439 1.00 45.02 127 LEU B N 1
ATOM 2796 C CA . LEU B 1 127 ? 43.128 54.337 -6.873 1.00 49.17 127 LEU B CA 1
ATOM 2797 C C . LEU B 1 127 ? 41.776 53.927 -7.449 1.00 47.73 127 LEU B C 1
ATOM 2798 O O . LEU B 1 127 ? 41.714 53.161 -8.410 1.00 49.04 127 LEU B O 1
ATOM 2803 N N . ALA B 1 128 ? 40.700 54.441 -6.860 1.00 45.38 128 ALA B N 1
ATOM 2804 C CA . ALA B 1 128 ? 39.349 54.139 -7.323 1.00 44.79 128 ALA B CA 1
ATOM 2805 C C . ALA B 1 128 ? 39.213 54.281 -8.839 1.00 48.54 128 ALA B C 1
ATOM 2806 O O . ALA B 1 128 ? 38.604 53.438 -9.490 1.00 55.43 128 ALA B O 1
ATOM 2808 N N . LEU B 1 129 ? 39.789 55.339 -9.399 1.00 46.08 129 LEU B N 1
ATOM 2809 C CA . LEU B 1 129 ? 39.713 55.575 -10.840 1.00 47.88 129 LEU B CA 1
ATOM 2810 C C . LEU B 1 129 ? 40.230 54.394 -11.670 1.00 49.34 129 LEU B C 1
ATOM 2811 O O . LEU B 1 129 ? 39.826 54.215 -12.822 1.00 51.13 129 LEU B O 1
ATOM 2816 N N . ASP B 1 130 ? 41.110 53.586 -11.088 1.00 51.52 130 ASP B N 1
ATOM 2817 C CA . ASP B 1 130 ? 41.717 52.477 -11.825 1.00 59.09 130 ASP B CA 1
ATOM 2818 C C . ASP B 1 130 ? 40.674 51.492 -12.339 1.00 53.07 130 ASP B C 1
ATOM 2819 O O . ASP B 1 130 ? 40.881 50.817 -13.339 1.00 46.62 130 ASP B O 1
ATOM 2824 N N . ASP B 1 131 ? 39.547 51.427 -11.646 1.00 56.31 131 ASP B N 1
ATOM 2825 C CA . ASP B 1 131 ? 38.465 50.530 -12.019 1.00 54.17 131 ASP B CA 1
ATOM 2826 C C . ASP B 1 131 ? 37.685 51.096 -13.184 1.00 49.21 131 ASP B C 1
ATOM 2827 O O . ASP B 1 131 ? 37.174 50.352 -14.019 1.00 50.73 131 ASP B O 1
ATOM 2832 N N . VAL B 1 132 ? 37.585 52.419 -13.232 1.00 42.31 132 VAL B N 1
ATOM 2833 C CA . VAL B 1 132 ? 36.909 53.070 -14.339 1.00 44.12 132 VAL B CA 1
ATOM 2834 C C . VAL B 1 132 ? 37.792 53.000 -15.578 1.00 44.02 132 VAL B C 1
ATOM 2835 O O . VAL B 1 132 ? 37.328 52.655 -16.660 1.00 46.13 132 VAL B O 1
ATOM 2839 N N . VAL B 1 133 ? 39.070 53.314 -15.403 1.00 41.65 133 VAL B N 1
ATOM 2840 C CA . VAL B 1 133 ? 40.031 53.286 -16.501 1.00 45.39 133 VAL B CA 1
ATOM 2841 C C . VAL B 1 133 ? 40.192 51.889 -17.100 1.00 50.06 133 VAL B C 1
ATOM 2842 O O . VAL B 1 133 ? 40.199 51.726 -18.319 1.00 48.55 133 VAL B O 1
ATOM 2846 N N . SER B 1 134 ? 40.332 50.884 -16.242 1.00 51.39 134 SER B N 1
ATOM 2847 C CA . SER B 1 134 ? 40.431 49.508 -16.714 1.00 56.86 134 SER B CA 1
ATOM 2848 C C . SER B 1 134 ? 39.230 49.146 -17.587 1.00 56.66 134 SER B C 1
ATOM 2849 O O . SER B 1 134 ? 39.391 48.658 -18.700 1.00 53.33 134 SER B O 1
ATOM 2852 N N . ASP B 1 135 ? 38.028 49.393 -17.073 1.00 60.86 135 ASP B N 1
ATOM 2853 C CA . ASP B 1 135 ? 36.801 49.148 -17.824 1.00 61.04 135 ASP B CA 1
ATOM 2854 C C . ASP B 1 135 ? 36.857 49.777 -19.211 1.00 61.56 135 ASP B C 1
ATOM 2855 O O . ASP B 1 135 ? 36.556 49.125 -20.213 1.00 65.24 135 ASP B O 1
ATOM 2860 N N . LEU B 1 136 ? 37.238 51.047 -19.267 1.00 59.07 136 LEU B N 1
ATOM 2861 C CA . LEU B 1 136 ? 37.357 51.743 -20.543 1.00 59.49 136 LEU B CA 1
ATOM 2862 C C . LEU B 1 136 ? 38.386 51.082 -21.460 1.00 62.54 136 LEU B C 1
ATOM 2863 O O . LEU B 1 136 ? 38.134 50.893 -22.651 1.00 66.45 136 LEU B O 1
ATOM 2868 N N . GLN B 1 137 ? 39.540 50.732 -20.896 1.00 63.36 137 GLN B N 1
ATOM 2869 C CA . GLN B 1 137 ? 40.617 50.086 -21.643 1.00 68.95 137 GLN B CA 1
ATOM 2870 C C . GLN B 1 137 ? 40.174 48.747 -22.220 1.00 71.67 137 GLN B C 1
ATOM 2871 O O . GLN B 1 137 ? 40.893 48.132 -23.009 1.00 72.06 137 GLN B O 1
ATOM 2877 N N . GLU B 1 138 ? 38.989 48.296 -21.821 1.00 74.18 138 GLU B N 1
ATOM 2878 C CA . GLU B 1 138 ? 38.505 46.979 -22.216 1.00 77.21 138 GLU B CA 1
ATOM 2879 C C . GLU B 1 138 ? 37.100 47.018 -22.815 1.00 78.40 138 GLU B C 1
ATOM 2880 O O . GLU B 1 138 ? 36.487 45.976 -23.045 1.00 80.51 138 GLU B O 1
ATOM 2886 N N . GLY B 1 139 ? 36.600 48.223 -23.072 1.00 74.05 139 GLY B N 1
ATOM 2887 C CA . GLY B 1 139 ? 35.325 48.393 -23.744 1.00 69.90 139 GLY B CA 1
ATOM 2888 C C . GLY B 1 139 ? 34.125 48.076 -22.875 1.00 67.47 139 GLY B C 1
ATOM 2889 O O . GLY B 1 139 ? 33.025 47.854 -23.379 1.00 65.11 139 GLY B O 1
ATOM 2890 N N . THR B 1 140 ? 34.337 48.062 -21.564 1.00 69.70 140 THR B N 1
ATOM 2891 C CA . THR B 1 140 ? 33.265 47.776 -20.619 1.00 74.74 140 THR B CA 1
ATOM 2892 C C . THR B 1 140 ? 33.011 48.956 -19.675 1.00 72.75 140 THR B C 1
ATOM 2893 O O . THR B 1 140 ? 32.246 48.848 -18.714 1.00 73.34 140 THR B O 1
ATOM 2897 N N . GLY B 1 141 ? 33.646 50.089 -19.963 1.00 66.88 141 GLY B N 1
ATOM 2898 C CA . GLY B 1 141 ? 33.485 51.280 -19.146 1.00 53.97 141 GLY B CA 1
ATOM 2899 C C . GLY B 1 141 ? 32.190 52.021 -19.425 1.00 46.73 141 GLY B C 1
ATOM 2900 O O . GLY B 1 141 ? 31.263 51.464 -20.003 1.00 42.13 141 GLY B O 1
ATOM 2901 N N . PRO B 1 142 ? 32.112 53.288 -18.992 1.00 47.67 142 PRO B N 1
ATOM 2902 C CA . PRO B 1 142 ? 30.936 54.134 -19.227 1.00 45.90 142 PRO B CA 1
ATOM 2903 C C . PRO B 1 142 ? 30.815 54.524 -20.703 1.00 48.45 142 PRO B C 1
ATOM 2904 O O . PRO B 1 142 ? 31.828 54.546 -21.409 1.00 46.16 142 PRO B O 1
ATOM 2908 N N . VAL B 1 143 ? 29.601 54.836 -21.153 1.00 48.96 143 VAL B N 1
ATOM 2909 C CA . VAL B 1 143 ? 29.371 55.183 -22.552 1.00 51.71 143 VAL B CA 1
ATOM 2910 C C . VAL B 1 143 ? 29.012 56.653 -22.711 1.00 50.89 143 VAL B C 1
ATOM 2911 O O . VAL B 1 143 ? 28.937 57.160 -23.825 1.00 54.72 143 VAL B O 1
ATOM 2915 N N . ASP B 1 144 ? 28.773 57.327 -21.593 1.00 45.96 144 ASP B N 1
ATOM 2916 C CA . ASP B 1 144 ? 28.487 58.759 -21.598 1.00 39.98 144 ASP B CA 1
ATOM 2917 C C . ASP B 1 144 ? 28.867 59.377 -20.249 1.00 38.06 144 ASP B C 1
ATOM 2918 O O . ASP B 1 144 ? 29.266 58.666 -19.332 1.00 35.81 144 ASP B O 1
ATOM 2923 N N . CYS B 1 145 ? 28.748 60.695 -20.136 1.00 42.39 145 CYS B N 1
ATOM 2924 C CA . CYS B 1 145 ? 29.208 61.417 -18.952 1.00 42.81 145 CYS B CA 1
ATOM 2925 C C . CYS B 1 145 ? 28.492 60.996 -17.674 1.00 42.53 145 CYS B C 1
ATOM 2926 O O . CYS B 1 145 ? 29.100 60.918 -16.613 1.00 40.43 145 CYS B O 1
ATOM 2929 N N . GLY B 1 146 ? 27.193 60.737 -17.780 1.00 46.42 146 GLY B N 1
ATOM 2930 C CA . GLY B 1 146 ? 26.400 60.349 -16.630 1.00 41.97 146 GLY B CA 1
ATOM 2931 C C . GLY B 1 146 ? 26.780 58.972 -16.130 1.00 40.55 146 GLY B C 1
ATOM 2932 O O . GLY B 1 146 ? 26.777 58.714 -14.926 1.00 39.36 146 GLY B O 1
ATOM 2933 N N . GLY B 1 147 ? 27.106 58.079 -17.060 1.00 35.88 147 GLY B N 1
ATOM 2934 C CA . GLY B 1 147 ? 27.524 56.740 -16.703 1.00 36.03 147 GLY B CA 1
ATOM 2935 C C . GLY B 1 147 ? 28.888 56.763 -16.041 1.00 40.22 147 GLY B C 1
ATOM 2936 O O . GLY B 1 147 ? 29.197 55.938 -15.186 1.00 40.55 147 GLY B O 1
ATOM 2937 N N . TRP B 1 148 ? 29.711 57.722 -16.443 1.00 37.50 148 TRP B N 1
ATOM 2938 C CA . TRP B 1 148 ? 31.043 57.856 -15.886 1.00 32.70 148 TRP B CA 1
ATOM 2939 C C . TRP B 1 148 ? 30.967 58.302 -14.426 1.00 31.04 148 TRP B C 1
ATOM 2940 O O . TRP B 1 148 ? 31.634 57.746 -13.555 1.00 25.03 148 TRP B O 1
ATOM 2951 N N . LEU B 1 149 ? 30.154 59.315 -14.167 1.00 32.74 149 LEU B N 1
ATOM 2952 C CA . LEU B 1 149 ? 30.045 59.868 -12.824 1.00 39.03 149 LEU B CA 1
ATOM 2953 C C . LEU B 1 149 ? 29.550 58.808 -11.847 1.00 35.57 149 LEU B C 1
ATOM 2954 O O . LEU B 1 149 ? 29.970 58.767 -10.695 1.00 32.11 149 LEU B O 1
ATOM 2959 N N . VAL B 1 150 ? 28.646 57.961 -12.324 1.00 32.48 150 VAL B N 1
ATOM 2960 C CA . VAL B 1 150 ? 28.062 56.906 -11.513 1.00 34.90 150 VAL B CA 1
ATOM 2961 C C . VAL B 1 150 ? 29.092 55.840 -11.193 1.00 37.52 150 VAL B C 1
ATOM 2962 O O . VAL B 1 150 ? 29.241 55.430 -10.034 1.00 34.85 150 VAL B O 1
ATOM 2966 N N . ASP B 1 151 ? 29.816 55.405 -12.219 1.00 34.58 151 ASP B N 1
ATOM 2967 C CA . ASP B 1 151 ? 30.833 54.378 -12.040 1.00 40.44 151 ASP B CA 1
ATOM 2968 C C . ASP B 1 151 ? 31.973 54.849 -11.138 1.00 38.29 151 ASP B C 1
ATOM 2969 O O . ASP B 1 151 ? 32.589 54.059 -10.417 1.00 37.69 151 ASP B O 1
ATOM 2974 N N . VAL B 1 152 ? 32.237 56.147 -11.177 1.00 32.86 152 VAL B N 1
ATOM 2975 C CA . VAL B 1 152 ? 33.284 56.741 -10.370 1.00 28.64 152 VAL B CA 1
ATOM 2976 C C . VAL B 1 152 ? 32.877 56.785 -8.888 1.00 25.87 152 VAL B C 1
ATOM 2977 O O . VAL B 1 152 ? 33.644 56.408 -8.011 1.00 24.03 152 VAL B O 1
ATOM 2981 N N . CYS B 1 153 ? 31.661 57.234 -8.619 1.00 27.60 153 CYS B N 1
ATOM 2982 C CA . CYS B 1 153 ? 31.152 57.261 -7.258 1.00 29.72 153 CYS B CA 1
ATOM 2983 C C . CYS B 1 153 ? 31.028 55.850 -6.715 1.00 35.78 153 CYS B C 1
ATOM 2984 O O . CYS B 1 153 ? 31.359 55.585 -5.560 1.00 40.15 153 CYS B O 1
ATOM 2987 N N . ASP B 1 154 ? 30.534 54.950 -7.558 1.00 35.65 154 ASP B N 1
ATOM 2988 C CA . ASP B 1 154 ? 30.407 53.548 -7.204 1.00 35.98 154 ASP B CA 1
ATOM 2989 C C . ASP B 1 154 ? 31.756 53.023 -6.733 1.00 35.69 154 ASP B C 1
ATOM 2990 O O . ASP B 1 154 ? 31.863 52.433 -5.655 1.00 37.56 154 ASP B O 1
ATOM 2995 N N . ALA B 1 155 ? 32.789 53.265 -7.534 1.00 27.64 155 ALA B N 1
ATOM 2996 C CA . ALA B 1 155 ? 34.143 52.844 -7.197 1.00 23.40 155 ALA B CA 1
ATOM 2997 C C . ALA B 1 155 ? 34.676 53.436 -5.887 1.00 31.65 155 ALA B C 1
ATOM 2998 O O . ALA B 1 155 ? 35.403 52.761 -5.159 1.00 32.02 155 ALA B O 1
ATOM 3000 N N . LEU B 1 156 ? 34.343 54.693 -5.595 1.00 31.43 156 LEU B N 1
ATOM 3001 C CA . LEU B 1 156 ? 34.843 55.333 -4.376 1.00 28.72 156 LEU B CA 1
ATOM 3002 C C . LEU B 1 156 ? 34.117 54.782 -3.156 1.00 27.80 156 LEU B C 1
ATOM 3003 O O . LEU B 1 156 ? 34.717 54.538 -2.110 1.00 23.41 156 LEU B O 1
ATOM 3008 N N . THR B 1 157 ? 32.814 54.592 -3.301 1.00 28.54 157 THR B N 1
ATOM 3009 C CA . THR B 1 157 ? 32.013 53.995 -2.256 1.00 28.09 157 THR B CA 1
ATOM 3010 C C . THR B 1 157 ? 32.510 52.577 -1.980 1.00 33.18 157 THR B C 1
ATOM 3011 O O . THR B 1 157 ? 32.513 52.124 -0.831 1.00 35.65 157 THR B O 1
ATOM 3015 N N . ASP B 1 158 ? 32.950 51.886 -3.029 1.00 32.15 158 ASP B N 1
ATOM 3016 C CA . ASP B 1 158 ? 33.495 50.538 -2.874 1.00 34.74 158 ASP B CA 1
ATOM 3017 C C . ASP B 1 158 ? 34.748 50.518 -1.995 1.00 30.37 158 ASP B C 1
ATOM 3018 O O . ASP B 1 158 ? 34.843 49.736 -1.050 1.00 27.73 158 ASP B O 1
ATOM 3023 N N . HIS B 1 159 ? 35.704 51.379 -2.318 1.00 24.83 159 HIS B N 1
ATOM 3024 C CA . HIS B 1 159 ? 36.923 51.500 -1.539 1.00 29.81 159 HIS B CA 1
ATOM 3025 C C . HIS B 1 159 ? 36.646 51.898 -0.090 1.00 29.48 159 HIS B C 1
ATOM 3026 O O . HIS B 1 159 ? 37.277 51.383 0.829 1.00 32.73 159 HIS B O 1
ATOM 3033 N N . ALA B 1 160 ? 35.725 52.840 0.101 1.00 25.02 160 ALA B N 1
ATOM 3034 C CA . ALA B 1 160 ? 35.386 53.338 1.427 1.00 25.60 160 ALA B CA 1
ATOM 3035 C C . ALA B 1 160 ? 34.772 52.218 2.248 1.00 32.49 160 ALA B C 1
ATOM 3036 O O . ALA B 1 160 ? 35.131 52.008 3.408 1.00 34.20 160 ALA B O 1
ATOM 3038 N N . SER B 1 161 ? 33.849 51.502 1.617 1.00 34.93 161 SER B N 1
ATOM 3039 C CA . SER B 1 161 ? 33.133 50.397 2.229 1.00 34.35 161 SER B CA 1
ATOM 3040 C C . SER B 1 161 ? 34.074 49.280 2.660 1.00 36.58 161 SER B C 1
ATOM 3041 O O . SER B 1 161 ? 33.927 48.727 3.749 1.00 40.53 161 SER B O 1
ATOM 3044 N N . GLU B 1 162 ? 35.038 48.952 1.804 1.00 36.39 162 GLU B N 1
ATOM 3045 C CA . GLU B 1 162 ? 36.021 47.910 2.105 1.00 37.99 162 GLU B CA 1
ATOM 3046 C C . GLU B 1 162 ? 36.880 48.309 3.295 1.00 31.65 162 GLU B C 1
ATOM 3047 O O . GLU B 1 162 ? 37.319 47.466 4.077 1.00 29.07 162 GLU B O 1
ATOM 3053 N N . PHE B 1 163 ? 37.143 49.602 3.396 1.00 29.08 163 PHE B N 1
ATOM 3054 C CA . PHE B 1 163 ? 37.972 50.137 4.457 1.00 31.49 163 PHE B CA 1
ATOM 3055 C C . PHE B 1 163 ? 37.203 50.139 5.781 1.00 32.28 163 PHE B C 1
ATOM 3056 O O . PHE B 1 163 ? 37.734 49.777 6.827 1.00 28.81 163 PHE B O 1
ATOM 3064 N N . ILE B 1 164 ? 35.940 50.540 5.715 1.00 33.70 164 ILE B N 1
ATOM 3065 C CA . ILE B 1 164 ? 35.063 50.512 6.870 1.00 35.81 164 ILE B CA 1
ATOM 3066 C C . ILE B 1 164 ? 34.991 49.096 7.443 1.00 35.20 164 ILE B C 1
ATOM 3067 O O . ILE B 1 164 ? 35.142 48.894 8.648 1.00 39.02 164 ILE B O 1
ATOM 3072 N N . GLU B 1 165 ? 34.773 48.121 6.567 1.00 32.37 165 GLU B N 1
ATOM 3073 C CA . GLU B 1 165 ? 34.676 46.726 6.972 1.00 30.17 165 GLU B CA 1
ATOM 3074 C C . GLU B 1 165 ? 35.974 46.255 7.620 1.00 29.46 165 GLU B C 1
ATOM 3075 O O . GLU B 1 165 ? 35.957 45.515 8.602 1.00 28.45 165 GLU B O 1
ATOM 3081 N N . GLU B 1 166 ? 37.098 46.696 7.067 1.00 32.31 166 GLU B N 1
ATOM 3082 C CA . GLU B 1 166 ? 38.408 46.324 7.578 1.00 32.56 166 GLU B CA 1
ATOM 3083 C C . GLU B 1 166 ? 38.640 46.915 8.971 1.00 33.06 166 GLU B C 1
ATOM 3084 O O . GLU B 1 166 ? 39.294 46.315 9.821 1.00 30.15 166 GLU B O 1
ATOM 3090 N N . LEU B 1 167 ? 38.092 48.100 9.197 1.00 33.89 167 LEU B N 1
ATOM 3091 C CA . LEU B 1 167 ? 38.220 48.761 10.480 1.00 34.92 167 LEU B CA 1
ATOM 3092 C C . LEU B 1 167 ? 37.450 47.959 11.532 1.00 29.71 167 LEU B C 1
ATOM 3093 O O . LEU B 1 167 ? 37.970 47.682 12.609 1.00 34.31 167 LEU B O 1
ATOM 3098 N N . HIS B 1 168 ? 36.219 47.578 11.208 1.00 27.99 168 HIS B N 1
ATOM 3099 C CA . HIS B 1 168 ? 35.397 46.774 12.115 1.00 26.98 168 HIS B CA 1
ATOM 3100 C C . HIS B 1 168 ? 36.105 45.489 12.520 1.00 32.02 168 HIS B C 1
ATOM 3101 O O . HIS B 1 168 ? 36.220 45.185 13.708 1.00 29.48 168 HIS B O 1
ATOM 3108 N N . ASP B 1 169 ? 36.584 44.743 11.526 1.00 30.21 169 ASP B N 1
ATOM 3109 C CA . ASP B 1 169 ? 37.289 43.488 11.776 1.00 29.84 169 ASP B CA 1
ATOM 3110 C C . ASP B 1 169 ? 38.512 43.677 12.668 1.00 30.98 169 ASP B C 1
ATOM 3111 O O . ASP B 1 169 ? 38.877 42.774 13.418 1.00 33.82 169 ASP B O 1
ATOM 3116 N N . LYS B 1 170 ? 39.166 44.833 12.572 1.00 29.17 170 LYS B N 1
ATOM 3117 C CA . LYS B 1 170 ? 40.323 45.098 13.424 1.00 31.22 170 LYS B CA 1
ATOM 3118 C C . LYS B 1 170 ? 39.887 45.165 14.875 1.00 31.41 170 LYS B C 1
ATOM 3119 O O . LYS B 1 170 ? 40.566 44.659 15.764 1.00 38.29 170 LYS B O 1
ATOM 3125 N N . ILE B 1 171 ? 38.742 45.791 15.105 1.00 32.33 171 ILE B N 1
ATOM 3126 C CA . ILE B 1 171 ? 38.188 45.892 16.444 1.00 35.39 171 ILE B CA 1
ATOM 3127 C C . ILE B 1 171 ? 37.735 44.525 16.963 1.00 36.82 171 ILE B C 1
ATOM 3128 O O . ILE B 1 171 ? 37.912 44.221 18.139 1.00 40.59 171 ILE B O 1
ATOM 3133 N N . ILE B 1 172 ? 37.174 43.695 16.088 1.00 37.08 172 ILE B N 1
ATOM 3134 C CA . ILE B 1 172 ? 36.836 42.326 16.466 1.00 38.06 172 ILE B CA 1
ATOM 3135 C C . ILE B 1 172 ? 38.080 41.540 16.880 1.00 41.90 172 ILE B C 1
ATOM 3136 O O . ILE B 1 172 ? 38.076 40.847 17.896 1.00 41.72 172 ILE B O 1
ATOM 3141 N N . ASP B 1 173 ? 39.140 41.639 16.084 1.00 39.78 173 ASP B N 1
ATOM 3142 C CA . ASP B 1 173 ? 40.401 40.996 16.433 1.00 43.44 173 ASP B CA 1
ATOM 3143 C C . ASP B 1 173 ? 40.847 41.447 17.821 1.00 43.12 173 ASP B C 1
ATOM 3144 O O . ASP B 1 173 ? 41.432 40.684 18.581 1.00 47.45 173 ASP B O 1
ATOM 3149 N N . LEU B 1 174 ? 40.568 42.699 18.145 1.00 41.04 174 LEU B N 1
ATOM 3150 C CA . LEU B 1 174 ? 40.969 43.247 19.426 1.00 44.73 174 LEU B CA 1
ATOM 3151 C C . LEU B 1 174 ? 40.147 42.587 20.529 1.00 44.51 174 LEU B C 1
ATOM 3152 O O . LEU B 1 174 ? 40.668 42.238 21.588 1.00 41.13 174 LEU B O 1
ATOM 3157 N N . GLU B 1 175 ? 38.858 42.413 20.261 1.00 42.88 175 GLU B N 1
ATOM 3158 C CA . GLU B 1 175 ? 37.932 41.816 21.214 1.00 46.02 175 GLU B CA 1
ATOM 3159 C C . GLU B 1 175 ? 38.256 40.346 21.488 1.00 48.09 175 GLU B C 1
ATOM 3160 O O . GLU B 1 175 ? 38.061 39.851 22.600 1.00 45.01 175 GLU B O 1
ATOM 3166 N N . ASP B 1 176 ? 38.736 39.645 20.467 1.00 48.40 176 ASP B N 1
ATOM 3167 C CA . ASP B 1 176 ? 39.093 38.240 20.615 1.00 54.83 176 ASP B CA 1
ATOM 3168 C C . ASP B 1 176 ? 40.294 38.096 21.538 1.00 57.24 176 ASP B C 1
ATOM 3169 O O . ASP B 1 176 ? 40.333 37.212 22.393 1.00 53.10 176 ASP B O 1
ATOM 3174 N N . ASN B 1 177 ? 41.271 38.977 21.364 1.00 60.22 177 ASN B N 1
ATOM 3175 C CA . ASN B 1 177 ? 42.435 38.993 22.237 1.00 60.75 177 ASN B CA 1
ATOM 3176 C C . ASN B 1 177 ? 42.061 39.305 23.687 1.00 62.86 177 ASN B C 1
ATOM 3177 O O . ASN B 1 177 ? 42.578 38.681 24.614 1.00 66.39 177 ASN B O 1
ATOM 3182 N N . LEU B 1 178 ? 41.154 40.260 23.877 1.00 58.86 178 LEU B N 1
ATOM 3183 C CA . LEU B 1 178 ? 40.711 40.642 25.215 1.00 59.25 178 LEU B CA 1
ATOM 3184 C C . LEU B 1 178 ? 39.969 39.494 25.898 1.00 66.37 178 LEU B C 1
ATOM 3185 O O . LEU B 1 178 ? 39.833 39.470 27.121 1.00 72.45 178 LEU B O 1
ATOM 3187 N N . LEU B 1 179 ? 39.491 38.545 25.101 1.00 68.34 179 LEU B N 1
ATOM 3188 C CA . LEU B 1 179 ? 38.878 37.336 25.633 1.00 69.93 179 LEU B CA 1
ATOM 3189 C C . LEU B 1 179 ? 39.959 36.372 26.105 1.00 74.03 179 LEU B C 1
ATOM 3190 O O . LEU B 1 179 ? 39.732 35.562 26.999 1.00 77.04 179 LEU B O 1
ATOM 3195 N N . ASP B 1 180 ? 41.134 36.466 25.492 1.00 76.60 180 ASP B N 1
ATOM 3196 C CA . ASP B 1 180 ? 42.290 35.679 25.904 1.00 79.24 180 ASP B CA 1
ATOM 3197 C C . ASP B 1 180 ? 43.074 36.417 26.982 1.00 80.13 180 ASP B C 1
ATOM 3198 O O . ASP B 1 180 ? 44.262 36.163 27.187 1.00 82.09 180 ASP B O 1
ATOM 3203 N N . GLN B 1 181 ? 42.407 37.341 27.664 1.00 76.91 181 GLN B N 1
ATOM 3204 C CA . GLN B 1 181 ? 43.055 38.124 28.706 1.00 75.92 181 GLN B CA 1
ATOM 3205 C C . GLN B 1 181 ? 42.120 38.341 29.893 1.00 78.27 181 GLN B C 1
ATOM 3206 O O . GLN B 1 181 ? 41.876 37.419 30.679 1.00 78.12 181 GLN B O 1
ATOM 3212 N N . PRO B 1 185 ? 47.304 47.138 24.061 1.00 56.35 185 PRO B N 1
ATOM 3213 C CA . PRO B 1 185 ? 48.467 47.789 23.438 1.00 60.00 185 PRO B CA 1
ATOM 3214 C C . PRO B 1 185 ? 48.228 49.290 23.267 1.00 59.48 185 PRO B C 1
ATOM 3215 O O . PRO B 1 185 ? 47.703 49.718 22.240 1.00 60.80 185 PRO B O 1
ATOM 3219 N N . ARG B 1 186 ? 48.631 50.070 24.267 1.00 55.05 186 ARG B N 1
ATOM 3220 C CA . ARG B 1 186 ? 48.234 51.472 24.385 1.00 51.38 186 ARG B CA 1
ATOM 3221 C C . ARG B 1 186 ? 48.313 52.278 23.090 1.00 49.59 186 ARG B C 1
ATOM 3222 O O . ARG B 1 186 ? 49.310 52.236 22.367 1.00 50.53 186 ARG B O 1
ATOM 3226 N N . GLY B 1 187 ? 47.242 53.015 22.817 1.00 45.45 187 GLY B N 1
ATOM 3227 C CA . GLY B 1 187 ? 47.169 53.869 21.652 1.00 41.87 187 GLY B CA 1
ATOM 3228 C C . GLY B 1 187 ? 46.546 53.164 20.470 1.00 34.94 187 GLY B C 1
ATOM 3229 O O . GLY B 1 187 ? 46.031 53.809 19.556 1.00 30.32 187 GLY B O 1
ATOM 3230 N N . PHE B 1 188 ? 46.590 51.838 20.483 1.00 34.10 188 PHE B N 1
ATOM 3231 C CA . PHE B 1 188 ? 46.050 51.074 19.372 1.00 38.09 188 PHE B CA 1
ATOM 3232 C C . PHE B 1 188 ? 44.579 51.405 19.193 1.00 38.03 188 PHE B C 1
ATOM 3233 O O . PHE B 1 188 ? 44.137 51.754 18.097 1.00 39.95 188 PHE B O 1
ATOM 3241 N N . LEU B 1 189 ? 43.832 51.301 20.287 1.00 38.61 189 LEU B N 1
ATOM 3242 C CA . LEU B 1 189 ? 42.419 51.656 20.312 1.00 36.85 189 LEU B CA 1
ATOM 3243 C C . LEU B 1 189 ? 42.210 53.117 19.928 1.00 31.65 189 LEU B C 1
ATOM 3244 O O . LEU B 1 189 ? 41.287 53.453 19.186 1.00 39.44 189 LEU B O 1
ATOM 3249 N N . ALA B 1 190 ? 43.058 53.990 20.453 1.00 27.08 190 ALA B N 1
ATOM 3250 C CA . ALA B 1 190 ? 42.923 55.422 20.210 1.00 25.24 190 ALA B CA 1
ATOM 3251 C C . ALA B 1 190 ? 43.143 55.782 18.743 1.00 32.05 190 ALA B C 1
ATOM 3252 O O . ALA B 1 190 ? 42.478 56.669 18.206 1.00 32.72 190 ALA B O 1
ATOM 3254 N N . LEU B 1 191 ? 44.089 55.101 18.103 1.00 33.20 191 LEU B N 1
ATOM 3255 C CA . LEU B 1 191 ? 44.335 55.282 16.678 1.00 37.06 191 LEU B CA 1
ATOM 3256 C C . LEU B 1 191 ? 43.129 54.847 15.866 1.00 36.90 191 LEU B C 1
ATOM 3257 O O . LEU B 1 191 ? 42.668 55.572 14.987 1.00 38.89 191 LEU B O 1
ATOM 3262 N N . LEU B 1 192 ? 42.631 53.650 16.156 1.00 34.68 192 LEU B N 1
ATOM 3263 C CA . LEU B 1 192 ? 41.445 53.145 15.491 1.00 33.92 192 LEU B CA 1
ATOM 3264 C C . LEU B 1 192 ? 40.319 54.167 15.545 1.00 33.55 192 LEU B C 1
ATOM 3265 O O . LEU B 1 192 ? 39.718 54.516 14.520 1.00 29.52 192 LEU B O 1
ATOM 3270 N N . ARG B 1 193 ? 40.040 54.637 16.754 1.00 32.86 193 ARG B N 1
ATOM 3271 C CA . ARG B 1 193 ? 39.002 55.633 16.982 1.00 32.62 193 ARG B CA 1
ATOM 3272 C C . ARG B 1 193 ? 39.256 56.883 16.143 1.00 31.13 193 ARG B C 1
ATOM 3273 O O . ARG B 1 193 ? 38.346 57.418 15.519 1.00 34.06 193 ARG B O 1
ATOM 3281 N N . LYS B 1 194 ? 40.500 57.344 16.136 1.00 29.45 194 LYS B N 1
ATOM 3282 C CA . LYS B 1 194 ? 40.889 58.493 15.331 1.00 32.45 194 LYS B CA 1
ATOM 3283 C C . LYS B 1 194 ? 40.610 58.243 13.845 1.00 32.11 194 LYS B C 1
ATOM 3284 O O . LYS B 1 194 ? 40.188 59.143 13.120 1.00 31.93 194 LYS B O 1
ATOM 3290 N N . GLN B 1 195 ? 40.838 57.013 13.394 1.00 33.97 195 GLN B N 1
ATOM 3291 C CA . GLN B 1 195 ? 40.624 56.679 11.988 1.00 34.70 195 GLN B CA 1
ATOM 3292 C C . GLN B 1 195 ? 39.141 56.680 11.655 1.00 29.79 195 GLN B C 1
ATOM 3293 O O . GLN B 1 195 ? 38.730 57.202 10.624 1.00 31.12 195 GLN B O 1
ATOM 3299 N N . LEU B 1 196 ? 38.340 56.115 12.550 1.00 27.94 196 LEU B N 1
ATOM 3300 C CA . LEU B 1 196 ? 36.899 56.051 12.358 1.00 25.21 196 LEU B CA 1
ATOM 3301 C C . LEU B 1 196 ? 36.265 57.437 12.226 1.00 26.88 196 LEU B C 1
ATOM 3302 O O . LEU B 1 196 ? 35.361 57.644 11.417 1.00 33.75 196 LEU B O 1
ATOM 3307 N N . ILE B 1 197 ? 36.746 58.383 13.022 1.00 25.57 197 ILE B N 1
ATOM 3308 C CA . ILE B 1 197 ? 36.191 59.731 13.051 1.00 24.47 197 ILE B CA 1
ATOM 3309 C C . ILE B 1 197 ? 36.612 60.564 11.846 1.00 25.98 197 ILE B C 1
ATOM 3310 O O . ILE B 1 197 ? 35.817 61.338 11.308 1.00 28.53 197 ILE B O 1
ATOM 3315 N N . VAL B 1 198 ? 37.861 60.402 11.424 1.00 27.09 198 VAL B N 1
ATOM 3316 C CA . VAL B 1 198 ? 38.310 60.982 10.173 1.00 30.34 198 VAL B CA 1
ATOM 3317 C C . VAL B 1 198 ? 37.404 60.496 9.056 1.00 32.87 198 VAL B C 1
ATOM 3318 O O . VAL B 1 198 ? 36.922 61.291 8.242 1.00 35.92 198 VAL B O 1
ATOM 3322 N N . MET B 1 199 ? 37.167 59.187 9.016 1.00 28.10 199 MET B N 1
ATOM 3323 C CA . MET B 1 199 ? 36.242 58.633 8.033 1.00 26.41 199 MET B CA 1
ATOM 3324 C C . MET B 1 199 ? 34.875 59.298 8.126 1.00 30.96 199 MET B C 1
ATOM 3325 O O . MET B 1 199 ? 34.319 59.717 7.113 1.00 27.51 199 MET B O 1
ATOM 3330 N N . ARG B 1 200 ? 34.323 59.388 9.337 1.00 30.78 200 ARG B N 1
ATOM 3331 C CA . ARG B 1 200 ? 32.979 59.941 9.500 1.00 32.15 200 ARG B CA 1
ATOM 3332 C C . ARG B 1 200 ? 32.906 61.396 9.055 1.00 37.66 200 ARG B C 1
ATOM 3333 O O . ARG B 1 200 ? 31.894 61.846 8.515 1.00 37.88 200 ARG B O 1
ATOM 3341 N N . ARG B 1 201 ? 33.990 62.121 9.295 1.00 39.74 201 ARG B N 1
ATOM 3342 C CA . ARG B 1 201 ? 34.077 63.535 8.970 1.00 43.13 201 ARG B CA 1
ATOM 3343 C C . ARG B 1 201 ? 33.894 63.745 7.479 1.00 44.31 201 ARG B C 1
ATOM 3344 O O . ARG B 1 201 ? 33.142 64.621 7.048 1.00 43.09 201 ARG B O 1
ATOM 3352 N N . TYR B 1 202 ? 34.596 62.934 6.695 1.00 47.72 202 TYR B N 1
ATOM 3353 C CA . TYR B 1 202 ? 34.604 63.088 5.246 1.00 46.54 202 TYR B CA 1
ATOM 3354 C C . TYR B 1 202 ? 33.382 62.458 4.593 1.00 42.36 202 TYR B C 1
ATOM 3355 O O . TYR B 1 202 ? 32.850 62.996 3.636 1.00 44.71 202 TYR B O 1
ATOM 3357 N N . MET B 1 203 ? 32.925 61.327 5.116 1.00 39.04 203 MET B N 1
ATOM 3358 C CA . MET B 1 203 ? 31.898 60.561 4.421 1.00 33.61 203 MET B CA 1
ATOM 3359 C C . MET B 1 203 ? 30.481 61.111 4.575 1.00 32.66 203 MET B C 1
ATOM 3360 O O . MET B 1 203 ? 29.634 60.891 3.706 1.00 31.41 203 MET B O 1
ATOM 3365 N N . ALA B 1 204 ? 30.213 61.817 5.670 1.00 31.03 204 ALA B N 1
ATOM 3366 C CA . ALA B 1 204 ? 28.895 62.427 5.853 1.00 28.28 204 ALA B CA 1
ATOM 3367 C C . ALA B 1 204 ? 28.539 63.386 4.705 1.00 31.50 204 ALA B C 1
ATOM 3368 O O . ALA B 1 204 ? 27.478 63.253 4.096 1.00 34.05 204 ALA B O 1
ATOM 3370 N N . PRO B 1 205 ? 29.425 64.359 4.414 1.00 25.37 205 PRO B N 1
ATOM 3371 C CA . PRO B 1 205 ? 29.178 65.315 3.328 1.00 28.75 205 PRO B CA 1
ATOM 3372 C C . PRO B 1 205 ? 29.112 64.607 1.980 1.00 31.56 205 PRO B C 1
ATOM 3373 O O . PRO B 1 205 ? 28.287 64.945 1.133 1.00 30.62 205 PRO B O 1
ATOM 3377 N N . GLN B 1 206 ? 29.986 63.633 1.777 1.00 31.29 206 GLN B N 1
ATOM 3378 C CA . GLN B 1 206 ? 30.048 62.982 0.483 1.00 33.55 206 GLN B CA 1
ATOM 3379 C C . GLN B 1 206 ? 28.749 62.242 0.206 1.00 37.74 206 GLN B C 1
ATOM 3380 O O . GLN B 1 206 ? 28.274 62.206 -0.935 1.00 37.42 206 GLN B O 1
ATOM 3386 N N . ARG B 1 207 ? 28.170 61.663 1.255 1.00 36.63 207 ARG B N 1
ATOM 3387 C CA . ARG B 1 207 ? 26.883 60.992 1.122 1.00 34.39 207 ARG B CA 1
ATOM 3388 C C . ARG B 1 207 ? 25.841 62.008 0.678 1.00 32.08 207 ARG B C 1
ATOM 3389 O O . ARG B 1 207 ? 24.953 61.698 -0.117 1.00 26.68 207 ARG B O 1
ATOM 3397 N N . ASP B 1 208 ? 25.957 63.227 1.197 1.00 33.01 208 ASP B N 1
ATOM 3398 C CA . ASP B 1 208 ? 25.071 64.305 0.784 1.00 43.05 208 ASP B CA 1
ATOM 3399 C C . ASP B 1 208 ? 25.230 64.622 -0.702 1.00 42.22 208 ASP B C 1
ATOM 3400 O O . ASP B 1 208 ? 24.258 64.948 -1.380 1.00 39.24 208 ASP B O 1
ATOM 3405 N N . VAL B 1 209 ? 26.459 64.524 -1.196 1.00 41.16 209 VAL B N 1
ATOM 3406 C CA . VAL B 1 209 ? 26.741 64.798 -2.592 1.00 42.33 209 VAL B CA 1
ATOM 3407 C C . VAL B 1 209 ? 26.071 63.753 -3.464 1.00 41.79 209 VAL B C 1
ATOM 3408 O O . VAL B 1 209 ? 25.397 64.084 -4.433 1.00 40.96 209 VAL B O 1
ATOM 3412 N N . TYR B 1 210 ? 26.266 62.485 -3.118 1.00 39.14 210 TYR B N 1
ATOM 3413 C CA . TYR B 1 210 ? 25.645 61.409 -3.872 1.00 40.36 210 TYR B CA 1
ATOM 3414 C C . TYR B 1 210 ? 24.129 61.574 -3.855 1.00 46.51 210 TYR B C 1
ATOM 3415 O O . TYR B 1 210 ? 23.453 61.353 -4.863 1.00 47.58 210 TYR B O 1
ATOM 3424 N N . ALA B 1 211 ? 23.603 61.976 -2.702 1.00 42.10 211 ALA B N 1
ATOM 3425 C CA . ALA B 1 211 ? 22.169 62.192 -2.544 1.00 41.85 211 ALA B CA 1
ATOM 3426 C C . ALA B 1 211 ? 21.660 63.305 -3.458 1.00 40.96 211 ALA B C 1
ATOM 3427 O O . ALA B 1 211 ? 20.567 63.214 -4.012 1.00 35.41 211 ALA B O 1
ATOM 3429 N N . ARG B 1 212 ? 22.451 64.363 -3.601 1.00 45.35 212 ARG B N 1
ATOM 3430 C CA . ARG B 1 212 ? 22.101 65.448 -4.510 1.00 48.46 212 ARG B CA 1
ATOM 3431 C C . ARG B 1 212 ? 22.077 64.974 -5.967 1.00 43.20 212 ARG B C 1
ATOM 3432 O O . ARG B 1 212 ? 21.054 65.072 -6.635 1.00 38.42 212 ARG B O 1
ATOM 3440 N N . LEU B 1 213 ? 23.196 64.444 -6.448 1.00 41.68 213 LEU B N 1
ATOM 3441 C CA . LEU B 1 213 ? 23.268 63.915 -7.806 1.00 39.26 213 LEU B CA 1
ATOM 3442 C C . LEU B 1 213 ? 22.083 63.016 -8.135 1.00 45.92 213 LEU B C 1
ATOM 3443 O O . LEU B 1 213 ? 21.684 62.908 -9.292 1.00 47.19 213 LEU B O 1
ATOM 3448 N N . ALA B 1 214 ? 21.522 62.367 -7.119 1.00 48.48 214 ALA B N 1
ATOM 3449 C CA . ALA B 1 214 ? 20.378 61.484 -7.329 1.00 54.33 214 ALA B CA 1
ATOM 3450 C C . ALA B 1 214 ? 19.049 62.241 -7.367 1.00 58.16 214 ALA B C 1
ATOM 3451 O O . ALA B 1 214 ? 18.073 61.768 -7.952 1.00 59.69 214 ALA B O 1
ATOM 3453 N N . SER B 1 215 ? 19.015 63.414 -6.742 1.00 61.03 215 SER B N 1
ATOM 3454 C CA . SER B 1 215 ? 17.801 64.220 -6.686 1.00 64.04 215 SER B CA 1
ATOM 3455 C C . SER B 1 215 ? 17.835 65.339 -7.719 1.00 72.39 215 SER B C 1
ATOM 3456 O O . SER B 1 215 ? 16.794 65.830 -8.158 1.00 76.42 215 SER B O 1
ATOM 3458 N N . GLU B 1 216 ? 19.041 65.736 -8.103 1.00 76.40 216 GLU B N 1
ATOM 3459 C CA . GLU B 1 216 ? 19.229 66.829 -9.045 1.00 81.02 216 GLU B CA 1
ATOM 3460 C C . GLU B 1 216 ? 18.859 66.400 -10.461 1.00 81.93 216 GLU B C 1
ATOM 3461 O O . GLU B 1 216 ? 19.213 65.305 -10.909 1.00 80.61 216 GLU B O 1
ATOM 3467 N N . ARG B 1 217 ? 18.141 67.271 -11.161 1.00 83.52 217 ARG B N 1
ATOM 3468 C CA . ARG B 1 217 ? 17.768 67.010 -12.542 1.00 84.40 217 ARG B CA 1
ATOM 3469 C C . ARG B 1 217 ? 18.883 67.470 -13.476 1.00 81.05 217 ARG B C 1
ATOM 3470 O O . ARG B 1 217 ? 18.920 68.623 -13.904 1.00 80.30 217 ARG B O 1
ATOM 3472 N N . LEU B 1 218 ? 19.801 66.559 -13.772 1.00 78.19 218 LEU B N 1
ATOM 3473 C CA . LEU B 1 218 ? 20.896 66.852 -14.684 1.00 71.03 218 LEU B CA 1
ATOM 3474 C C . LEU B 1 218 ? 20.648 66.189 -16.030 1.00 63.95 218 LEU B C 1
ATOM 3475 O O . LEU B 1 218 ? 20.370 64.991 -16.098 1.00 61.18 218 LEU B O 1
ATOM 3480 N N . PRO B 1 219 ? 20.745 66.980 -17.106 1.00 61.97 219 PRO B N 1
ATOM 3481 C CA . PRO B 1 219 ? 20.443 66.568 -18.482 1.00 59.03 219 PRO B CA 1
ATOM 3482 C C . PRO B 1 219 ? 21.140 65.265 -18.859 1.00 57.31 219 PRO B C 1
ATOM 3483 O O . PRO B 1 219 ? 20.527 64.377 -19.463 1.00 50.74 219 PRO B O 1
ATOM 3487 N N . TRP B 1 220 ? 22.414 65.155 -18.495 1.00 56.64 220 TRP B N 1
ATOM 3488 C CA . TRP B 1 220 ? 23.222 64.013 -18.901 1.00 55.12 220 TRP B CA 1
ATOM 3489 C C . TRP B 1 220 ? 23.128 62.843 -17.921 1.00 53.73 220 TRP B C 1
ATOM 3490 O O . TRP B 1 220 ? 23.990 61.964 -17.905 1.00 57.79 220 TRP B O 1
ATOM 3501 N N . MET B 1 221 ? 22.078 62.830 -17.109 1.00 49.36 221 MET B N 1
ATOM 3502 C CA . MET B 1 221 ? 21.815 61.683 -16.251 1.00 50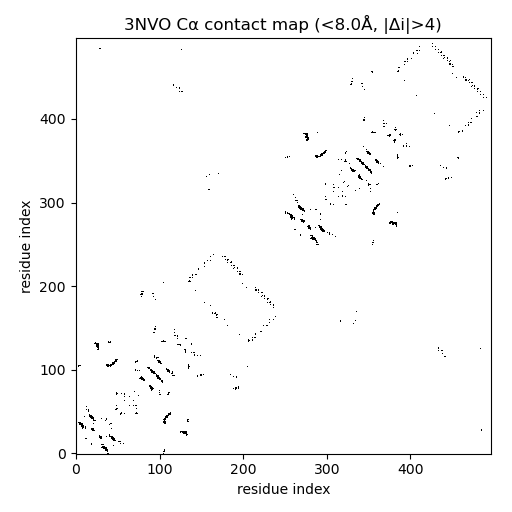.74 221 MET B CA 1
ATOM 3503 C C . MET B 1 221 ? 20.411 61.141 -16.453 1.00 48.06 221 MET B C 1
ATOM 3504 O O . MET B 1 221 ? 19.426 61.811 -16.146 1.00 48.28 221 MET B O 1
ATOM 3509 N N . SER B 1 222 ? 20.330 59.923 -16.979 1.00 45.58 222 SER B N 1
ATOM 3510 C CA . SER B 1 222 ? 19.058 59.237 -17.115 1.00 49.52 222 SER B CA 1
ATOM 3511 C C . SER B 1 222 ? 18.395 59.111 -15.746 1.00 53.73 222 SER B C 1
ATOM 3512 O O . SER B 1 222 ? 18.963 59.526 -14.732 1.00 53.29 222 SER B O 1
ATOM 3515 N N . ASP B 1 223 ? 17.191 58.548 -15.720 1.00 54.37 223 ASP B N 1
ATOM 3516 C CA . ASP B 1 223 ? 16.538 58.235 -14.457 1.00 57.78 223 ASP B CA 1
ATOM 3517 C C . ASP B 1 223 ? 17.243 57.040 -13.841 1.00 57.67 223 ASP B C 1
ATOM 3518 O O . ASP B 1 223 ? 17.278 56.875 -12.619 1.00 60.48 223 ASP B O 1
ATOM 3523 N N . ASP B 1 224 ? 17.814 56.214 -14.710 1.00 52.68 224 ASP B N 1
ATOM 3524 C CA . ASP B 1 224 ? 18.618 55.081 -14.296 1.00 52.11 224 ASP B CA 1
ATOM 3525 C C . ASP B 1 224 ? 19.855 55.539 -13.530 1.00 51.22 224 ASP B C 1
ATOM 3526 O O . ASP B 1 224 ? 20.236 54.929 -12.532 1.00 48.54 224 ASP B O 1
ATOM 3531 N N . HIS B 1 225 ? 20.489 56.606 -14.011 1.00 50.29 225 HIS B N 1
ATOM 3532 C CA . HIS B 1 225 ? 21.685 57.133 -13.368 1.00 50.27 225 HIS B CA 1
ATOM 3533 C C . HIS B 1 225 ? 21.350 57.621 -11.973 1.00 52.04 225 HIS B C 1
ATOM 3534 O O . HIS B 1 225 ? 22.126 57.450 -11.032 1.00 51.30 225 HIS B O 1
ATOM 3541 N N . ARG B 1 226 ? 20.184 58.237 -11.851 1.00 49.19 226 ARG B N 1
ATOM 3542 C CA . ARG B 1 226 ? 19.682 58.643 -10.558 1.00 51.13 226 ARG B CA 1
ATOM 3543 C C . ARG B 1 226 ? 19.387 57.401 -9.721 1.00 48.94 226 ARG B C 1
ATOM 3544 O O . ARG B 1 226 ? 19.765 57.325 -8.557 1.00 42.64 226 ARG B O 1
ATOM 3552 N N . ARG B 1 227 ? 18.733 56.416 -10.324 1.00 55.14 227 ARG B N 1
ATOM 3553 C CA . ARG B 1 227 ? 18.448 55.170 -9.618 1.00 57.72 227 ARG B CA 1
ATOM 3554 C C . ARG B 1 227 ? 19.722 54.629 -8.968 1.00 58.55 227 ARG B C 1
ATOM 3555 O O . ARG B 1 227 ? 19.732 54.280 -7.781 1.00 56.76 227 ARG B O 1
ATOM 3563 N N . ARG B 1 228 ? 20.799 54.583 -9.748 1.00 56.49 228 ARG B N 1
ATOM 3564 C CA . ARG B 1 228 ? 22.077 54.067 -9.270 1.00 56.32 228 ARG B CA 1
ATOM 3565 C C . ARG B 1 228 ? 22.767 55.009 -8.279 1.00 52.99 228 ARG B C 1
ATOM 3566 O O . ARG B 1 228 ? 23.407 54.553 -7.333 1.00 50.34 228 ARG B O 1
ATOM 3574 N N . MET B 1 229 ? 22.642 56.315 -8.493 1.00 48.32 229 MET B N 1
ATOM 3575 C CA . MET B 1 229 ? 23.200 57.271 -7.544 1.00 49.18 229 MET B CA 1
ATOM 3576 C C . MET B 1 229 ? 22.528 57.122 -6.186 1.00 47.08 229 MET B C 1
ATOM 3577 O O . MET B 1 229 ? 23.170 57.251 -5.147 1.00 44.22 229 MET B O 1
ATOM 3582 N N . GLN B 1 230 ? 21.228 56.859 -6.204 1.00 47.44 230 GLN B N 1
ATOM 3583 C CA . GLN B 1 230 ? 20.489 56.662 -4.969 1.00 46.37 230 GLN B CA 1
ATOM 3584 C C . GLN B 1 230 ? 21.053 55.458 -4.224 1.00 43.16 230 GLN B C 1
ATOM 3585 O O . GLN B 1 230 ? 21.293 55.520 -3.019 1.00 45.13 230 GLN B O 1
ATOM 3591 N N . ASP B 1 231 ? 21.280 54.368 -4.947 1.00 42.51 231 ASP B N 1
ATOM 3592 C CA . ASP B 1 231 ? 21.818 53.165 -4.334 1.00 42.40 231 ASP B CA 1
ATOM 3593 C C . ASP B 1 231 ? 23.159 53.457 -3.684 1.00 43.13 231 ASP B C 1
ATOM 3594 O O . ASP B 1 231 ? 23.446 52.967 -2.600 1.00 43.68 231 ASP B O 1
ATOM 3599 N N . ILE B 1 232 ? 23.977 54.264 -4.349 1.00 40.59 232 ILE B N 1
ATOM 3600 C CA . ILE B 1 232 ? 25.306 54.578 -3.841 1.00 36.03 232 ILE B CA 1
ATOM 3601 C C . ILE B 1 232 ? 25.231 55.465 -2.601 1.00 32.33 232 ILE B C 1
ATOM 3602 O O . ILE B 1 232 ? 25.987 55.274 -1.647 1.00 30.78 232 ILE B O 1
ATOM 3607 N N . ALA B 1 233 ? 24.311 56.426 -2.609 1.00 29.72 233 ALA B N 1
ATOM 3608 C CA . ALA B 1 233 ? 24.131 57.305 -1.459 1.00 31.61 233 ALA B CA 1
ATOM 3609 C C . ALA B 1 233 ? 23.650 56.505 -0.253 1.00 39.67 233 ALA B C 1
ATOM 3610 O O . ALA B 1 233 ? 24.187 56.647 0.845 1.00 41.58 233 ALA B O 1
ATOM 3612 N N . ASP B 1 234 ? 22.639 55.667 -0.462 1.00 42.88 234 ASP B N 1
ATOM 3613 C CA . ASP B 1 234 ? 22.085 54.857 0.621 1.00 47.11 234 ASP B CA 1
ATOM 3614 C C . ASP B 1 234 ? 23.160 53.947 1.186 1.00 43.46 234 ASP B C 1
ATOM 3615 O O . ASP B 1 234 ? 23.171 53.638 2.380 1.00 39.46 234 ASP B O 1
ATOM 3620 N N . ARG B 1 235 ? 24.065 53.525 0.311 1.00 37.48 235 ARG B N 1
ATOM 3621 C CA . ARG B 1 235 ? 25.136 52.619 0.691 1.00 40.39 235 ARG B CA 1
ATOM 3622 C C . ARG B 1 235 ? 26.199 53.307 1.545 1.00 37.62 235 ARG B C 1
ATOM 3623 O O . ARG B 1 235 ? 26.766 52.703 2.455 1.00 36.30 235 ARG B O 1
ATOM 3631 N N . LEU B 1 236 ? 26.478 54.566 1.234 1.00 33.03 236 LEU B N 1
ATOM 3632 C CA . LEU B 1 236 ? 27.394 55.352 2.034 1.00 32.68 236 LEU B CA 1
ATOM 3633 C C . LEU B 1 236 ? 26.708 55.699 3.359 1.00 32.51 236 LEU B C 1
ATOM 3634 O O . LEU B 1 236 ? 27.358 55.797 4.395 1.00 28.72 236 LEU B O 1
ATOM 3639 N N . GLY B 1 237 ? 25.387 55.860 3.321 1.00 33.71 237 GLY B N 1
ATOM 3640 C CA . GLY B 1 237 ? 24.609 56.057 4.530 1.00 33.41 237 GLY B CA 1
ATOM 3641 C C . GLY B 1 237 ? 24.818 54.906 5.503 1.00 38.68 237 GLY B C 1
ATOM 3642 O O . GLY B 1 237 ? 25.093 55.120 6.685 1.00 38.98 237 GLY B O 1
ATOM 3643 N N . ARG B 1 238 ? 24.700 53.680 4.996 1.00 39.53 238 ARG B N 1
ATOM 3644 C CA . ARG B 1 238 ? 24.931 52.491 5.804 1.00 41.01 238 ARG B CA 1
ATOM 3645 C C . ARG B 1 238 ? 26.347 52.471 6.370 1.00 37.64 238 ARG B C 1
ATOM 3646 O O . ARG B 1 238 ? 26.552 52.098 7.522 1.00 40.80 238 ARG B O 1
ATOM 3654 N N . GLY B 1 239 ? 27.314 52.874 5.551 1.00 28.96 239 GLY B N 1
ATOM 3655 C CA . GLY B 1 239 ? 28.706 52.904 5.956 1.00 22.99 239 GLY B CA 1
ATOM 3656 C C . GLY B 1 239 ? 28.919 53.773 7.175 1.00 21.82 239 GLY B C 1
ATOM 3657 O O . GLY B 1 239 ? 29.695 53.435 8.056 1.00 27.44 239 GLY B O 1
ATOM 3658 N N . LEU B 1 240 ? 28.225 54.902 7.221 1.00 25.60 240 LEU B N 1
ATOM 3659 C CA . LEU B 1 240 ? 28.283 55.797 8.368 1.00 29.55 240 LEU B CA 1
ATOM 3660 C C . LEU B 1 240 ? 27.662 55.164 9.611 1.00 29.10 240 LEU B C 1
ATOM 3661 O O . LEU B 1 240 ? 28.045 55.487 10.733 1.00 34.95 240 LEU B O 1
ATOM 3666 N N . ASP B 1 241 ? 26.694 54.274 9.412 1.00 28.00 241 ASP B N 1
ATOM 3667 C CA . ASP B 1 241 ? 26.084 53.571 10.532 1.00 31.07 241 ASP B CA 1
ATOM 3668 C C . ASP B 1 241 ? 27.080 52.608 11.126 1.00 29.43 241 ASP B C 1
ATOM 3669 O O . ASP B 1 241 ? 27.142 52.436 12.342 1.00 29.14 241 ASP B O 1
ATOM 3674 N N . GLU B 1 242 ? 27.845 51.966 10.248 1.00 30.74 242 GLU B N 1
ATOM 3675 C CA . GLU B 1 242 ? 28.877 51.032 10.662 1.00 32.22 242 GLU B CA 1
ATOM 3676 C C . GLU B 1 242 ? 29.946 51.754 11.460 1.00 29.58 242 GLU B C 1
ATOM 3677 O O . GLU B 1 242 ? 30.386 51.269 12.496 1.00 24.72 242 GLU B O 1
ATOM 3683 N N . ILE B 1 243 ? 30.373 52.902 10.938 1.00 28.86 243 ILE B N 1
ATOM 3684 C CA . ILE B 1 243 ? 31.394 53.726 11.564 1.00 28.82 243 ILE B CA 1
ATOM 3685 C C . ILE B 1 243 ? 30.950 54.140 12.960 1.00 26.42 243 ILE B C 1
ATOM 3686 O O . ILE B 1 243 ? 31.723 54.073 13.907 1.00 28.71 243 ILE B O 1
ATOM 3691 N N . ASP B 1 244 ? 29.702 54.580 13.081 1.00 29.20 244 ASP B N 1
ATOM 3692 C CA . ASP B 1 244 ? 29.173 55.002 14.371 1.00 28.61 244 ASP B CA 1
ATOM 3693 C C . ASP B 1 244 ? 29.108 53.807 15.325 1.00 28.59 244 ASP B C 1
ATOM 3694 O O . ASP B 1 244 ? 29.344 53.955 16.524 1.00 29.21 244 ASP B O 1
ATOM 3699 N N . ALA B 1 245 ? 28.802 52.625 14.785 1.00 26.69 245 ALA B N 1
ATOM 3700 C CA . ALA B 1 245 ? 28.727 51.399 15.592 1.00 27.50 245 ALA B CA 1
ATOM 3701 C C . ALA B 1 245 ? 30.104 51.005 16.089 1.00 27.93 245 ALA B C 1
ATOM 3702 O O . ALA B 1 245 ? 30.264 50.620 17.247 1.00 29.76 245 ALA B O 1
ATOM 3704 N N . CYS B 1 246 ? 31.091 51.094 15.196 1.00 20.89 246 CYS B N 1
ATOM 3705 C CA . CYS B 1 246 ? 32.482 50.870 15.558 1.00 22.69 246 CYS B CA 1
ATOM 3706 C C . CYS B 1 246 ? 32.985 51.899 16.565 1.00 22.74 246 CYS B C 1
ATOM 3707 O O . CYS B 1 246 ? 33.723 51.567 17.483 1.00 24.74 246 CYS B O 1
ATOM 3710 N N . ILE B 1 247 ? 32.592 53.153 16.377 1.00 26.78 247 ILE B N 1
ATOM 3711 C CA . ILE B 1 247 ? 32.988 54.218 17.288 1.00 29.64 247 ILE B CA 1
ATOM 3712 C C . ILE B 1 247 ? 32.486 53.917 18.704 1.00 26.77 247 ILE B C 1
ATOM 3713 O O . ILE B 1 247 ? 33.269 53.859 19.637 1.00 32.88 247 ILE B O 1
ATOM 3718 N N . ALA B 1 248 ? 31.188 53.688 18.848 1.00 30.65 248 ALA B N 1
ATOM 3719 C CA . ALA B 1 248 ? 30.609 53.283 20.129 1.00 30.81 248 ALA B CA 1
ATOM 3720 C C . ALA B 1 248 ? 31.289 52.040 20.694 1.00 31.74 248 ALA B C 1
ATOM 3721 O O . ALA B 1 248 ? 31.498 51.916 21.899 1.00 33.38 248 ALA B O 1
ATOM 3723 N N . ARG B 1 249 ? 31.637 51.115 19.813 1.00 35.88 249 ARG B N 1
ATOM 3724 C CA . ARG B 1 249 ? 32.305 49.895 20.236 1.00 33.06 249 ARG B CA 1
ATOM 3725 C C . ARG B 1 249 ? 33.637 50.190 20.922 1.00 33.03 249 ARG B C 1
ATOM 3726 O O . ARG B 1 249 ? 33.960 49.585 21.939 1.00 35.74 249 ARG B O 1
ATOM 3734 N N . THR B 1 250 ? 34.407 51.121 20.359 1.00 30.39 250 THR B N 1
ATOM 3735 C CA . THR B 1 250 ? 35.718 51.468 20.906 1.00 26.24 250 THR B CA 1
ATOM 3736 C C . THR B 1 250 ? 35.617 52.083 22.310 1.00 28.73 250 THR B C 1
ATOM 3737 O O . THR B 1 250 ? 36.516 51.909 23.133 1.00 26.29 250 THR B O 1
ATOM 3741 N N . GLY B 1 251 ? 34.526 52.798 22.574 1.00 32.56 251 GLY B N 1
ATOM 3742 C CA . GLY B 1 251 ? 34.319 53.425 23.871 1.00 35.87 251 GLY B CA 1
ATOM 3743 C C . GLY B 1 251 ? 34.051 52.405 24.966 1.00 40.62 251 GLY B C 1
ATOM 3744 O O . GLY B 1 251 ? 34.469 52.581 26.114 1.00 40.70 251 GLY B O 1
ATOM 3745 N N . ILE B 1 252 ? 33.337 51.343 24.607 1.00 40.85 252 ILE B N 1
ATOM 3746 C CA . ILE B 1 252 ? 33.088 50.222 25.504 1.00 41.72 252 ILE B CA 1
ATOM 3747 C C . ILE B 1 252 ? 34.401 49.528 25.801 1.00 39.78 252 ILE B C 1
ATOM 3748 O O . ILE B 1 252 ? 34.721 49.247 26.952 1.00 39.12 252 ILE B O 1
ATOM 3753 N N . MET B 1 253 ? 35.156 49.242 24.744 1.00 40.97 253 MET B N 1
ATOM 3754 C CA . MET B 1 253 ? 36.425 48.539 24.873 1.00 39.36 253 MET B CA 1
ATOM 3755 C C . MET B 1 253 ? 37.426 49.341 25.695 1.00 37.99 253 MET B C 1
ATOM 3756 O O . MET B 1 253 ? 38.279 48.774 26.377 1.00 38.74 253 MET B O 1
ATOM 3761 N N . ALA B 1 254 ? 37.318 50.661 25.619 1.00 35.27 254 ALA B N 1
ATOM 3762 C CA . ALA B 1 254 ? 38.169 51.539 26.398 1.00 37.18 254 ALA B CA 1
ATOM 3763 C C . ALA B 1 254 ? 37.995 51.248 27.885 1.00 46.85 254 ALA B C 1
ATOM 3764 O O . ALA B 1 254 ? 38.910 51.464 28.675 1.00 53.92 254 ALA B O 1
ATOM 3766 N N . ASP B 1 255 ? 36.818 50.748 28.255 1.00 50.68 255 ASP B N 1
ATOM 3767 C CA . ASP B 1 255 ? 36.530 50.376 29.638 1.00 52.24 255 ASP B CA 1
ATOM 3768 C C . ASP B 1 255 ? 36.865 48.917 29.926 1.00 53.76 255 ASP B C 1
ATOM 3769 O O . ASP B 1 255 ? 37.422 48.600 30.970 1.00 60.60 255 ASP B O 1
ATOM 3774 N N . GLU B 1 256 ? 36.511 48.029 29.006 1.00 54.32 256 GLU B N 1
ATOM 3775 C CA . GLU B 1 256 ? 36.815 46.615 29.172 1.00 56.15 256 GLU B CA 1
ATOM 3776 C C . GLU B 1 256 ? 38.309 46.416 29.406 1.00 65.49 256 GLU B C 1
ATOM 3777 O O . GLU B 1 256 ? 38.723 45.425 30.010 1.00 70.82 256 GLU B O 1
ATOM 3779 N N . ILE B 1 257 ? 39.118 47.359 28.928 1.00 68.54 257 ILE B N 1
ATOM 3780 C CA . ILE B 1 257 ? 40.549 47.326 29.206 1.00 73.03 257 ILE B CA 1
ATOM 3781 C C . ILE B 1 257 ? 40.823 47.981 30.556 1.00 80.51 257 ILE B C 1
ATOM 3782 O O . ILE B 1 257 ? 41.619 47.476 31.349 1.00 84.22 257 ILE B O 1
ATOM 3787 N N . ALA B 1 258 ? 40.154 49.103 30.813 1.00 81.29 258 ALA B N 1
ATOM 3788 C CA . ALA B 1 258 ? 40.298 49.813 32.077 1.00 82.02 258 ALA B CA 1
ATOM 3789 C C . ALA B 1 258 ? 40.247 48.820 33.231 1.00 85.36 258 ALA B C 1
ATOM 3790 O O . ALA B 1 258 ? 41.097 48.843 34.121 1.00 90.25 258 ALA B O 1
ATOM 3792 N N . GLN B 1 259 ? 39.249 47.943 33.207 1.00 83.86 259 GLN B N 1
ATOM 3793 C CA . GLN B 1 259 ? 39.198 46.828 34.144 1.00 81.64 259 GLN B CA 1
ATOM 3794 C C . GLN B 1 259 ? 40.236 45.780 33.750 1.00 82.96 259 GLN B C 1
ATOM 3795 O O . GLN B 1 259 ? 39.899 44.715 33.233 1.00 81.16 259 GLN B O 1
ATOM 3799 N N . VAL B 1 260 ? 41.502 46.111 33.989 1.00 85.99 260 VAL B N 1
ATOM 3800 C CA . VAL B 1 260 ? 42.625 45.221 33.713 1.00 87.30 260 VAL B CA 1
ATOM 3801 C C . VAL B 1 260 ? 43.938 45.994 33.818 1.00 89.43 260 VAL B C 1
ATOM 3802 O O . VAL B 1 260 ? 43.964 47.132 34.291 1.00 89.20 260 VAL B O 1
#

Sequence (497 aa):
GHMEAIKGSDVNVPDAVFAWLLDGRGGVKPLEDNDVIDSQHPCWLHLNYTHPDSARWLASTPLLPNNVRDALAGESSRPRVSRMGEGTLITLRCILVAMRLYMDERFIVSTRQRKVLALDDVVSDLQEGTGPVDCGGWLVDVCDALTDHASEFIEELHDKIIDLEDNQIPPRGFLALLRKQLIVMRRYMAPQRDVYARLASERLPWMSDDHRRRMQDIADRLGRGLDEIDACIARTGIMADEIAQVMQESGHMEAIKGSDVNVPDAVFAWLLDGRGGVKPLEDNDVIDSQHPCWLHLNYTHPDSARWLASTPLLPNNVRDALAGESSRPRVSRMGEGTLITLRCILVAMRLYMDERFIVSTRQRKVLALDDVVSDLQEGTGPVDCGGWLVDVCDALTDHASEFIEELHDKIIDLEDNLLDQPRGFLALLRKQLIVMRRYMAPQRDVYARLASERLPWMSDDHRRRMQDIADRLGRGLDEIDACIARTGIMADEIAQV

GO terms:
  GO:0005886 plasma membrane (C, EXP)
  GO:0042802 identical protein binding (F, IPI)

=== Feature glossary ===
A reading guide for the features in this record.

Start from the sequence.

  · This is the polypeptide sequence — one letter per residue, N-terminus first. Length ranges from a few dozen residues for small domains to over a thousand for large multi-domain proteins.

Fold it, and you get atomic coordinates and the backbone conformation that goes with them.

  · Structure coordinates are given as an mmCIF _atom_site loop: one row per atom with element, residue name, chain id, sequence number, and x/y/z position in Å. Only the four main-chain atoms per residue are included here; side chains are omitted to keep the record compact.

  · Backbone dihedral angles. Every residue except chain termini has a φ (preceding-C → N → Cα → C) and a ψ (N → Cα → C → next-N). They are reported in degrees following the IUPAC sign convention. Secondary structure is essentially a statement about which (φ, ψ) basin each residue occupies.

  · The SS8 string is DSSP's per-residue secondary-structure call. α-helix (H) means an i→i+4 H-bond ladder; β-strand (E) means the residue participates in a β-sheet; 3₁₀ (G) and π (I) are tighter and wider helices; T/S are turns/bends; '-' is loop.

  · SS3 is a coarse helix/strand/coil call (letters a/b/c) made by the P-SEA algorithm from inter-Cα distances and dihedrals. It is less detailed than DSSP but needs only Cα positions.

Summarize the fold with a handful of shape descriptors and a per-residue structural alphabet.

  · Radius of gyration (Rg) is the root-mean-square distance of Cα atoms from their centroid — a single number for overall size and compactness. A globular domain of N residues has Rg ≈ 2.2·N^0.38 Å; an extended or disordered chain has a much larger Rg. The Cα contact count is the number of residue pairs whose Cα atoms are within 8 Å and are more than four positions apart in sequence — a standard proxy for tertiary packing density. The bounding box is the smallest axis-aligned box enclosing all Cα atoms.

  · The Foldseek 3Di string encodes local tertiary geometry as a 20-letter alphabet — one character per residue — derived from the relative positions of nearby Cα atoms. Unlike the amino-acid sequence, 3Di is a direct function of the 3D structure, so two proteins with the same fold have similar 3Di strings even at low sequence identity.

  · Solvent-accessible surface area (SASA) is the area in Å² traced out by the centre of a 1.4 Å probe sphere (a water molecule) rolled over the protein's van der Waals surface (Shrake–Rupley / Lee–Richards construction). Buried residues have near-zero SASA; fully exposed residues can exceed 200 Å². The total SASA scales roughly with the number of surface residues.

Ask how reliable the model is.

  · pLDDT (predicted Local Distance Difference Test) is AlphaFold's per-residue confidence score, ranging from 0 to 100. Values above 90 indicate high confidence (typically well-packed cores); 70–90 is confident; 50–70 low confidence; below 50 usually means the region is disordered or the prediction is unreliable there. AlphaFold stores pLDDT in the mmCIF B-factor column.

  · B-factor (Debye–Waller factor) reflects atomic displacement in the crystal lattice. It is an experimental observable (units Å²), not a prediction; low values mean the atom is pinned down, high values mean it moves or is heterogeneous across the crystal.

  · Predicted Aligned Error (PAE) is an AlphaFold confidence matrix: entry (i, j) is the expected error in the position of residue j, in ångströms, when the prediction is superimposed on the true structure at residue i. Low PAE within a block of residues means that block is internally rigid and well-predicted; high PAE between two blocks means their relative placement is uncertain even if each block individually is confident.

Place it in context: what it resembles, what it is annotated as, and how it looks.

  · Nearest PDB neighbors are the top structural matches found by Foldseek when searching this structure against the entire Protein Data Bank. Each hit reports a TM-score (0 to 1; >0.5 almost always implies the same fold) and an E-value. These are *structural* homologs — they may share no detectable sequence similarity.

  · Functional annotations link the protein to curated databases. InterPro entries identify conserved domains and families by matching the sequence against member-database signatures (Pfam, PROSITE, CDD, …). Gene Ontology (GO) terms describe molecular function, biological process, and cellular component in a controlled vocabulary. CATH places the structure in a hierarchical fold classification (Class/Architecture/Topology/Homologous-superfamily). The organism is the source species.

  · Three diagnostic plots accompany the record. The Cα contact map visualizes the tertiary structure as a 2D adjacency matrix (8 Å cutoff, sequence-local cont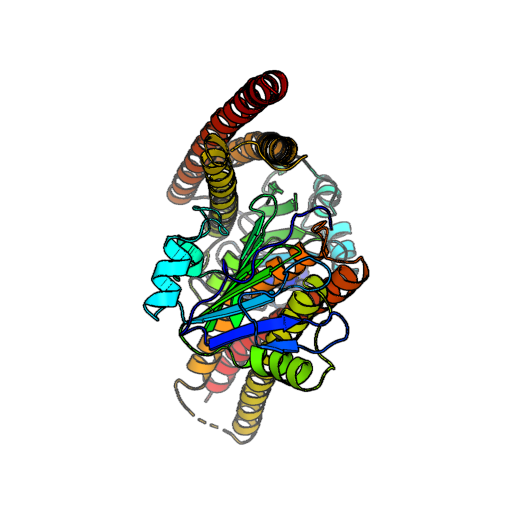acts suppressed). The Ramachandran plot shows the distribution of backbone (φ, ψ) torsions, with points in the α and β basins reflecting secondary structure content. The PAE plot shows AlphaFold's inter-residue confidence as a color matrix.

  · Six rendered views show the 3D structure from the faces of a cube — i.e. along ±x, ±y, ±z. Rendering representation is drawn randomly per protein from cartoon (secondary-structure ribbons), sticks (backbone bonds), or molecular surface; coloring is either N→C rainbow (blue at the N-terminus through red at the C-terminus) or one color per chain.